Protein 1N6J (pdb70)

Nearest PDB structures (foldseek):
  1n6j-assembly1_A  TM=1.011E+00  e=1.623E-15  Homo sapiens
  6byy-assembly1_B  TM=9.825E-01  e=6.453E-14  Homo sapiens
  6wc2-assembly2_C  TM=9.713E-01  e=1.261E-13  Homo sapiens
  3p57-assembly1_D  TM=9.733E-01  e=2.633E-13  Homo sapiens
  8c84-assembly1_B  TM=9.527E-01  e=3.010E-13  Homo sapiens

Radius of gyration: 16.82 Å; Cα contacts (8 Å, |Δi|>4): 312; chains: 3; bounding box: 42×44×48 Å

Sequence (209 aa):
GRKKIQISRILDQRNRQVTFTKRKFGLMKKAYELSVLCDCEIALIIFNSANRLFQYASTDMDRVLLKYTEYSEPHESRTNTDILETLKRRGIGGRKKIQISRILDQRNRQVTFTKRKFGLMKKAYELSVLCDCEIALIIFNSANRLFQYASTDMDRVLLKYTEYSEPHESRTNTDILETLKRRSPKGSISEETKQKLKSAILSAQSAANGRKKIQISRILDQRNRQVTFTKRKFGLMKKAYELSVLCDCEIALIIFNSANRLFQYASTDMDRVLLKYTEYSEPHESRTNTDILETLKRRGIGGRKKIQISRILDQRNRQVTFTKRKFGLMKKAYELSVLCDCEIALIIFNSANRLFQYASTDMDRVLLKYTEYSEPHESRTNTDILETLKRRSPKGSISEETKQKLKSAILSAQSAAN

Solvent-accessible surface area: 12269 Å² total; per-residue (Å²): 118,248,168,168,86,125,54,64,115,31,153,62,129,189,87,35,99,84,25,8,73,135,63,10,50,28,2,2,73,81,0,14,20,1,9,44,1,5,71,13,22,0,1,0,2,2,2,25,75,76,71,121,3,19,4,0,4,10,69,44,4,23,144,0,0,60,44,0,25,136,42,91,126,23,113,43,66,56,34,26,84,54,0,64,106,36,43,136,190,152,64,157,116,118,248,168,169,86,125,55,64,117,30,154,62,130,189,86,35,99,86,25,7,73,134,64,11,26,27,2,2,73,79,0,13,20,0,8,44,1,5,70,13,24,0,1,1,2,2,1,26,74,77,73,118,2,19,6,0,3,9,72,69,8,28,148,0,0,50,45,8,13,137,51,93,76,7,114,43,44,55,38,30,83,54,0,70,80,53,56,132,156,254,65,141,132,3,34,10,54,114,117,1,18,90,101,0,79,60,10,4,105,59,73,127,4,5,3,88

Foldseek 3Di:
DVDDDDPDQDDDPVVNVVCCVVVVVVVLVVVLCCCVVVVDWDKDWDQDPVRDIDIDTNPDPVVVVVVVVVDPDDPDDDDPVRVVVVVVVVVPD/DVDDDDPDQDPDPVVNVVCCVVVVVVVLVVVLCCCVVVVDWDKDWDQDPVRDIDIDTNPDPVVVVVVVVVDPDDPDDDDPVRVVVVVVPD/DVVPDDDPVVVVVVVCCVVVVNDPVD

Secondary structure (DSSP, 8-state):
--S---SS---SHHHHHHHHHHHHHHHHHHHHHHHHHHT-EEEEEEE-TT--EEEEESS-HHHHHHHHHT-SS-SEEEEHHHHHHHHHHHHH-/--S---SS---SHHHHHHHHHHHHHHHHHHHHHHHHHHT-EEEEEEE-TT--EEEEESS-HHHHHHHHHT-SS-SEEEEHHHHHHHHH--/--SSPPPHHHHHHHHHHHHTT-STT-

B-factor: mean 49.19, std 17.9, range [18.27, 109.65]

Structure (mmCIF, N/CA/C/O backbone):
data_1N6J
#
_entry.id   1N6J
#
_cell.length_a   70.140
_cell.length_b   70.140
_cell.length_c   151.880
_cell.angle_alpha   90.00
_cell.angle_beta   90.00
_cell.angle_gamma   90.00
#
_symmetry.space_group_name_H-M   'P 41 2 2'
#
loop_
_entity.id
_entity.type
_entity.pdbx_description
1 polymer "5'-D(*AP*GP*CP*TP*AP*TP*TP*TP*AP*TP*AP*AP*GP*C)-3'"
2 polymer "5'-D(*GP*CP*TP*TP*AP*TP*AP*AP*AP*TP*AP*GP*CP*T)-3'"
3 polymer 'Myocyte-specific enhancer factor 2B'
4 polymer 'Calcineurin-binding protein Cabin 1'
5 water water
#
loop_
_atom_site.group_PDB
_atom_site.id
_atom_site.type_symbol
_atom_site.label_atom_id
_atom_site.label_alt_id
_atom_site.label_comp_id
_atom_site.label_asym_id
_atom_site.label_entity_id
_atom_site.label_seq_id
_atom_site.pdbx_PDB_ins_code
_atom_site.Cartn_x
_atom_site.Cartn_y
_atom_site.Cartn_z
_atom_site.occupancy
_atom_site.B_iso_or_equiv
_atom_site.auth_seq_id
_atom_site.auth_comp_id
_atom_site.auth_asym_id
_atom_site.auth_atom_id
_atom_site.pdbx_PDB_model_num
ATOM 569 N N . GLY C 3 1 ? 20.123 7.948 11.833 1.00 50.75 2 GLY A N 1
ATOM 570 C CA . GLY C 3 1 ? 21.134 6.954 11.411 1.00 52.42 2 GLY A CA 1
ATOM 571 C C . GLY C 3 1 ? 20.669 6.140 10.223 1.00 53.04 2 GLY A C 1
ATOM 572 O O . GLY C 3 1 ? 19.528 6.273 9.780 1.00 51.23 2 GLY A O 1
ATOM 573 N N . ARG C 3 2 ? 21.548 5.289 9.704 1.00 54.91 3 ARG A N 1
ATOM 574 C CA . ARG C 3 2 ? 21.191 4.466 8.555 1.00 56.42 3 ARG A CA 1
ATOM 575 C C . ARG C 3 2 ? 19.896 3.719 8.816 1.00 56.08 3 ARG A C 1
ATOM 576 O O . ARG C 3 2 ? 19.097 3.510 7.906 1.00 56.31 3 ARG A O 1
ATOM 584 N N . LYS C 3 3 ? 19.690 3.327 10.069 1.00 55.71 4 LYS A N 1
ATOM 585 C CA . LYS C 3 3 ? 18.495 2.585 10.436 1.00 55.94 4 LYS A CA 1
ATOM 586 C C . LYS C 3 3 ? 17.883 3.111 11.732 1.00 54.13 4 LYS A C 1
ATOM 587 O O . LYS C 3 3 ? 18.589 3.608 12.607 1.00 53.11 4 LYS A O 1
ATOM 593 N N . LYS C 3 4 ? 16.564 3.015 11.842 1.00 53.06 5 LYS A N 1
ATOM 594 C CA . LYS C 3 4 ? 15.873 3.455 13.041 1.00 52.77 5 LYS A CA 1
ATOM 595 C C . LYS C 3 4 ? 16.044 2.396 14.126 1.00 53.12 5 LYS A C 1
ATOM 596 O O . LYS C 3 4 ? 15.818 1.205 13.884 1.00 53.26 5 LYS A O 1
ATOM 602 N N . ILE C 3 5 ? 16.452 2.826 15.315 1.00 52.88 6 ILE A N 1
ATOM 603 C CA . ILE C 3 5 ? 16.627 1.898 16.419 1.00 51.89 6 ILE A CA 1
ATOM 604 C C . ILE C 3 5 ? 15.509 2.051 17.437 1.00 52.15 6 ILE A C 1
ATOM 605 O O . ILE C 3 5 ? 15.039 3.163 17.702 1.00 52.26 6 ILE A O 1
ATOM 610 N N . GLN C 3 6 ? 15.076 0.925 17.992 1.00 51.15 7 GLN A N 1
ATOM 611 C CA . GLN C 3 6 ? 14.026 0.937 18.999 1.00 50.37 7 GLN A CA 1
ATOM 612 C C . GLN C 3 6 ? 14.659 1.432 20.289 1.00 46.81 7 GLN A C 1
ATOM 613 O O . GLN C 3 6 ? 15.868 1.304 20.485 1.00 45.93 7 GLN A O 1
ATOM 619 N N . ILE C 3 7 ? 13.846 1.996 21.169 1.00 43.90 8 ILE A N 1
ATOM 620 C CA . ILE C 3 7 ? 14.379 2.484 22.424 1.00 41.74 8 ILE A CA 1
ATOM 621 C C . ILE C 3 7 ? 14.315 1.394 23.485 1.00 39.51 8 ILE A C 1
ATOM 622 O O . ILE C 3 7 ? 13.321 1.258 24.191 1.00 40.70 8 ILE A O 1
ATOM 627 N N . SER C 3 8 ? 15.381 0.608 23.562 1.00 37.53 9 SER A N 1
ATOM 628 C CA . SER C 3 8 ? 15.521 -0.468 24.542 1.00 37.86 9 SER A CA 1
ATOM 629 C C . SER C 3 8 ? 17.009 -0.707 24.697 1.00 36.99 9 SER A C 1
ATOM 630 O O . SER C 3 8 ? 17.788 -0.359 23.812 1.00 36.42 9 SER A O 1
ATOM 633 N N . ARG C 3 9 ? 17.401 -1.279 25.826 1.00 37.70 10 ARG A N 1
ATOM 634 C CA . ARG C 3 9 ? 18.803 -1.515 26.120 1.00 39.53 10 ARG A CA 1
ATOM 635 C C . ARG C 3 9 ? 19.557 -2.088 24.930 1.00 42.36 10 ARG A C 1
ATOM 636 O O . ARG C 3 9 ? 19.110 -3.040 24.295 1.00 42.52 10 ARG A O 1
ATOM 644 N N . ILE C 3 10 ? 20.690 -1.470 24.612 1.00 43.35 11 ILE A N 1
ATOM 645 C CA . ILE C 3 10 ? 21.522 -1.922 23.506 1.00 43.45 11 ILE A CA 1
ATOM 646 C C . ILE C 3 10 ? 22.243 -3.164 24.017 1.00 44.09 11 ILE A C 1
ATOM 647 O O . ILE C 3 10 ? 22.938 -3.112 25.030 1.00 42.23 11 ILE A O 1
ATOM 652 N N . LEU C 3 11 ? 22.063 -4.279 23.311 1.00 45.47 12 LEU A N 1
ATOM 653 C CA . LEU C 3 11 ? 22.658 -5.551 23.715 1.00 48.66 12 LEU A CA 1
ATOM 654 C C . LEU C 3 11 ? 24.175 -5.633 23.600 1.00 49.09 12 LEU A C 1
ATOM 655 O O . LEU C 3 11 ? 24.845 -6.088 24.523 1.00 50.98 12 LEU A O 1
ATOM 660 N N . ASP C 3 12 ? 24.722 -5.184 22.477 1.00 48.82 13 ASP A N 1
ATOM 661 C CA . ASP C 3 12 ? 26.164 -5.228 22.284 1.00 49.66 13 ASP A CA 1
ATOM 662 C C . ASP C 3 12 ? 26.920 -4.212 23.149 1.00 49.76 13 ASP A C 1
ATOM 663 O O . ASP C 3 12 ? 26.726 -3.000 23.020 1.00 49.40 13 ASP A O 1
ATOM 668 N N . GLN C 3 13 ? 27.791 -4.713 24.021 1.00 48.82 14 GLN A N 1
ATOM 669 C CA . GLN C 3 13 ? 28.573 -3.855 24.907 1.00 50.15 14 GLN A CA 1
ATOM 670 C C . GLN C 3 13 ? 29.367 -2.756 24.197 1.00 49.61 14 GLN A C 1
ATOM 671 O O . GLN C 3 13 ? 29.427 -1.625 24.681 1.00 48.65 14 GLN A O 1
ATOM 677 N N . ARG C 3 14 ? 29.984 -3.086 23.065 1.00 49.60 15 ARG A N 1
ATOM 678 C CA . ARG C 3 14 ? 30.777 -2.111 22.310 1.00 49.00 15 ARG A CA 1
ATOM 679 C C . ARG C 3 14 ? 29.913 -0.994 21.745 1.00 46.30 15 ARG A C 1
ATOM 680 O O . ARG C 3 14 ? 30.261 0.182 21.848 1.00 47.46 15 ARG A O 1
ATOM 688 N N . ASN C 3 15 ? 28.794 -1.367 21.138 1.00 43.34 16 ASN A N 1
ATOM 689 C CA . ASN C 3 15 ? 27.893 -0.394 20.550 1.00 43.62 16 ASN A CA 1
ATOM 690 C C . ASN C 3 15 ? 27.193 0.447 21.620 1.00 42.77 16 ASN A C 1
ATOM 691 O O . ASN C 3 15 ? 26.923 1.629 21.405 1.00 41.89 16 ASN A O 1
ATOM 696 N N . ARG C 3 16 ? 26.917 -0.161 22.772 1.00 41.08 17 ARG A N 1
ATOM 697 C CA . ARG C 3 16 ? 26.263 0.546 23.864 1.00 39.85 17 ARG A CA 1
ATOM 698 C C . ARG C 3 16 ? 27.183 1.653 24.381 1.00 38.95 17 ARG A C 1
ATOM 699 O O . ARG C 3 16 ? 26.739 2.771 24.626 1.00 36.45 17 ARG A O 1
ATOM 707 N N . GLN C 3 17 ? 28.464 1.337 24.527 1.00 39.04 18 GLN A N 1
ATOM 708 C CA . GLN C 3 17 ? 29.447 2.301 25.008 1.00 40.16 18 GLN A CA 1
ATOM 709 C C . GLN C 3 17 ? 29.727 3.420 23.998 1.00 39.33 18 GLN A C 1
ATOM 710 O O . GLN C 3 17 ? 30.011 4.560 24.383 1.00 38.67 18 GLN A O 1
ATOM 716 N N . VAL C 3 18 ? 29.645 3.099 22.713 1.00 37.11 19 VAL A N 1
ATOM 717 C CA . VAL C 3 18 ? 29.880 4.094 21.671 1.00 37.79 19 VAL A CA 1
ATOM 718 C C . VAL C 3 18 ? 28.686 5.028 21.599 1.00 37.32 19 VAL A C 1
ATOM 719 O O . VAL C 3 18 ? 28.851 6.242 21.529 1.00 39.61 19 VAL A O 1
ATOM 723 N N . THR C 3 19 ? 27.482 4.464 21.609 1.00 37.03 20 THR A N 1
ATOM 724 C CA . THR C 3 19 ? 26.265 5.276 21.579 1.00 36.38 20 THR A CA 1
ATOM 725 C C . THR C 3 19 ? 26.219 6.168 22.832 1.00 34.87 20 THR A C 1
ATOM 726 O O . THR C 3 19 ? 25.783 7.312 22.770 1.00 35.11 20 THR A O 1
ATOM 730 N N . PHE C 3 20 ? 26.682 5.636 23.962 1.00 33.97 21 PHE A N 1
ATOM 731 C CA . PHE C 3 20 ? 26.692 6.394 25.214 1.00 34.71 21 PHE A CA 1
ATOM 732 C C . PHE C 3 20 ? 27.522 7.664 25.088 1.00 36.85 21 PHE A C 1
ATOM 733 O O . PHE C 3 20 ? 27.059 8.758 25.419 1.00 35.45 21 PHE A O 1
ATOM 741 N N . THR C 3 21 ? 28.762 7.495 24.635 1.00 38.79 22 THR A N 1
ATOM 742 C CA . THR C 3 21 ? 29.683 8.606 24.491 1.00 37.98 22 THR A CA 1
ATOM 743 C C . THR C 3 21 ? 29.171 9.673 23.538 1.00 38.16 22 THR A C 1
ATOM 744 O O . THR C 3 21 ? 29.244 10.856 23.849 1.00 37.83 22 THR A O 1
ATOM 748 N N . LYS C 3 22 ? 28.640 9.277 22.391 1.00 37.51 23 LYS A N 1
ATOM 749 C CA . LYS C 3 22 ? 28.171 10.288 21.463 1.00 40.44 23 LYS A CA 1
ATOM 750 C C . LYS C 3 22 ? 26.832 10.914 21.845 1.00 37.75 23 LYS A C 1
ATOM 751 O O . LYS C 3 22 ? 26.663 12.114 21.684 1.00 38.36 23 LYS A O 1
ATOM 757 N N . ARG C 3 23 ? 25.889 10.126 22.361 1.00 35.53 24 ARG A N 1
ATOM 758 C CA . ARG C 3 23 ? 24.601 10.696 22.756 1.00 32.84 24 ARG A CA 1
ATOM 759 C C . ARG C 3 23 ? 24.744 11.557 23.998 1.00 30.70 24 ARG A C 1
ATOM 760 O O . ARG C 3 23 ? 23.983 12.513 24.182 1.00 30.58 24 ARG A O 1
ATOM 768 N N . LYS C 3 24 ? 25.729 11.230 24.834 1.00 27.05 25 LYS A N 1
ATOM 769 C CA . LYS C 3 24 ? 25.999 12.018 26.030 1.00 28.72 25 LYS A CA 1
ATOM 770 C C . LYS C 3 24 ? 26.445 13.424 25.613 1.00 29.27 25 LYS A C 1
ATOM 771 O O . LYS C 3 24 ? 26.010 14.417 26.197 1.00 29.60 25 LYS A O 1
ATOM 777 N N . PHE C 3 25 ? 27.319 13.506 24.612 1.00 30.32 26 PHE A N 1
ATOM 778 C CA . PHE C 3 25 ? 27.775 14.806 24.149 1.00 32.56 26 PHE A CA 1
ATOM 779 C C . PHE C 3 25 ? 26.610 15.537 23.495 1.00 32.11 26 PHE A C 1
ATOM 780 O O . PHE C 3 25 ? 26.419 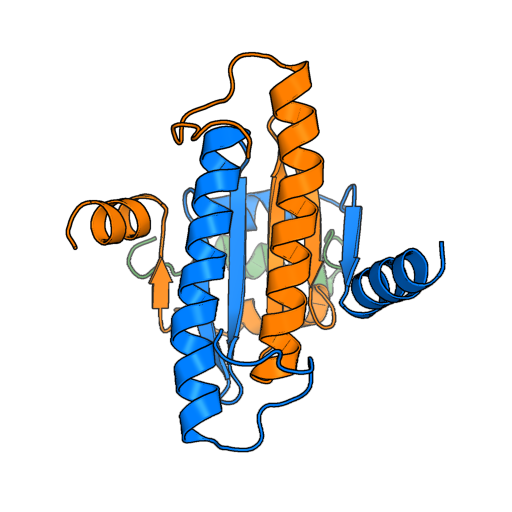16.731 23.707 1.00 33.88 26 PHE A O 1
ATOM 788 N N . GLY C 3 26 ? 25.824 14.808 22.708 1.00 32.40 27 GLY A N 1
ATOM 789 C CA . GLY C 3 26 ? 24.670 15.396 22.050 1.00 29.56 27 GLY A CA 1
ATOM 790 C C . GLY C 3 26 ? 23.704 16.011 23.044 1.00 30.41 27 GLY A C 1
ATOM 791 O O . GLY C 3 26 ? 23.130 17.076 22.789 1.00 30.86 27 GLY A O 1
ATOM 792 N N . LEU C 3 27 ? 23.546 15.359 24.194 1.00 27.02 28 LEU A N 1
ATOM 793 C CA . LEU C 3 27 ? 22.641 15.849 25.226 1.00 27.69 28 LEU A CA 1
ATOM 794 C C . LEU C 3 27 ? 23.209 17.093 25.893 1.00 26.73 28 LEU A C 1
ATOM 795 O O . LEU C 3 27 ? 22.484 18.048 26.157 1.00 26.74 28 LEU A O 1
ATOM 800 N N . MET C 3 28 ? 24.501 17.075 26.192 1.00 26.05 29 MET A N 1
ATOM 801 C CA . MET C 3 28 ? 25.114 18.245 26.802 1.00 26.84 29 MET A CA 1
ATOM 802 C C . MET C 3 28 ? 25.065 19.404 25.799 1.00 26.49 29 MET A C 1
ATOM 803 O O . MET C 3 28 ? 24.721 20.531 26.162 1.00 25.43 29 MET A O 1
ATOM 808 N N . LYS C 3 29 ? 25.365 19.116 24.535 1.00 27.50 30 LYS A N 1
ATOM 809 C CA . LYS C 3 29 ? 25.343 20.172 23.518 1.00 30.01 30 LYS A CA 1
ATOM 810 C C . LYS C 3 29 ? 23.986 20.842 23.496 1.00 29.40 30 LYS A C 1
ATOM 811 O O . LYS C 3 29 ? 23.886 22.074 23.488 1.00 31.42 30 LYS A O 1
ATOM 817 N N . LYS C 3 30 ? 22.929 20.039 23.506 1.00 27.83 31 LYS A N 1
ATOM 818 C CA . LYS C 3 30 ? 21.591 20.602 23.501 1.00 27.14 31 LYS A CA 1
ATOM 819 C C . LYS C 3 30 ? 21.255 21.338 24.801 1.00 28.14 31 LYS A C 1
ATOM 820 O O . LYS C 3 30 ? 20.456 22.276 24.791 1.00 25.20 31 LYS A O 1
ATOM 826 N N . ALA C 3 31 ? 21.842 20.906 25.920 1.00 24.98 32 ALA A N 1
ATOM 827 C CA . ALA C 3 31 ? 21.610 21.578 27.193 1.00 28.00 32 ALA A CA 1
ATOM 828 C C . ALA C 3 31 ? 22.270 22.969 27.119 1.00 29.26 32 ALA A C 1
ATOM 829 O O . ALA C 3 31 ? 21.698 23.967 27.562 1.00 31.07 32 ALA A O 1
ATOM 831 N N . TYR C 3 32 ? 23.473 23.015 26.551 1.00 30.50 33 TYR A N 1
ATOM 832 C CA . TYR C 3 32 ? 24.202 24.266 26.382 1.00 33.12 33 TYR A CA 1
ATOM 833 C C . TYR C 3 32 ? 23.366 25.231 25.536 1.00 33.06 33 TYR A C 1
ATOM 834 O O . TYR C 3 32 ? 23.101 26.351 25.966 1.00 35.45 33 TYR A O 1
ATOM 843 N N . GLU C 3 33 ? 22.923 24.781 24.359 1.00 32.54 34 GLU A N 1
ATOM 844 C CA . GLU C 3 33 ? 22.119 25.628 23.479 1.00 32.05 34 GLU A CA 1
ATOM 845 C C . GLU C 3 33 ? 20.861 26.122 24.194 1.00 32.80 34 GLU A C 1
ATOM 846 O O . GLU C 3 33 ? 20.497 27.298 24.099 1.00 32.72 34 GLU A O 1
ATOM 852 N N . LEU C 3 34 ? 20.200 25.237 24.928 1.00 30.06 35 LEU A N 1
ATOM 853 C CA . LEU C 3 34 ? 19.006 25.652 25.633 1.00 29.62 35 LEU A CA 1
ATOM 854 C C . LEU C 3 34 ? 19.304 26.740 26.674 1.00 30.96 35 LEU A C 1
ATOM 855 O O . LEU C 3 34 ? 18.542 27.704 26.790 1.00 28.41 35 LEU A O 1
ATOM 860 N N . SER C 3 35 ? 20.411 26.608 27.411 1.00 30.15 36 SER A N 1
ATOM 861 C CA . SER C 3 35 ? 20.746 27.599 28.439 1.00 31.81 36 SER A CA 1
ATOM 862 C C . SER C 3 35 ? 21.060 28.973 27.843 1.00 32.79 36 SER A C 1
ATOM 863 O O . SER C 3 35 ? 20.705 29.987 28.422 1.00 32.13 36 SER A O 1
ATOM 866 N N . VAL C 3 36 ? 21.735 28.999 26.699 1.00 33.59 37 VAL A N 1
ATOM 867 C CA . VAL C 3 36 ? 22.066 30.264 26.046 1.00 34.94 37 VAL A CA 1
ATOM 868 C C . VAL C 3 36 ? 20.863 30.875 25.322 1.00 35.13 37 VAL A C 1
ATOM 869 O O . VAL C 3 36 ? 20.547 32.046 25.517 1.00 37.86 37 VAL A O 1
ATOM 873 N N . LEU C 3 37 ? 20.191 30.085 24.491 1.00 34.60 38 LEU A N 1
ATOM 874 C CA . LEU C 3 37 ? 19.037 30.576 23.740 1.00 35.27 38 LEU A CA 1
ATOM 875 C C . LEU C 3 37 ? 17.902 31.118 24.603 1.00 36.83 38 LEU A C 1
ATOM 876 O O . LEU C 3 37 ? 17.304 32.153 24.279 1.00 37.31 38 LEU A O 1
ATOM 881 N N . CYS C 3 38 ? 17.605 30.435 25.701 1.00 35.04 39 CYS A N 1
ATOM 882 C CA . CYS C 3 38 ? 16.490 30.860 26.533 1.00 37.12 39 CYS A CA 1
ATOM 883 C C . CYS C 3 38 ? 16.849 31.442 27.898 1.00 37.61 39 CYS A C 1
ATOM 884 O O . CYS C 3 38 ? 15.962 31.702 28.722 1.00 37.57 39 CYS A O 1
ATOM 887 N N . ASP C 3 39 ? 18.141 31.657 28.120 1.00 36.42 40 ASP A N 1
ATOM 888 C CA . ASP C 3 39 ? 18.627 32.241 29.361 1.00 40.14 40 ASP A CA 1
ATOM 889 C C . ASP C 3 39 ? 18.160 31.502 30.614 1.00 39.99 40 ASP A C 1
ATOM 890 O O . ASP C 3 39 ? 17.457 32.053 31.462 1.00 38.96 40 ASP A O 1
ATOM 895 N N . CYS C 3 40 ? 18.540 30.234 30.716 1.00 38.91 41 CYS A N 1
ATOM 896 C CA . CYS C 3 40 ? 18.186 29.436 31.878 1.00 38.62 41 CYS A CA 1
ATOM 897 C C . CYS C 3 40 ? 19.444 28.781 32.414 1.00 36.99 41 CYS A C 1
ATOM 898 O O . CYS C 3 40 ? 20.482 28.764 31.746 1.00 35.23 41 CYS A O 1
ATOM 901 N N . GLU C 3 41 ? 19.355 28.281 33.639 1.00 36.21 42 GLU A N 1
ATOM 902 C CA . GLU C 3 41 ? 20.483 27.624 34.290 1.00 35.91 42 GLU A CA 1
ATOM 903 C C . GLU C 3 41 ? 20.207 26.117 34.317 1.00 32.49 42 GLU A C 1
ATOM 904 O O . GLU C 3 41 ? 19.166 25.680 34.793 1.00 29.51 42 GLU A O 1
ATOM 910 N N . ILE C 3 42 ? 21.155 25.331 33.818 1.00 31.95 43 ILE A N 1
ATOM 911 C CA . ILE C 3 42 ? 20.971 23.890 33.719 1.00 30.08 43 ILE A CA 1
ATOM 912 C C . ILE C 3 42 ? 22.071 23.023 34.328 1.00 30.08 43 ILE A C 1
ATOM 913 O O . ILE C 3 42 ? 23.254 23.339 34.223 1.00 29.53 43 ILE A O 1
ATOM 918 N N . ALA C 3 43 ? 21.657 21.937 34.973 1.00 27.66 44 ALA A N 1
ATOM 919 C CA . ALA C 3 43 ? 22.574 20.950 35.536 1.00 28.17 44 ALA A CA 1
ATOM 920 C C . ALA C 3 43 ? 22.143 19.579 35.015 1.00 27.90 44 ALA A C 1
ATOM 921 O O . ALA C 3 43 ? 20.950 19.269 34.956 1.00 29.27 44 ALA A O 1
ATOM 923 N N . LEU C 3 44 ? 23.122 18.762 34.650 1.00 29.74 45 LEU A N 1
ATOM 924 C CA . LEU C 3 44 ? 22.874 17.417 34.149 1.00 28.20 45 LEU A CA 1
ATOM 925 C C . LEU C 3 44 ? 23.787 16.440 34.888 1.00 28.04 45 LEU A C 1
ATOM 926 O O . LEU C 3 44 ? 25.015 16.631 34.928 1.00 27.03 45 LEU A O 1
ATOM 931 N N . ILE C 3 45 ? 23.183 15.406 35.472 1.00 22.59 46 ILE A N 1
ATOM 932 C CA . ILE C 3 45 ? 23.914 14.375 36.206 1.00 24.44 46 ILE A CA 1
ATOM 933 C C . ILE C 3 45 ? 23.605 12.999 35.578 1.00 24.26 46 ILE A C 1
ATOM 934 O O . ILE C 3 45 ? 22.441 12.598 35.475 1.00 22.86 46 ILE A O 1
ATOM 939 N N . ILE C 3 46 ? 24.653 12.298 35.156 1.00 25.84 47 ILE A N 1
ATOM 940 C CA . ILE C 3 46 ? 24.529 10.992 34.523 1.00 27.10 47 ILE A CA 1
ATOM 941 C C . ILE C 3 46 ? 25.416 9.933 35.191 1.00 27.26 47 ILE A C 1
ATOM 942 O O . ILE C 3 46 ? 26.610 10.141 35.386 1.00 27.39 47 ILE A O 1
ATOM 947 N N . PHE C 3 47 ? 24.822 8.804 35.542 1.00 27.77 48 PHE A N 1
ATOM 948 C CA . PHE C 3 47 ? 25.580 7.702 36.121 1.00 27.32 48 PHE A CA 1
ATOM 949 C C . PHE C 3 47 ? 25.497 6.581 35.099 1.00 26.96 48 PHE A C 1
ATOM 950 O O . PHE C 3 47 ? 24.396 6.165 34.754 1.00 26.58 48 PHE A O 1
ATOM 958 N N . ASN C 3 48 ? 26.627 6.087 34.599 1.00 31.33 49 ASN A N 1
ATOM 959 C CA . ASN C 3 48 ? 26.531 4.989 33.640 1.00 34.27 49 ASN A CA 1
ATOM 960 C C . ASN C 3 48 ? 26.317 3.658 34.383 1.00 35.90 49 ASN A C 1
ATOM 961 O O . ASN C 3 48 ? 26.221 3.629 35.618 1.00 34.26 49 ASN A O 1
ATOM 966 N N . SER C 3 49 ? 26.230 2.567 33.627 1.00 38.37 50 SER A N 1
ATOM 967 C CA . SER C 3 49 ? 25.996 1.239 34.192 1.00 40.14 50 SER A CA 1
ATOM 968 C C . SER C 3 49 ? 27.053 0.804 35.203 1.00 39.74 50 SER A C 1
ATOM 969 O O . SER C 3 49 ? 26.777 -0.024 36.070 1.00 42.54 50 SER A O 1
ATOM 972 N N . ALA C 3 50 ? 28.258 1.354 35.092 1.00 39.63 51 ALA A N 1
ATOM 973 C CA . ALA C 3 50 ? 29.338 1.022 36.015 1.00 40.21 51 ALA A CA 1
ATOM 974 C C . ALA C 3 50 ? 29.409 2.033 37.162 1.00 42.46 51 ALA A C 1
ATOM 975 O O . ALA C 3 50 ? 30.416 2.116 37.864 1.00 42.61 51 ALA A O 1
ATOM 977 N N . ASN C 3 51 ? 28.342 2.811 37.333 1.00 43.85 52 ASN A N 1
ATOM 978 C CA . ASN C 3 51 ? 28.264 3.812 38.391 1.00 41.98 52 ASN A CA 1
ATOM 979 C C . ASN C 3 51 ? 29.302 4.921 38.314 1.00 40.74 52 ASN A C 1
ATOM 980 O O . ASN C 3 51 ? 29.647 5.529 39.329 1.00 40.51 52 ASN A O 1
ATOM 985 N N . ARG C 3 52 ? 29.816 5.174 37.119 1.00 38.80 53 ARG A N 1
ATOM 986 C CA . ARG C 3 52 ? 30.779 6.247 36.934 1.00 38.82 53 ARG A CA 1
ATOM 987 C C . ARG C 3 52 ? 29.953 7.526 36.730 1.00 35.81 53 ARG A C 1
ATOM 988 O O . ARG C 3 52 ? 28.923 7.506 36.050 1.00 32.02 53 ARG A O 1
ATOM 996 N N . LEU C 3 53 ? 30.397 8.628 37.332 1.00 36.46 54 LEU A N 1
ATOM 997 C CA . LEU C 3 53 ? 29.666 9.905 37.258 1.00 36.09 54 LEU A CA 1
ATOM 998 C C . LEU C 3 53 ? 30.105 10.897 36.179 1.00 36.21 54 LEU A C 1
ATOM 999 O O . LEU C 3 53 ? 31.261 11.282 36.115 1.00 37.50 54 LEU A O 1
ATOM 1004 N N . PHE C 3 54 ? 29.164 11.315 35.337 1.00 36.03 55 PHE A N 1
ATOM 1005 C CA . PHE C 3 54 ? 29.442 12.305 34.294 1.00 32.91 55 PHE A CA 1
ATOM 1006 C C . PHE C 3 54 ? 28.483 13.471 34.552 1.00 33.47 55 PHE A C 1
ATOM 1007 O O . PHE C 3 54 ? 27.286 13.258 34.782 1.00 32.98 55 PHE A O 1
ATOM 1015 N N . GLN C 3 55 ? 28.992 14.700 34.532 1.00 31.31 56 GLN A N 1
ATOM 1016 C CA . GLN C 3 55 ? 28.135 15.852 34.781 1.00 29.70 56 GLN A CA 1
ATOM 1017 C C . GLN C 3 55 ? 28.379 17.049 33.887 1.00 30.79 56 GLN A C 1
ATOM 1018 O O . GLN C 3 55 ? 29.438 17.211 33.292 1.00 30.85 56 GLN A O 1
ATOM 1024 N N . TYR C 3 56 ? 27.364 17.896 33.808 1.00 32.58 57 TYR A N 1
ATOM 1025 C CA . TYR C 3 56 ? 27.400 19.127 33.029 1.00 31.04 57 TYR A CA 1
ATOM 1026 C C . TYR C 3 56 ? 26.585 20.164 33.782 1.00 32.47 57 TYR A C 1
ATOM 1027 O O . TYR C 3 56 ? 25.530 19.842 34.344 1.00 32.25 57 TYR A O 1
ATOM 1036 N N . ALA C 3 57 ? 27.064 21.403 33.776 1.00 30.01 58 ALA A N 1
ATOM 1037 C CA . ALA C 3 57 ? 26.339 22.502 34.408 1.00 30.51 58 ALA A CA 1
ATOM 1038 C C . ALA C 3 57 ? 26.603 23.710 33.501 1.00 31.52 58 ALA A C 1
ATOM 1039 O O . ALA C 3 57 ? 27.749 23.974 33.128 1.00 29.00 58 ALA A O 1
ATOM 1041 N N . SER C 3 58 ? 25.549 24.420 33.126 1.00 31.60 59 SER A N 1
ATOM 1042 C CA . SER C 3 58 ? 25.701 25.566 32.251 1.00 34.62 59 SER A CA 1
ATOM 1043 C C . SER C 3 58 ? 26.641 26.572 32.902 1.00 37.31 59 SER A C 1
ATOM 1044 O O . SER C 3 58 ? 27.541 27.087 32.247 1.00 38.28 59 SER A O 1
ATOM 1047 N N . THR C 3 59 ? 26.456 26.830 34.196 1.00 41.62 60 THR A N 1
ATOM 1048 C CA . THR C 3 59 ? 27.320 27.770 34.909 1.00 43.79 60 THR A CA 1
ATOM 1049 C C . THR C 3 59 ? 28.385 27.053 35.756 1.00 44.32 60 THR A C 1
ATOM 1050 O O . THR C 3 59 ? 29.532 26.902 35.335 1.00 43.31 60 THR A O 1
ATOM 1054 N N . ASP C 3 60 ? 27.985 26.577 36.928 1.00 44.02 61 ASP A N 1
ATOM 1055 C CA . ASP C 3 60 ? 28.870 25.896 37.871 1.00 44.22 61 ASP A CA 1
ATOM 1056 C C . ASP C 3 60 ? 27.989 24.932 38.683 1.00 40.94 61 ASP A C 1
ATOM 1057 O O . ASP C 3 60 ? 26.968 25.347 39.242 1.00 41.22 61 ASP A O 1
ATOM 1062 N N . MET C 3 61 ? 28.375 23.658 38.766 1.00 38.62 62 MET A N 1
ATOM 1063 C CA . MET C 3 61 ? 27.546 22.667 39.477 1.00 36.58 62 MET A CA 1
ATOM 1064 C C . MET C 3 61 ? 27.207 23.065 40.908 1.00 37.06 62 MET A C 1
ATOM 1065 O O . MET C 3 61 ? 26.046 22.990 41.332 1.00 35.31 62 MET A O 1
ATOM 1070 N N . ASP C 3 62 ? 28.215 23.523 41.641 1.00 40.02 63 ASP A N 1
ATOM 1071 C CA . ASP C 3 62 ? 28.009 23.955 43.017 1.00 43.54 63 ASP A CA 1
ATOM 1072 C C . ASP C 3 62 ? 26.876 24.979 43.089 1.00 43.23 63 ASP A C 1
ATOM 1073 O O . ASP C 3 62 ? 25.965 24.870 43.917 1.00 44.60 63 ASP A O 1
ATOM 1078 N N . ARG C 3 63 ? 26.944 25.959 42.191 1.00 44.81 64 ARG A N 1
ATOM 1079 C CA . ARG C 3 63 ? 25.961 27.033 42.082 1.00 44.04 64 ARG A CA 1
ATOM 1080 C C . ARG C 3 63 ? 24.552 26.503 41.835 1.00 40.41 64 ARG A C 1
ATOM 1081 O O . ARG C 3 63 ? 23.615 26.849 42.539 1.00 40.51 64 ARG A O 1
ATOM 1089 N N . VAL C 3 64 ? 24.406 25.658 40.821 1.00 39.41 65 VAL A N 1
ATOM 1090 C CA . VAL C 3 64 ? 23.098 25.111 40.484 1.00 34.10 65 VAL A CA 1
ATOM 1091 C C . VAL C 3 64 ? 22.510 24.241 41.596 1.00 32.28 65 VAL A C 1
ATOM 1092 O O . VAL C 3 64 ? 21.336 24.373 41.933 1.00 31.37 65 VAL A O 1
ATOM 1096 N N . LEU C 3 65 ? 23.302 23.349 42.180 1.00 32.65 66 LEU A N 1
ATOM 1097 C CA . LEU C 3 65 ? 22.731 22.502 43.236 1.00 34.26 66 LEU A CA 1
ATOM 1098 C C . LEU C 3 65 ? 22.397 23.283 44.510 1.00 35.98 66 LEU A C 1
ATOM 1099 O O . LEU C 3 65 ? 21.403 23.004 45.177 1.00 34.99 66 LEU A O 1
ATOM 1104 N N . LEU C 3 66 ? 23.214 24.280 44.835 1.00 39.78 67 LEU A N 1
ATOM 1105 C CA . LEU C 3 66 ? 22.956 25.100 46.016 1.00 41.16 67 LEU A CA 1
ATOM 1106 C C . LEU C 3 66 ? 21.613 25.760 45.846 1.00 41.30 67 LEU A C 1
ATOM 1107 O O . LEU C 3 66 ? 20.788 25.767 46.754 1.00 42.18 67 LEU A O 1
ATOM 1112 N N . LYS C 3 67 ? 21.395 26.320 44.664 1.00 41.97 68 LYS A N 1
ATOM 1113 C CA . LYS C 3 67 ? 20.126 26.967 44.377 1.00 41.71 68 LYS A CA 1
ATOM 1114 C C . LYS C 3 67 ? 18.965 25.977 44.473 1.00 40.96 68 LYS A C 1
ATOM 1115 O O . LYS C 3 67 ? 17.873 26.330 44.932 1.00 41.38 68 LYS A O 1
ATOM 1121 N N . TYR C 3 68 ? 19.191 24.738 44.026 1.00 40.58 69 TYR A N 1
ATOM 1122 C CA . TYR C 3 68 ? 18.149 23.714 44.087 1.00 38.65 69 TYR A CA 1
ATOM 1123 C C . TYR C 3 68 ? 17.686 23.474 45.526 1.00 37.95 69 TYR A C 1
ATOM 1124 O O . TYR C 3 68 ? 16.499 23.308 45.783 1.00 35.26 69 TYR A O 1
ATOM 1133 N N . THR C 3 69 ? 18.625 23.450 46.464 1.00 41.27 70 THR A N 1
ATOM 1134 C CA . THR C 3 69 ? 18.269 23.225 47.871 1.00 46.07 70 THR A CA 1
ATOM 1135 C C . THR C 3 69 ? 17.339 24.315 48.421 1.00 48.67 70 THR A C 1
ATOM 1136 O O . THR C 3 69 ? 16.684 24.120 49.451 1.00 49.29 70 THR A O 1
ATOM 1140 N N . GLU C 3 70 ? 17.262 25.445 47.719 1.00 50.59 71 GLU A N 1
ATOM 1141 C CA . GLU C 3 70 ? 16.410 26.556 48.146 1.00 54.32 71 GLU A CA 1
ATOM 1142 C C . GLU C 3 70 ? 14.929 26.333 47.845 1.00 56.27 71 GLU A C 1
ATOM 1143 O O . GLU C 3 70 ? 14.069 26.939 48.479 1.00 56.19 71 GLU A O 1
ATOM 1149 N N . TYR C 3 71 ? 14.632 25.463 46.884 1.00 57.61 72 TYR A N 1
ATOM 1150 C CA . TYR C 3 71 ? 13.251 25.181 46.511 1.00 60.38 72 TYR A CA 1
ATOM 1151 C C . TYR C 3 71 ? 12.606 24.049 47.296 1.00 62.66 72 TYR A C 1
ATOM 1152 O O . TYR C 3 71 ? 13.227 23.016 47.552 1.00 63.49 72 TYR A O 1
ATOM 1161 N N . SER C 3 72 ? 11.348 24.239 47.671 1.00 65.04 73 SER A N 1
ATOM 1162 C CA . SER C 3 72 ? 10.624 23.213 48.415 1.00 66.04 73 SER A CA 1
ATOM 1163 C C . SER C 3 72 ? 10.093 22.168 47.442 1.00 65.54 73 SER A C 1
ATOM 1164 O O . SER C 3 72 ? 9.972 20.994 47.794 1.00 64.98 73 SER A O 1
ATOM 1167 N N . GLU C 3 73 ? 9.780 22.607 46.224 1.00 65.77 74 GLU A N 1
ATOM 1168 C CA . GLU C 3 73 ? 9.274 21.710 45.189 1.00 65.92 74 GLU A CA 1
ATOM 1169 C C . GLU C 3 73 ? 9.408 22.354 43.812 1.00 63.63 74 GLU A C 1
ATOM 1170 O O . GLU C 3 73 ? 9.461 23.578 43.692 1.00 62.42 74 GLU A O 1
ATOM 1176 N N . PRO C 3 74 ? 9.470 21.534 42.749 1.00 61.49 75 PRO A N 1
ATOM 1177 C CA . PRO C 3 74 ? 9.601 22.071 41.395 1.00 59.49 75 PRO A CA 1
ATOM 1178 C C . PRO C 3 74 ? 8.264 22.501 40.803 1.00 58.90 75 PRO A C 1
ATOM 1179 O O . PRO C 3 74 ? 7.201 22.079 41.257 1.00 58.05 75 PRO A O 1
ATOM 1183 N N . HIS C 3 75 ? 8.322 23.351 39.787 1.00 59.00 76 HIS A N 1
ATOM 1184 C CA . HIS C 3 75 ? 7.111 23.794 39.119 1.00 58.61 76 HIS A CA 1
ATOM 1185 C C . HIS C 3 75 ? 6.685 22.665 38.190 1.00 56.94 76 HIS A C 1
ATOM 1186 O O . HIS C 3 75 ? 5.504 22.490 37.896 1.00 57.23 76 HIS A O 1
ATOM 1193 N N . GLU C 3 76 ? 7.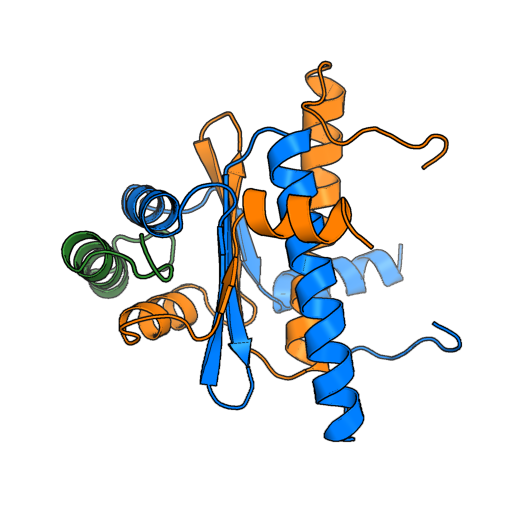670 21.900 37.734 1.00 54.32 77 GLU A N 1
ATOM 1194 C CA . GLU C 3 76 ? 7.432 20.769 36.853 1.00 51.71 77 GLU A CA 1
ATOM 1195 C C . GLU C 3 76 ? 8.424 19.646 37.159 1.00 50.20 77 GLU A C 1
ATOM 1196 O O . GLU C 3 76 ? 9.632 19.876 37.282 1.00 48.17 77 GLU A O 1
ATOM 1202 N N . SER C 3 77 ? 7.900 18.436 37.294 1.00 47.94 78 SER A N 1
ATOM 1203 C CA . SER C 3 77 ? 8.716 17.267 37.575 1.00 47.51 78 SER A CA 1
ATOM 1204 C C . SER C 3 77 ? 8.301 16.161 36.626 1.00 46.11 78 SER A C 1
ATOM 1205 O O . SER C 3 77 ? 7.140 15.762 36.600 1.00 46.76 78 SER A O 1
ATOM 1208 N N . ARG C 3 78 ? 9.261 15.657 35.862 1.00 44.30 79 ARG A N 1
ATOM 1209 C CA . ARG C 3 78 ? 8.994 14.617 34.879 1.00 44.20 79 ARG A CA 1
ATOM 1210 C C . ARG C 3 78 ? 9.907 13.414 35.116 1.00 42.33 79 ARG A C 1
ATOM 1211 O O . ARG C 3 78 ? 10.988 13.528 35.705 1.00 40.37 79 ARG A O 1
ATOM 1219 N N . THR C 3 79 ? 9.448 12.254 34.664 1.00 40.63 80 THR A N 1
ATOM 1220 C CA . THR C 3 79 ? 10.181 11.002 34.797 1.00 41.55 80 THR A CA 1
ATOM 1221 C C . THR C 3 79 ? 9.975 10.219 33.489 1.00 41.83 80 THR A C 1
ATOM 1222 O O . THR C 3 79 ? 9.118 10.571 32.682 1.00 39.62 80 THR A O 1
ATOM 1226 N N . ASN C 3 80 ? 10.754 9.159 33.285 1.00 43.38 81 ASN A N 1
ATOM 1227 C CA . ASN C 3 80 ? 10.645 8.334 32.072 1.00 47.56 81 ASN A CA 1
ATOM 1228 C C . ASN C 3 80 ? 9.176 7.945 31.811 1.00 49.42 81 ASN A C 1
ATOM 1229 O O . ASN C 3 80 ? 8.680 8.065 30.684 1.00 49.76 81 ASN A O 1
ATOM 1234 N N . THR C 3 81 ? 8.480 7.499 32.856 1.00 52.06 82 THR A N 1
ATOM 1235 C CA . THR C 3 81 ? 7.075 7.127 32.736 1.00 53.67 82 THR A CA 1
ATOM 1236 C C . THR C 3 81 ? 6.294 8.256 32.048 1.00 54.09 82 THR A C 1
ATOM 1237 O O . THR C 3 81 ? 5.603 8.025 31.059 1.00 54.20 82 THR A O 1
ATOM 1241 N N . ASP C 3 82 ? 6.426 9.476 32.564 1.00 53.97 83 ASP A N 1
ATOM 1242 C CA . ASP C 3 82 ? 5.726 10.632 32.001 1.00 54.69 83 ASP A CA 1
ATOM 1243 C C . ASP C 3 82 ? 6.062 10.904 30.538 1.00 53.89 83 ASP A C 1
ATOM 1244 O O . ASP C 3 82 ? 5.180 11.210 29.733 1.00 52.62 83 ASP A O 1
ATOM 1249 N N . ILE C 3 83 ? 7.340 10.801 30.196 1.00 54.06 84 ILE A N 1
ATOM 1250 C CA . ILE C 3 83 ? 7.774 11.043 28.826 1.00 53.86 84 ILE A CA 1
ATOM 1251 C C . ILE C 3 83 ? 7.267 9.944 27.901 1.00 54.51 84 ILE A C 1
ATOM 1252 O O . ILE C 3 83 ? 6.818 10.211 26.787 1.00 53.11 84 ILE A O 1
ATOM 1257 N N . LEU C 3 84 ? 7.331 8.707 28.374 1.00 55.45 85 LEU A N 1
ATOM 1258 C CA . LEU C 3 84 ? 6.875 7.576 27.586 1.00 58.18 85 LEU A CA 1
ATOM 1259 C C . LEU C 3 84 ? 5.405 7.738 27.216 1.00 59.78 85 LEU A C 1
ATOM 1260 O O . LEU C 3 84 ? 5.015 7.563 26.059 1.00 57.26 85 LEU A O 1
ATOM 1265 N N . GLU C 3 85 ? 4.598 8.100 28.210 1.00 62.19 86 GLU A N 1
ATOM 1266 C CA . GLU C 3 85 ? 3.158 8.275 28.021 1.00 64.93 86 GLU A CA 1
ATOM 1267 C C . GLU C 3 85 ? 2.869 9.422 27.040 1.00 64.88 86 GLU A C 1
ATOM 1268 O O . GLU C 3 85 ? 1.975 9.317 26.197 1.00 64.27 86 GLU A O 1
ATOM 1274 N N . THR C 3 86 ? 3.605 10.525 27.164 1.00 63.89 87 THR A N 1
ATOM 1275 C CA . THR C 3 86 ? 3.409 11.658 26.268 1.00 63.57 87 THR A CA 1
ATOM 1276 C C . THR C 3 86 ? 3.710 11.196 24.842 1.00 63.82 87 THR A C 1
ATOM 1277 O O . THR C 3 86 ? 3.069 11.635 23.889 1.00 63.66 87 THR A O 1
ATOM 1281 N N . LEU C 3 87 ? 4.684 10.300 24.706 1.00 64.08 88 LEU A N 1
ATOM 1282 C CA . LEU C 3 87 ? 5.066 9.780 23.401 1.00 65.63 88 LEU A CA 1
ATOM 1283 C C . LEU C 3 87 ? 4.033 8.774 22.907 1.00 67.91 88 LEU A C 1
ATOM 1284 O O . LEU C 3 87 ? 3.607 8.828 21.749 1.00 67.67 88 LEU A O 1
ATOM 1289 N N . LYS C 3 88 ? 3.637 7.857 23.789 1.00 69.69 89 LYS A N 1
ATOM 1290 C CA . LYS C 3 88 ? 2.634 6.849 23.450 1.00 72.72 89 LYS A CA 1
ATOM 1291 C C . LYS C 3 88 ? 1.366 7.574 22.995 1.00 74.70 89 LYS A C 1
ATOM 1292 O O . LYS C 3 88 ? 0.729 7.192 22.017 1.00 74.84 89 LYS A O 1
ATOM 1298 N N . ARG C 3 89 ? 1.023 8.636 23.716 1.00 76.79 90 ARG A N 1
ATOM 1299 C CA . ARG C 3 89 ? -0.158 9.435 23.428 1.00 79.23 90 ARG A CA 1
ATOM 1300 C C . ARG C 3 89 ? -0.134 10.009 22.011 1.00 81.24 90 ARG A C 1
ATOM 1301 O O . ARG C 3 89 ? -1.069 9.801 21.235 1.00 81.99 90 ARG A O 1
ATOM 1309 N N . ARG C 3 90 ? 0.934 10.726 21.673 1.00 82.43 91 ARG A N 1
ATOM 1310 C CA . ARG C 3 90 ? 1.061 11.326 20.348 1.00 83.81 91 ARG A CA 1
ATOM 1311 C C . ARG C 3 90 ? 1.034 10.274 19.233 1.00 85.24 91 ARG A C 1
ATOM 1312 O O . ARG C 3 90 ? 0.756 10.588 18.072 1.00 84.87 91 ARG A O 1
ATOM 1320 N N . GLY C 3 91 ? 1.314 9.025 19.594 1.00 86.69 92 GLY A N 1
ATOM 1321 C CA . GLY C 3 91 ? 1.315 7.951 18.616 1.00 89.17 92 GLY A CA 1
ATOM 1322 C C . GLY C 3 91 ? -0.036 7.730 17.960 1.00 90.77 92 GLY A C 1
ATOM 1323 O O . GLY C 3 91 ? -0.110 7.318 16.803 1.00 90.90 92 GLY A O 1
ATOM 1324 N N . ILE C 3 92 ? -1.107 7.996 18.702 1.00 92.38 93 ILE A N 1
ATOM 1325 C CA . ILE C 3 92 ? -2.463 7.829 18.184 1.00 93.99 93 ILE A CA 1
ATOM 1326 C C . ILE C 3 92 ? -2.871 9.074 17.393 1.00 95.09 93 ILE A C 1
ATOM 1327 O O . ILE C 3 92 ? -2.812 9.092 16.160 1.00 95.31 93 ILE A O 1
ATOM 1332 N N . GLY C 3 93 ? -3.279 10.111 18.119 1.00 95.76 94 GLY A N 1
ATOM 1333 C CA . GLY C 3 93 ? -3.697 11.352 17.495 1.00 96.24 94 GLY A CA 1
ATOM 1334 C C . GLY C 3 93 ? -4.486 12.206 18.469 1.00 96.70 94 GLY A C 1
ATOM 1335 O O . GLY C 3 93 ? -5.620 12.612 18.132 1.00 96.75 94 GLY A O 1
ATOM 1337 N N . GLY D 3 1 ? 15.127 23.721 11.412 1.00 46.48 2 GLY B N 1
ATOM 1338 C CA . GLY D 3 1 ? 14.050 24.653 11.141 1.00 48.55 2 GLY B CA 1
ATOM 1339 C C . GLY D 3 1 ? 14.197 25.282 9.776 1.00 49.27 2 GLY B C 1
ATOM 1340 O O . GLY D 3 1 ? 15.178 25.045 9.061 1.00 49.54 2 GLY B O 1
ATOM 1341 N N . ARG D 3 2 ? 13.213 26.089 9.403 1.00 51.18 3 ARG B N 1
ATOM 1342 C CA . ARG D 3 2 ? 13.251 26.747 8.107 1.00 53.57 3 ARG B CA 1
ATOM 1343 C C . ARG D 3 2 ? 14.564 27.494 7.943 1.00 52.37 3 ARG B C 1
ATOM 1344 O O . ARG D 3 2 ? 15.111 27.567 6.847 1.00 51.80 3 ARG B O 1
ATOM 1352 N N . LYS D 3 3 ? 15.076 28.031 9.044 1.00 51.36 4 LYS B N 1
ATOM 1353 C CA . LYS D 3 3 ? 16.313 28.789 9.001 1.00 50.87 4 LYS B CA 1
ATOM 1354 C C . LYS D 3 3 ? 17.224 28.419 10.164 1.00 51.26 4 LYS B C 1
ATOM 1355 O O . LYS D 3 3 ? 16.755 28.050 11.239 1.00 52.56 4 LYS B O 1
ATOM 1361 N N . LYS D 3 4 ? 18.529 28.514 9.942 1.00 49.67 5 LYS B N 1
ATOM 1362 C CA . LYS D 3 4 ? 19.495 28.219 10.984 1.00 47.93 5 LYS B CA 1
ATOM 1363 C C . LYS D 3 4 ? 19.578 29.401 11.939 1.00 48.36 5 LYS B C 1
ATOM 1364 O O . LYS D 3 4 ? 19.706 30.553 11.510 1.00 49.96 5 LYS B O 1
ATOM 1370 N N . ILE D 3 5 ? 19.500 29.120 13.235 1.00 47.30 6 ILE B N 1
ATOM 1371 C CA . ILE D 3 5 ? 19.585 30.178 14.229 1.00 47.18 6 ILE B CA 1
ATOM 1372 C C . ILE D 3 5 ? 20.918 30.136 14.954 1.00 47.18 6 ILE B C 1
ATOM 1373 O O . ILE D 3 5 ? 21.455 29.062 15.233 1.00 47.22 6 ILE B O 1
ATOM 1378 N N . GLN D 3 6 ? 21.458 31.314 15.238 1.00 46.34 7 GLN B N 1
ATOM 1379 C CA . GLN D 3 6 ? 22.725 31.417 15.948 1.00 44.89 7 GLN B CA 1
ATOM 1380 C C . GLN D 3 6 ? 22.435 31.101 17.405 1.00 42.74 7 GLN B C 1
ATOM 1381 O O . GLN D 3 6 ? 21.300 31.270 17.873 1.00 42.31 7 GLN B O 1
ATOM 1387 N N . ILE D 3 7 ? 23.447 30.630 18.120 1.00 39.63 8 ILE B N 1
ATOM 1388 C CA . ILE D 3 7 ? 23.250 30.302 19.518 1.00 38.84 8 ILE B CA 1
ATOM 1389 C C . ILE D 3 7 ? 23.552 31.504 20.400 1.00 37.49 8 ILE B C 1
ATOM 1390 O O . ILE D 3 7 ? 24.682 31.694 20.845 1.00 35.77 8 ILE B O 1
ATOM 1395 N N . SER D 3 8 ? 22.529 32.318 20.625 1.00 37.45 9 SER B N 1
ATOM 1396 C CA . SER D 3 8 ? 22.621 33.513 21.462 1.00 40.21 9 SER B CA 1
ATOM 1397 C C . SER D 3 8 ? 21.215 33.804 21.957 1.00 39.99 9 SER B C 1
ATOM 1398 O O . SER D 3 8 ? 20.234 33.388 21.331 1.00 42.07 9 SER B O 1
ATOM 1401 N N . ARG D 3 9 ? 21.115 34.500 23.080 1.00 38.43 10 ARG B N 1
ATOM 1402 C CA . ARG D 3 9 ? 19.824 34.803 23.668 1.00 40.64 10 ARG B CA 1
ATOM 1403 C C . ARG D 3 9 ? 18.789 35.227 22.639 1.00 40.83 10 ARG B C 1
ATOM 1404 O O . ARG D 3 9 ? 19.046 36.080 21.795 1.00 41.62 10 ARG B O 1
ATOM 1412 N N . ILE D 3 10 ? 17.619 34.601 22.703 1.00 40.77 11 ILE B N 1
ATOM 1413 C CA . ILE D 3 10 ? 16.536 34.936 21.791 1.00 40.72 11 ILE B CA 1
ATOM 1414 C C . ILE D 3 10 ? 15.941 36.250 22.313 1.00 42.94 11 ILE B C 1
ATOM 1415 O O . ILE D 3 10 ? 15.515 36.337 23.465 1.00 42.33 11 ILE B O 1
ATOM 1420 N N . LEU D 3 11 ? 15.931 37.269 21.460 1.00 44.75 12 LEU B N 1
ATOM 1421 C CA . LEU D 3 11 ? 15.433 38.589 21.833 1.00 47.54 12 LEU B CA 1
ATOM 1422 C C . LEU D 3 11 ? 13.933 38.672 22.079 1.00 47.63 12 LEU B C 1
ATOM 1423 O O . LEU D 3 11 ? 13.501 39.246 23.083 1.00 47.10 12 LEU B O 1
ATOM 1428 N N . ASP D 3 12 ? 13.137 38.098 21.182 1.00 48.65 13 ASP B N 1
ATOM 1429 C CA . ASP D 3 12 ? 11.686 38.148 21.337 1.00 50.44 13 ASP B CA 1
ATOM 1430 C C . ASP D 3 12 ? 11.179 37.265 22.477 1.00 51.88 13 ASP B C 1
ATOM 1431 O O . ASP D 3 12 ? 11.352 36.047 22.453 1.00 51.27 13 ASP B O 1
ATOM 1436 N N . GLN D 3 13 ? 10.540 37.882 23.467 1.00 52.42 14 GLN B N 1
ATOM 1437 C CA . GLN D 3 13 ? 10.013 37.152 24.618 1.00 52.76 14 GLN B CA 1
ATOM 1438 C C . GLN D 3 13 ? 9.090 35.988 24.265 1.00 51.87 14 GLN B C 1
ATOM 1439 O O . GLN D 3 13 ? 9.176 34.923 24.871 1.00 50.33 14 GLN B O 1
ATOM 1445 N N . ARG D 3 14 ? 8.204 36.187 23.296 1.00 52.33 15 ARG B N 1
ATOM 1446 C CA . ARG D 3 14 ? 7.267 35.135 22.893 1.00 52.99 15 ARG B CA 1
ATOM 1447 C C . ARG D 3 14 ? 7.988 33.942 22.274 1.00 50.90 15 ARG B C 1
ATOM 1448 O O . ARG D 3 14 ? 7.702 32.794 22.603 1.00 49.71 15 ARG B O 1
ATOM 1456 N N . ASN D 3 15 ? 8.919 34.223 21.370 1.00 49.54 16 ASN B N 1
ATOM 1457 C CA . ASN D 3 15 ? 9.657 33.170 20.696 1.00 48.76 16 ASN B CA 1
ATOM 1458 C C . ASN D 3 15 ? 10.606 32.460 21.651 1.00 47.83 16 ASN B C 1
ATOM 1459 O O . ASN D 3 15 ? 10.830 31.260 21.524 1.00 47.19 16 ASN B O 1
ATOM 1464 N N . ARG D 3 16 ? 11.146 33.201 22.615 1.00 46.06 17 ARG B N 1
ATOM 1465 C CA . ARG D 3 16 ? 12.061 32.623 23.590 1.00 46.03 17 ARG B CA 1
ATOM 1466 C C . ARG D 3 16 ? 11.308 31.601 24.443 1.00 44.39 17 ARG B C 1
ATOM 1467 O O . ARG D 3 16 ? 11.800 30.505 24.686 1.00 44.50 17 ARG B O 1
ATOM 1475 N N . GLN D 3 17 ? 10.103 31.960 24.870 1.00 42.70 18 GLN B N 1
ATOM 1476 C CA . GLN D 3 17 ? 9.280 31.078 25.687 1.00 44.47 18 GLN B CA 1
ATOM 1477 C C . GLN D 3 17 ? 8.781 29.853 24.925 1.00 43.80 18 GLN B C 1
ATOM 1478 O O . GLN D 3 17 ? 8.633 28.780 25.509 1.00 42.97 18 GLN B O 1
ATOM 1484 N N . VAL D 3 18 ? 8.520 30.011 23.629 1.00 41.43 19 VAL B N 1
ATOM 1485 C CA . VAL D 3 18 ? 8.062 28.889 22.811 1.00 42.58 19 VAL B CA 1
ATOM 1486 C C . VAL D 3 18 ? 9.223 27.922 22.561 1.00 40.84 19 VAL B C 1
ATOM 1487 O O . VAL D 3 18 ? 9.067 26.715 22.676 1.00 40.34 19 VAL B O 1
ATOM 1491 N N . THR D 3 19 ? 10.387 28.459 22.219 1.00 40.42 20 THR B N 1
ATOM 1492 C CA . THR D 3 19 ? 11.556 27.629 21.981 1.00 39.00 20 THR B CA 1
ATOM 1493 C C . THR D 3 19 ? 11.914 26.905 23.281 1.00 38.56 20 THR B C 1
ATOM 1494 O O . THR D 3 19 ? 12.324 25.756 23.257 1.00 39.79 20 THR B O 1
ATOM 1498 N N . PHE D 3 20 ? 11.747 27.579 24.415 1.00 37.38 21 PHE B N 1
ATOM 1499 C CA . PHE D 3 20 ? 12.061 26.974 25.710 1.00 36.21 21 PHE B CA 1
ATOM 1500 C C . PHE D 3 20 ? 11.235 25.722 25.958 1.00 36.60 21 PHE B C 1
ATOM 1501 O O . PHE D 3 20 ? 11.769 24.667 26.315 1.00 33.64 21 PHE B O 1
ATOM 1509 N N . THR D 3 21 ? 9.923 25.860 25.794 1.00 36.25 22 THR B N 1
ATOM 1510 C CA . THR D 3 21 ? 9.013 24.757 26.016 1.00 38.02 22 THR B CA 1
ATOM 1511 C C . THR D 3 21 ? 9.279 23.571 25.114 1.00 37.06 22 THR B C 1
ATOM 1512 O O . THR D 3 21 ? 9.266 22.438 25.577 1.00 36.99 22 THR B O 1
ATOM 1516 N N . LYS D 3 22 ? 9.540 23.812 23.835 1.00 38.03 23 LYS B N 1
ATOM 1517 C CA . LYS D 3 22 ? 9.770 22.682 22.953 1.00 38.56 23 LYS B CA 1
ATOM 1518 C C . LYS D 3 22 ? 11.167 22.082 23.071 1.00 36.72 23 LYS B C 1
ATOM 1519 O O . LYS D 3 22 ? 11.311 20.864 23.049 1.00 36.43 23 LYS B O 1
ATOM 1525 N N . ARG D 3 23 ? 12.194 22.910 23.217 1.00 33.42 24 ARG B N 1
ATOM 1526 C CA . ARG D 3 23 ? 13.537 22.363 23.359 1.00 31.26 24 ARG B CA 1
ATOM 1527 C C . ARG D 3 23 ? 13.705 21.657 24.703 1.00 31.58 24 ARG B C 1
ATOM 1528 O O . ARG D 3 23 ? 14.484 20.713 24.810 1.00 31.09 24 ARG B O 1
ATOM 1536 N N . LYS D 3 24 ? 12.970 22.110 25.715 1.00 28.66 25 LYS B N 1
ATOM 1537 C CA . LYS D 3 24 ? 13.019 21.487 27.028 1.00 31.47 25 LYS B CA 1
ATOM 1538 C C . LYS D 3 24 ? 12.503 20.050 26.911 1.00 31.85 25 LYS B C 1
ATOM 1539 O O . LYS D 3 24 ? 13.091 19.131 27.475 1.00 32.19 25 LYS B O 1
ATOM 1545 N N . PHE D 3 25 ? 11.397 19.858 26.196 1.00 31.42 26 PHE B N 1
ATOM 1546 C CA . PHE D 3 25 ? 10.862 18.515 26.020 1.00 29.45 26 PHE B CA 1
ATOM 1547 C C . PHE D 3 25 ? 11.849 17.695 25.189 1.00 28.02 26 PHE B C 1
ATOM 1548 O O . PHE D 3 25 ? 12.088 16.523 25.478 1.00 26.27 26 PHE B O 1
ATOM 1556 N N . GLY D 3 26 ? 12.411 18.322 24.157 1.00 25.49 27 GLY B N 1
ATOM 1557 C CA . GLY D 3 26 ? 13.377 17.657 23.299 1.00 23.34 27 GLY B CA 1
ATOM 1558 C C . GLY D 3 26 ? 14.556 17.120 24.092 1.00 27.58 27 GLY B C 1
ATOM 1559 O O . GLY D 3 26 ? 15.070 16.017 23.832 1.00 25.43 27 GLY B O 1
ATOM 1560 N N . LEU D 3 27 ? 14.989 17.905 25.075 1.00 26.70 28 LEU B N 1
ATOM 1561 C CA . LEU D 3 27 ? 16.120 17.531 25.911 1.00 26.96 28 LEU B CA 1
ATOM 1562 C C . LEU D 3 27 ? 15.730 16.370 26.831 1.00 27.47 28 LEU B C 1
ATOM 1563 O O . LEU D 3 27 ? 16.480 15.411 26.989 1.00 27.12 28 LEU B O 1
ATOM 1568 N N . MET D 3 28 ? 14.555 16.455 27.441 1.00 27.11 29 MET B N 1
ATOM 1569 C CA . MET D 3 28 ? 14.134 15.383 28.317 1.00 26.99 29 MET B CA 1
ATOM 1570 C C . MET D 3 28 ? 13.954 14.101 27.485 1.00 29.30 29 MET B C 1
ATOM 1571 O O . MET D 3 28 ? 14.374 13.020 27.907 1.00 26.45 29 MET B O 1
ATOM 1576 N N . LYS D 3 29 ? 13.345 14.227 26.305 1.00 28.21 30 LYS B N 1
ATOM 1577 C CA . LYS D 3 29 ? 13.129 13.069 25.454 1.00 28.56 30 LYS B CA 1
ATOM 1578 C C . LYS D 3 29 ? 14.460 12.388 25.171 1.00 27.15 30 LYS B C 1
ATOM 1579 O O . LYS D 3 29 ? 14.577 11.163 25.274 1.00 26.29 30 LYS B O 1
ATOM 1585 N N . LYS D 3 30 ? 15.474 13.177 24.831 1.00 24.28 31 LYS B N 1
ATOM 1586 C CA . LYS D 3 30 ? 16.782 12.595 24.568 1.00 25.87 31 LYS B CA 1
ATOM 1587 C C . LYS D 3 30 ? 17.440 12.009 25.813 1.00 26.78 31 LYS B C 1
ATOM 1588 O O . LYS D 3 30 ? 18.225 11.070 25.712 1.00 27.38 31 LYS B O 1
ATOM 1594 N N . ALA D 3 31 ? 17.107 12.550 26.985 1.00 24.62 32 ALA B N 1
ATOM 1595 C CA . ALA D 3 31 ? 17.678 12.047 28.228 1.00 26.53 32 ALA B CA 1
ATOM 1596 C C . ALA D 3 31 ? 17.057 10.668 28.501 1.00 27.30 32 ALA B C 1
ATOM 1597 O O . ALA D 3 31 ? 17.734 9.727 28.912 1.00 24.81 32 ALA B O 1
ATOM 1599 N N . TYR D 3 32 ? 15.757 10.570 28.252 1.00 28.76 33 TYR B N 1
ATOM 1600 C CA . TYR D 3 32 ? 15.019 9.334 28.432 1.00 31.44 33 TYR B CA 1
ATOM 1601 C C . TYR D 3 32 ? 15.629 8.248 27.531 1.00 31.48 33 TYR B C 1
ATOM 1602 O O . TYR D 3 32 ? 16.020 7.183 28.023 1.00 29.48 33 TYR B O 1
ATOM 1611 N N . GLU D 3 33 ? 15.743 8.535 26.236 1.00 29.53 34 GLU B N 1
ATOM 1612 C CA . GLU D 3 33 ? 16.318 7.579 25.295 1.00 29.14 34 GLU B CA 1
ATOM 1613 C C . GLU D 3 33 ? 17.722 7.157 25.719 1.00 30.84 34 GLU B C 1
ATOM 1614 O O . GLU D 3 33 ? 18.064 5.970 25.669 1.00 30.32 34 GLU B O 1
ATOM 1620 N N . LEU D 3 34 ? 18.545 8.118 26.132 1.00 31.15 35 LEU B N 1
ATOM 1621 C CA . LEU D 3 34 ? 19.893 7.772 26.572 1.00 29.57 35 LEU B CA 1
ATOM 1622 C C . LEU D 3 34 ? 19.860 6.827 27.794 1.00 30.06 35 LEU B C 1
ATOM 1623 O O . LEU D 3 34 ? 20.626 5.855 27.846 1.00 26.25 35 LEU B O 1
ATOM 1628 N N . SER D 3 35 ? 18.971 7.086 28.756 1.00 27.59 36 SER B N 1
ATOM 1629 C CA . SER D 3 35 ? 18.913 6.238 29.953 1.00 28.46 36 SER B CA 1
ATOM 1630 C C . SER D 3 35 ? 18.495 4.800 29.643 1.00 28.19 36 SER B C 1
ATOM 1631 O O . SER D 3 35 ? 19.000 3.851 30.243 1.00 29.84 36 SER B O 1
ATOM 1634 N N . VAL D 3 36 ? 17.569 4.646 28.709 1.00 29.43 37 VAL B N 1
ATOM 1635 C CA . VAL D 3 36 ? 17.092 3.325 28.316 1.00 30.84 37 VAL B CA 1
ATOM 1636 C C . VAL D 3 36 ? 18.079 2.596 27.409 1.00 33.11 37 VAL B C 1
ATOM 1637 O O . VAL D 3 36 ? 18.430 1.437 27.662 1.00 36.19 37 VAL B O 1
ATOM 1641 N N . LEU D 3 37 ? 18.533 3.276 26.361 1.00 31.95 38 LEU B N 1
ATOM 1642 C CA . LEU D 3 37 ? 19.458 2.684 25.408 1.00 29.82 38 LEU B CA 1
ATOM 1643 C C . LEU D 3 37 ? 20.760 2.230 26.023 1.00 31.26 38 LEU B C 1
ATOM 1644 O O . LEU D 3 37 ? 21.256 1.144 25.699 1.00 33.90 38 LEU B O 1
ATOM 1649 N N . CYS D 3 38 ? 21.314 3.037 26.921 1.00 27.38 39 CYS B N 1
ATOM 1650 C CA . CYS D 3 38 ? 22.602 2.701 27.493 1.00 26.60 39 CYS B CA 1
ATOM 1651 C C . CYS D 3 38 ? 22.616 2.310 28.963 1.00 27.83 39 CYS B C 1
ATOM 1652 O O . CYS D 3 38 ? 23.688 2.171 29.570 1.00 26.36 39 CYS B O 1
ATOM 1655 N N . ASP D 3 39 ? 21.426 2.134 29.524 1.00 27.42 40 ASP B N 1
ATOM 1656 C CA . ASP D 3 39 ? 21.274 1.714 30.911 1.00 31.90 40 ASP B CA 1
ATOM 1657 C C . ASP D 3 39 ? 22.011 2.600 31.912 1.00 32.14 40 ASP B C 1
ATOM 1658 O O . ASP D 3 39 ? 22.895 2.150 32.634 1.00 33.31 40 ASP B O 1
ATOM 1663 N N . CYS D 3 40 ? 21.663 3.880 31.930 1.00 32.93 41 CYS B N 1
ATOM 1664 C CA . CYS D 3 40 ? 22.289 4.798 32.860 1.00 31.34 41 CYS B CA 1
ATOM 1665 C C . CYS D 3 40 ? 21.202 5.545 33.592 1.00 29.16 41 CYS B C 1
ATOM 1666 O O . CYS D 3 40 ? 20.033 5.504 33.190 1.00 28.64 41 CYS B O 1
ATOM 1669 N N . GLU D 3 41 ? 21.584 6.193 34.688 1.00 28.20 42 GLU B N 1
ATOM 1670 C CA . GLU D 3 41 ? 20.646 6.944 35.508 1.00 28.83 42 GLU B CA 1
ATOM 1671 C C . GLU D 3 41 ? 20.898 8.440 35.278 1.00 28.17 42 GLU B C 1
ATOM 1672 O O . GLU D 3 41 ? 22.019 8.929 35.439 1.00 26.91 42 GLU B O 1
ATOM 1678 N N . ILE D 3 42 ? 19.841 9.167 34.935 1.00 26.75 43 ILE B N 1
ATOM 1679 C CA . ILE D 3 42 ? 19.954 10.591 34.616 1.00 25.52 43 ILE B CA 1
ATOM 1680 C C . ILE D 3 42 ? 19.040 11.560 35.363 1.00 27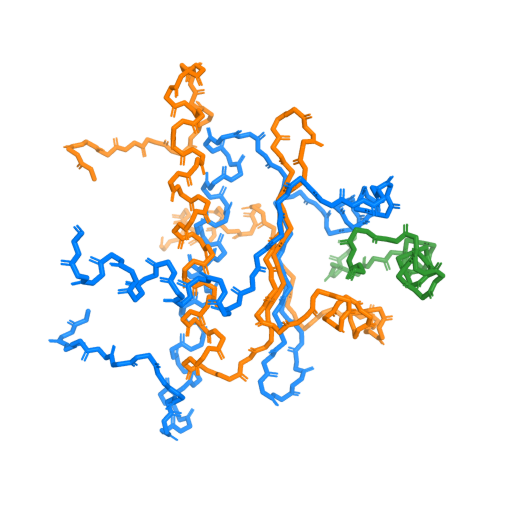.65 43 ILE B C 1
ATOM 1681 O O . ILE D 3 42 ? 17.865 11.258 35.609 1.00 29.33 43 ILE B O 1
ATOM 1686 N N . ALA D 3 43 ? 19.593 12.720 35.732 1.00 23.92 44 ALA B N 1
ATOM 1687 C CA . ALA D 3 43 ? 18.819 13.779 36.397 1.00 23.42 44 ALA B CA 1
ATOM 1688 C C . ALA D 3 43 ? 19.089 15.088 35.654 1.00 23.74 44 ALA B C 1
ATOM 1689 O O . ALA D 3 43 ? 20.231 15.394 35.287 1.00 23.02 44 ALA B O 1
ATOM 1691 N N . LEU D 3 44 ? 18.027 15.856 35.447 1.00 24.01 45 LEU B N 1
ATOM 1692 C CA . LEU D 3 44 ? 18.115 17.119 34.751 1.00 25.46 45 LEU B CA 1
ATOM 1693 C C . LEU D 3 44 ? 17.420 18.198 35.574 1.00 27.03 45 LEU B C 1
ATOM 1694 O O . LEU D 3 44 ? 16.273 18.029 36.005 1.00 28.14 45 LEU B O 1
ATOM 1699 N N . ILE D 3 45 ? 18.125 19.301 35.799 1.00 27.41 46 ILE B N 1
ATOM 1700 C CA . ILE D 3 45 ? 17.587 20.409 36.566 1.00 28.77 46 ILE B CA 1
ATOM 1701 C C . ILE D 3 45 ? 17.697 21.677 35.716 1.00 28.10 46 ILE B C 1
ATOM 1702 O O . ILE D 3 45 ? 18.784 22.043 35.254 1.00 28.90 46 ILE B O 1
ATOM 1707 N N . ILE D 3 46 ? 16.567 22.348 35.531 1.00 28.24 47 ILE B N 1
ATOM 1708 C CA . ILE D 3 46 ? 16.515 23.553 34.715 1.00 29.70 47 ILE B CA 1
ATOM 1709 C C . ILE D 3 46 ? 15.813 24.709 35.426 1.00 31.93 47 ILE B C 1
ATOM 1710 O O . ILE D 3 46 ? 14.693 24.568 35.924 1.00 33.26 47 ILE B O 1
ATOM 1715 N N . PHE D 3 47 ? 16.476 25.851 35.489 1.00 31.13 48 PHE B N 1
ATOM 1716 C CA . PHE D 3 47 ? 15.867 27.038 36.093 1.00 33.70 48 PHE B CA 1
ATOM 1717 C C . PHE D 3 47 ? 15.678 28.022 34.950 1.00 32.17 48 PHE B C 1
ATOM 1718 O O . PHE D 3 47 ? 16.650 28.355 34.278 1.00 31.38 48 PHE B O 1
ATOM 1726 N N . ASN D 3 48 ? 14.453 28.479 34.699 1.00 34.27 49 ASN B N 1
ATOM 1727 C CA . ASN D 3 48 ? 14.289 29.438 33.601 1.00 37.94 49 ASN B CA 1
ATOM 1728 C C . ASN D 3 48 ? 14.648 30.843 34.098 1.00 40.45 49 ASN B C 1
ATOM 1729 O O . ASN D 3 48 ? 15.002 31.027 35.266 1.00 41.03 49 ASN B O 1
ATOM 1734 N N . SER D 3 49 ? 14.561 31.824 33.203 1.00 44.80 50 SER B N 1
ATOM 1735 C CA . SER D 3 49 ? 14.892 33.212 33.525 1.00 46.72 50 SER B CA 1
ATOM 1736 C C . SER D 3 49 ? 14.105 33.789 34.702 1.00 47.22 50 SER B C 1
ATOM 1737 O O . SER D 3 49 ? 14.571 34.721 35.362 1.00 45.81 50 SER B O 1
ATOM 1740 N N . ALA D 3 50 ? 12.917 33.241 34.957 1.00 47.15 51 ALA B N 1
ATOM 1741 C CA . ALA D 3 50 ? 12.094 33.702 36.070 1.00 48.31 51 ALA B CA 1
ATOM 1742 C C . ALA D 3 50 ? 12.322 32.849 37.322 1.00 48.05 51 ALA B C 1
ATOM 1743 O O . ALA D 3 50 ? 11.518 32.872 38.257 1.00 47.46 51 ALA B O 1
ATOM 1745 N N . ASN D 3 51 ? 13.412 32.089 37.324 1.00 47.98 52 ASN B N 1
ATOM 1746 C CA . ASN D 3 51 ? 13.755 31.226 38.453 1.00 47.45 52 ASN B CA 1
ATOM 1747 C C . ASN D 3 51 ? 12.743 30.129 38.781 1.00 45.11 52 ASN B C 1
ATOM 1748 O O . ASN D 3 51 ? 12.663 29.661 39.920 1.00 44.16 52 ASN B O 1
ATOM 1753 N N . ARG D 3 52 ? 11.967 29.722 37.785 1.00 44.24 53 ARG B N 1
ATOM 1754 C CA . ARG D 3 52 ? 11.003 28.649 37.977 1.00 44.95 53 ARG B CA 1
ATOM 1755 C C . ARG D 3 52 ? 11.789 27.339 37.737 1.00 42.97 53 ARG B C 1
ATOM 1756 O O . ARG D 3 52 ? 12.626 27.261 36.837 1.00 39.86 53 ARG B O 1
ATOM 1764 N N . LEU D 3 53 ? 11.527 26.324 38.554 1.00 42.05 54 LEU B N 1
ATOM 1765 C CA . LEU D 3 53 ? 12.231 25.041 38.462 1.00 38.20 54 LEU B CA 1
ATOM 1766 C C . LEU D 3 53 ? 11.545 23.935 37.661 1.00 39.68 54 LEU B C 1
ATOM 1767 O O . LEU D 3 53 ? 10.400 23.571 37.939 1.00 39.14 54 LEU B O 1
ATOM 1772 N N . PHE D 3 54 ? 12.255 23.400 36.668 1.00 37.25 55 PHE B N 1
ATOM 1773 C CA . PHE D 3 54 ? 11.736 22.300 35.853 1.00 36.95 55 PHE B CA 1
ATOM 1774 C C . PHE D 3 54 ? 12.741 21.156 36.005 1.00 35.34 55 PHE B C 1
ATOM 1775 O O . PHE D 3 54 ? 13.944 21.369 35.874 1.00 36.67 55 PHE B O 1
ATOM 1783 N N . GLN D 3 55 ? 12.264 19.951 36.293 1.00 34.09 56 GLN B N 1
ATOM 1784 C CA . GLN D 3 55 ? 13.179 18.825 36.459 1.00 33.81 56 GLN B CA 1
ATOM 1785 C C . GLN D 3 55 ? 12.733 17.536 35.807 1.00 31.87 56 GLN B C 1
ATOM 1786 O O . GLN D 3 55 ? 11.552 17.341 35.542 1.00 31.72 56 GLN B O 1
ATOM 1792 N N . TYR D 3 56 ? 13.708 16.659 35.583 1.00 30.16 57 TYR B N 1
ATOM 1793 C CA . TYR D 3 56 ? 13.495 15.341 34.993 1.00 28.56 57 TYR B CA 1
ATOM 1794 C C . TYR D 3 56 ? 14.487 14.386 35.629 1.00 27.32 57 TYR B C 1
ATOM 1795 O O . TYR D 3 56 ? 15.635 14.747 35.883 1.00 28.03 57 TYR B O 1
ATOM 1804 N N . ALA D 3 57 ? 14.051 13.163 35.877 1.00 26.14 58 ALA B N 1
ATOM 1805 C CA . ALA D 3 57 ? 14.928 12.146 36.428 1.00 25.63 58 ALA B CA 1
ATOM 1806 C C . ALA D 3 57 ? 14.452 10.850 35.767 1.00 27.15 58 ALA B C 1
ATOM 1807 O O . ALA D 3 57 ? 13.242 10.574 35.700 1.00 25.38 58 ALA B O 1
ATOM 1809 N N . SER D 3 58 ? 15.392 10.071 35.245 1.00 29.01 59 SER B N 1
ATOM 1810 C CA . SER D 3 58 ? 15.037 8.819 34.580 1.00 31.88 59 SER B CA 1
ATOM 1811 C C . SER D 3 58 ? 14.295 7.913 35.562 1.00 32.54 59 SER B C 1
ATOM 1812 O O . SER D 3 58 ? 13.248 7.374 35.235 1.00 36.10 59 SER B O 1
ATOM 1815 N N . THR D 3 59 ? 14.815 7.785 36.777 1.00 36.11 60 THR B N 1
ATOM 1816 C CA . THR D 3 59 ? 14.174 6.958 37.793 1.00 39.66 60 THR B CA 1
ATOM 1817 C C . THR D 3 59 ? 13.377 7.790 38.788 1.00 39.84 60 THR B C 1
ATOM 1818 O O . THR D 3 59 ? 12.162 7.941 38.670 1.00 40.90 60 THR B O 1
ATOM 1822 N N . ASP D 3 60 ? 14.092 8.309 39.776 1.00 41.40 61 ASP B N 1
ATOM 1823 C CA . ASP D 3 60 ? 13.516 9.118 40.837 1.00 41.76 61 ASP B CA 1
ATOM 1824 C C . ASP D 3 60 ? 14.550 10.187 41.209 1.00 37.88 61 ASP B C 1
ATOM 1825 O O . ASP D 3 60 ? 15.693 9.868 41.529 1.00 35.01 61 ASP B O 1
ATOM 1830 N N . MET D 3 61 ? 14.148 11.453 41.167 1.00 36.14 62 MET B N 1
ATOM 1831 C CA . MET D 3 61 ? 15.071 12.534 41.472 1.00 34.53 62 MET B CA 1
ATOM 1832 C C . MET D 3 61 ? 15.775 12.388 42.815 1.00 35.04 62 MET B C 1
ATOM 1833 O O . MET D 3 61 ? 16.988 12.581 42.917 1.00 32.85 62 MET B O 1
ATOM 1838 N N . ASP D 3 62 ? 15.003 12.047 43.839 1.00 37.08 63 ASP B N 1
ATOM 1839 C CA . ASP D 3 62 ? 15.532 11.878 45.183 1.00 40.11 63 ASP B CA 1
ATOM 1840 C C . ASP D 3 62 ? 16.687 10.872 45.158 1.00 36.41 63 ASP B C 1
ATOM 1841 O O . ASP D 3 62 ? 17.764 11.104 45.699 1.00 35.10 63 ASP B O 1
ATOM 1846 N N . ARG D 3 63 ? 16.435 9.754 44.495 1.00 35.53 64 ARG B N 1
ATOM 1847 C CA . ARG D 3 63 ? 17.401 8.673 44.346 1.00 33.62 64 ARG B CA 1
ATOM 1848 C C . ARG D 3 63 ? 18.709 9.131 43.680 1.00 30.53 64 ARG B C 1
ATOM 1849 O O . ARG D 3 63 ? 19.804 8.917 44.204 1.00 27.78 64 ARG B O 1
ATOM 1857 N N . VAL D 3 64 ? 18.588 9.772 42.525 1.00 25.97 65 VAL B N 1
ATOM 1858 C CA . VAL D 3 64 ? 19.761 10.226 41.807 1.00 26.63 65 VAL B CA 1
ATOM 1859 C C . VAL D 3 64 ? 20.571 11.270 42.585 1.00 26.61 65 VAL B C 1
ATOM 1860 O O . VAL D 3 64 ? 21.796 11.173 42.650 1.00 26.14 65 VAL B O 1
ATOM 1864 N N . LEU D 3 65 ? 19.911 12.273 43.164 1.00 26.74 66 LEU B N 1
ATOM 1865 C CA . LEU D 3 65 ? 20.679 13.301 43.886 1.00 28.54 66 LEU B CA 1
ATOM 1866 C C . LEU D 3 65 ? 21.328 12.769 45.169 1.00 28.64 66 LEU B C 1
ATOM 1867 O O . LEU D 3 65 ? 22.438 13.169 45.520 1.00 27.59 66 LEU B O 1
ATOM 1872 N N . LEU D 3 66 ? 20.642 11.861 45.858 1.00 27.74 67 LEU B N 1
ATOM 1873 C CA . LEU D 3 66 ? 21.203 11.259 47.071 1.00 28.34 67 LEU B CA 1
ATOM 1874 C C . LEU D 3 66 ? 22.494 10.561 46.702 1.00 29.34 67 LEU B C 1
ATOM 1875 O O . LEU D 3 66 ? 23.520 10.729 47.359 1.00 29.97 67 LEU B O 1
ATOM 1880 N N . LYS D 3 67 ? 22.443 9.787 45.628 1.00 28.47 68 LYS B N 1
ATOM 1881 C CA . LYS D 3 67 ? 23.612 9.081 45.156 1.00 28.12 68 LYS B CA 1
ATOM 1882 C C . LYS D 3 67 ? 24.739 10.058 44.788 1.00 27.13 68 LYS B C 1
ATOM 1883 O O . LYS D 3 67 ? 25.927 9.798 45.030 1.00 25.17 68 LYS B O 1
ATOM 1889 N N . TYR D 3 68 ? 24.370 11.189 44.204 1.00 27.28 69 TYR B N 1
ATOM 1890 C CA . TYR D 3 68 ? 25.363 12.188 43.821 1.00 29.09 69 TYR B CA 1
ATOM 1891 C C . TYR D 3 68 ? 26.149 12.670 45.048 1.00 30.64 69 TYR B C 1
ATOM 1892 O O . TYR D 3 68 ? 27.369 12.849 44.980 1.00 29.60 69 TYR B O 1
ATOM 1901 N N . THR D 3 69 ? 25.452 12.868 46.167 1.00 30.51 70 THR B N 1
ATOM 1902 C CA . THR D 3 69 ? 26.112 13.346 47.377 1.00 35.17 70 THR B CA 1
ATOM 1903 C C . THR D 3 69 ? 27.178 12.377 47.893 1.00 36.66 70 THR B C 1
ATOM 1904 O O . THR D 3 69 ? 28.022 12.757 48.706 1.00 37.08 70 THR B O 1
ATOM 1908 N N . GLU D 3 70 ? 27.149 11.136 47.409 1.00 36.96 71 GLU B N 1
ATOM 1909 C CA . GLU D 3 70 ? 28.124 10.129 47.833 1.00 37.33 71 GLU B CA 1
ATOM 1910 C C . GLU D 3 70 ? 29.480 10.278 47.144 1.00 38.63 71 GLU B C 1
ATOM 1911 O O . GLU D 3 70 ? 30.482 9.779 47.642 1.00 39.91 71 GLU B O 1
ATOM 1917 N N . TYR D 3 71 ? 29.519 10.955 45.999 1.00 38.76 72 TYR B N 1
ATOM 1918 C CA . TYR D 3 71 ? 30.773 11.117 45.261 1.00 38.97 72 TYR B CA 1
ATOM 1919 C C . TYR D 3 71 ? 31.588 12.344 45.678 1.00 40.28 72 TYR B C 1
ATOM 1920 O O . TYR D 3 71 ? 31.044 13.431 45.900 1.00 39.29 72 TYR B O 1
ATOM 1929 N N . SER D 3 72 ? 32.896 12.149 45.791 1.00 41.30 73 SER B N 1
ATOM 1930 C CA . SER D 3 72 ? 33.785 13.225 46.166 1.00 44.83 73 SER B CA 1
ATOM 1931 C C . SER D 3 72 ? 34.048 14.113 44.959 1.00 44.98 73 SER B C 1
ATOM 1932 O O . SER D 3 72 ? 34.253 15.316 45.088 1.00 44.87 73 SER B O 1
ATOM 1935 N N . GLU D 3 73 ? 34.029 13.510 43.777 1.00 45.30 74 GLU B N 1
ATOM 1936 C CA . GLU D 3 73 ? 34.230 14.245 42.538 1.00 44.27 74 GLU B CA 1
ATOM 1937 C C . GLU D 3 73 ? 33.742 13.414 41.360 1.00 43.72 74 GLU B C 1
ATOM 1938 O O . GLU D 3 73 ? 33.699 12.185 41.431 1.00 43.51 74 GLU B O 1
ATOM 1944 N N . PRO D 3 74 ? 33.361 14.079 40.259 1.00 43.67 75 PRO B N 1
ATOM 1945 C CA . PRO D 3 74 ? 32.874 13.382 39.066 1.00 43.63 75 PRO B CA 1
ATOM 1946 C C . PRO D 3 74 ? 34.006 12.854 38.194 1.00 44.59 75 PRO B C 1
ATOM 1947 O O . PRO D 3 74 ? 35.128 13.350 38.248 1.00 44.70 75 PRO B O 1
ATOM 1951 N N . HIS D 3 75 ? 33.708 11.840 37.395 1.00 45.48 76 HIS B N 1
ATOM 1952 C CA . HIS D 3 75 ? 34.711 11.282 36.502 1.00 47.37 76 HIS B CA 1
ATOM 1953 C C . HIS D 3 75 ? 34.876 12.259 35.344 1.00 46.98 76 HIS B C 1
ATOM 1954 O O . HIS D 3 75 ? 35.939 12.353 34.740 1.00 48.35 76 HIS B O 1
ATOM 1961 N N . GLU D 3 76 ? 33.810 12.991 35.049 1.00 46.23 77 GLU B N 1
ATOM 1962 C CA . GLU D 3 76 ? 33.811 13.970 33.971 1.00 45.11 77 GLU B CA 1
ATOM 1963 C C . GLU D 3 76 ? 32.936 15.150 34.343 1.00 43.31 77 GLU B C 1
ATOM 1964 O O . GLU D 3 76 ? 31.790 14.973 34.760 1.00 41.23 77 GLU B O 1
ATOM 1970 N N . SER D 3 77 ? 33.487 16.350 34.194 1.00 41.20 78 SER B N 1
ATOM 1971 C CA . SER D 3 77 ? 32.764 17.574 34.503 1.00 41.11 78 SER B CA 1
ATOM 1972 C C . SER D 3 77 ? 32.892 18.511 33.314 1.00 41.54 78 SER B C 1
ATOM 1973 O O . SER D 3 77 ? 33.999 18.816 32.857 1.00 38.04 78 SER B O 1
ATOM 1976 N N . ARG D 3 78 ? 31.751 18.956 32.811 1.00 41.08 79 ARG B N 1
ATOM 1977 C CA . ARG D 3 78 ? 31.727 19.837 31.658 1.00 42.44 79 ARG B CA 1
ATOM 1978 C C . ARG D 3 78 ? 30.900 21.077 31.969 1.00 41.33 79 ARG B C 1
ATOM 1979 O O . ARG D 3 78 ? 30.000 21.062 32.804 1.00 38.58 79 ARG B O 1
ATOM 1987 N N . THR D 3 79 ? 31.231 22.158 31.278 1.00 43.71 80 THR B N 1
ATOM 1988 C CA . THR D 3 79 ? 30.556 23.436 31.436 1.00 45.53 80 THR B CA 1
ATOM 1989 C C . THR D 3 79 ? 30.427 24.028 30.016 1.00 45.27 80 THR B C 1
ATOM 1990 O O . THR D 3 79 ? 31.031 23.517 29.070 1.00 41.74 80 THR B O 1
ATOM 1994 N N . ASN D 3 80 ? 29.623 25.076 29.868 1.00 46.57 81 ASN B N 1
ATOM 1995 C CA . ASN D 3 80 ? 29.412 25.739 28.578 1.00 49.95 81 ASN B CA 1
ATOM 1996 C C . ASN D 3 80 ? 30.764 26.062 27.908 1.00 50.97 81 ASN B C 1
ATOM 1997 O O . ASN D 3 80 ? 30.946 25.808 26.713 1.00 51.14 81 ASN B O 1
ATOM 2002 N N . THR D 3 81 ? 31.713 26.600 28.672 1.00 52.07 82 THR B N 1
ATOM 2003 C CA . THR D 3 81 ? 33.027 26.918 28.126 1.00 52.92 82 THR B CA 1
ATOM 2004 C C . THR D 3 81 ? 33.598 25.687 27.413 1.00 53.44 82 THR B C 1
ATOM 2005 O O . THR D 3 81 ? 33.985 25.762 26.249 1.00 53.89 82 THR B O 1
ATOM 2009 N N . ASP D 3 82 ? 33.624 24.552 28.109 1.00 53.44 83 ASP B N 1
ATOM 2010 C CA . ASP D 3 82 ? 34.160 23.308 27.547 1.00 53.96 83 ASP B CA 1
ATOM 2011 C C . ASP D 3 82 ? 33.457 22.857 26.272 1.00 53.88 83 ASP B C 1
ATOM 2012 O O . ASP D 3 82 ? 34.100 22.410 25.319 1.00 53.44 83 ASP B O 1
ATOM 2017 N N . ILE D 3 83 ? 32.133 22.956 26.267 1.00 52.72 84 ILE B N 1
ATOM 2018 C CA . ILE D 3 83 ? 31.353 22.554 25.110 1.00 51.62 84 ILE B CA 1
ATOM 2019 C C . ILE D 3 83 ? 31.594 23.500 23.946 1.00 52.15 84 ILE B C 1
ATOM 2020 O O . ILE D 3 83 ? 31.717 23.073 22.800 1.00 51.19 84 ILE B O 1
ATOM 2025 N N . LEU D 3 84 ? 31.676 24.787 24.252 1.00 54.68 85 LEU B N 1
ATOM 2026 C CA . LEU D 3 84 ? 31.898 25.798 23.230 1.00 58.41 85 LEU B CA 1
ATOM 2027 C C . LEU D 3 84 ? 33.219 25.541 22.520 1.00 59.91 85 LEU B C 1
ATOM 2028 O O . LEU D 3 84 ? 33.285 25.545 21.288 1.00 59.63 85 LEU B O 1
ATOM 2033 N N . GLU D 3 85 ? 34.264 25.299 23.309 1.00 63.04 86 GLU B N 1
ATOM 2034 C CA . GLU D 3 85 ? 35.604 25.039 22.769 1.00 67.18 86 GLU B CA 1
ATOM 2035 C C . GLU D 3 85 ? 35.608 23.778 21.892 1.00 68.73 86 GLU B C 1
ATOM 2036 O O . GLU D 3 85 ? 36.230 23.749 20.827 1.00 69.49 86 GLU B O 1
ATOM 2042 N N . THR D 3 86 ? 34.938 22.725 22.354 1.00 69.99 87 THR B N 1
ATOM 2043 C CA . THR D 3 86 ? 34.885 21.475 21.597 1.00 70.98 87 THR B CA 1
ATOM 2044 C C . THR D 3 86 ? 34.209 21.732 20.258 1.00 73.00 87 THR B C 1
ATOM 2045 O O . THR D 3 86 ? 34.553 21.113 19.249 1.00 72.73 87 THR B O 1
ATOM 2049 N N . LEU D 3 87 ? 33.252 22.654 20.255 1.00 74.70 88 LEU B N 1
ATOM 2050 C CA . LEU D 3 87 ? 32.532 22.989 19.035 1.00 78.11 88 LEU B CA 1
ATOM 2051 C C . LEU D 3 87 ? 33.363 23.872 18.103 1.00 80.85 88 LEU B C 1
ATOM 2052 O O . LEU D 3 87 ? 33.461 23.597 16.909 1.00 80.87 88 LEU B O 1
ATOM 2057 N N . LYS D 3 88 ? 33.960 24.928 18.650 1.00 84.70 89 LYS B N 1
ATOM 2058 C CA . LYS D 3 88 ? 34.777 25.845 17.855 1.00 88.65 89 LYS B CA 1
ATOM 2059 C C . LYS D 3 88 ? 35.811 25.067 17.055 1.00 90.87 89 LYS B C 1
ATOM 2060 O O . LYS D 3 88 ? 35.832 25.106 15.824 1.00 91.68 89 LYS B O 1
ATOM 2066 N N . ARG D 3 89 ? 36.681 24.370 17.773 1.00 93.25 90 ARG B N 1
ATOM 2067 C CA . ARG D 3 89 ? 37.722 23.577 17.146 1.00 96.39 90 ARG B CA 1
ATOM 2068 C C . ARG D 3 89 ? 37.143 22.217 16.789 1.00 97.71 90 ARG B C 1
ATOM 2069 O O . ARG D 3 89 ? 36.555 21.544 17.635 1.00 98.05 90 ARG B O 1
ATOM 2077 N N . ARG D 3 90 ? 37.313 21.813 15.533 1.00 99.71 91 ARG B N 1
ATOM 2078 C CA . ARG D 3 90 ? 36.794 20.534 15.059 1.00 100.94 91 ARG B CA 1
ATOM 2079 C C . ARG D 3 90 ? 35.278 20.565 15.100 1.00 100.81 91 ARG B C 1
ATOM 2080 O O . ARG D 3 90 ? 34.729 21.684 15.183 1.00 100.84 91 ARG B O 1
ATOM 2088 N N . SER E 4 4 ? 34.213 25.567 41.269 1.00 83.53 101 SER G N 1
ATOM 2089 C CA . SER E 4 4 ? 34.619 24.148 41.505 1.00 83.45 101 SER G CA 1
ATOM 2090 C C . SER E 4 4 ? 35.682 23.685 40.508 1.00 82.96 101 SER G C 1
ATOM 2091 O O . SER E 4 4 ? 35.456 23.677 39.296 1.00 82.76 101 SER G O 1
ATOM 2094 N N . PRO E 4 5 ? 36.860 23.284 41.017 1.00 81.76 102 PRO G N 1
ATOM 2095 C CA . PRO E 4 5 ? 37.999 22.811 40.219 1.00 79.30 102 PRO G CA 1
ATOM 2096 C C . PRO E 4 5 ? 37.645 21.680 39.252 1.00 76.70 102 PRO G C 1
ATOM 2097 O O . PRO E 4 5 ? 37.481 21.903 38.050 1.00 76.49 102 PRO G O 1
ATOM 2101 N N . LYS E 4 6 ? 37.545 20.464 39.783 1.00 71.65 103 LYS G N 1
ATOM 2102 C CA . LYS E 4 6 ? 37.210 19.304 38.973 1.00 67.42 103 LYS G CA 1
ATOM 2103 C C . LYS E 4 6 ? 35.698 19.142 38.823 1.00 63.78 103 LYS G C 1
ATOM 2104 O O . LYS E 4 6 ? 35.226 18.166 38.249 1.00 62.85 103 LYS G O 1
ATOM 2110 N N . GLY E 4 7 ? 34.943 20.104 39.338 1.00 60.25 104 GLY G N 1
ATOM 2111 C CA . GLY E 4 7 ? 33.499 20.040 39.241 1.00 55.55 104 GLY G CA 1
ATOM 2112 C C . GLY E 4 7 ? 32.855 19.579 40.529 1.00 53.02 104 GLY G C 1
ATOM 2113 O O . GLY E 4 7 ? 31.639 19.394 40.592 1.00 53.18 104 GLY G O 1
ATOM 2114 N N . SER E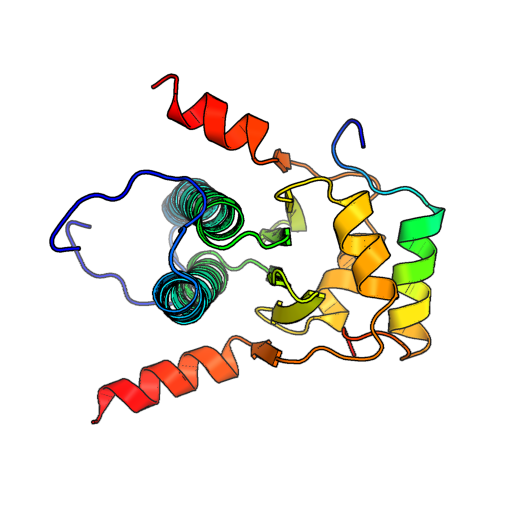 4 8 ? 33.671 19.393 41.561 1.00 50.12 105 SER G N 1
ATOM 2115 C CA . SER E 4 8 ? 33.184 18.946 42.866 1.00 47.94 105 SER G CA 1
ATOM 2116 C C . SER E 4 8 ? 32.434 20.059 43.565 1.00 46.71 105 SER G C 1
ATOM 2117 O O . SER E 4 8 ? 32.813 21.216 43.459 1.00 47.33 105 SER G O 1
ATOM 2120 N N . ILE E 4 9 ? 31.370 19.715 44.285 1.00 44.22 106 ILE G N 1
ATOM 2121 C CA . ILE E 4 9 ? 30.628 20.723 45.025 1.00 42.02 106 ILE G CA 1
ATOM 2122 C C . ILE E 4 9 ? 31.162 20.708 46.461 1.00 44.12 106 ILE G C 1
ATOM 2123 O O . ILE E 4 9 ? 31.641 19.685 46.955 1.00 43.20 106 ILE G O 1
ATOM 2128 N N . SER E 4 10 ? 31.079 21.851 47.125 1.00 44.88 107 SER G N 1
ATOM 2129 C CA . SER E 4 10 ? 31.566 21.973 48.486 1.00 46.40 107 SER G CA 1
ATOM 2130 C C . SER E 4 10 ? 30.792 21.054 49.425 1.00 48.63 107 SER G C 1
ATOM 2131 O O . SER E 4 10 ? 29.683 20.619 49.110 1.00 48.36 107 SER G O 1
ATOM 2134 N N . GLU E 4 11 ? 31.381 20.772 50.583 1.00 50.20 108 GLU G N 1
ATOM 2135 C CA . GLU E 4 11 ? 30.744 19.922 51.576 1.00 50.76 108 GLU G CA 1
ATOM 2136 C C . GLU E 4 11 ? 29.502 20.589 52.138 1.00 49.92 108 GLU G C 1
ATOM 2137 O O . GLU E 4 11 ? 28.526 19.910 52.445 1.00 50.44 108 GLU G O 1
ATOM 2143 N N . GLU E 4 12 ? 29.528 21.916 52.264 1.00 49.67 109 GLU G N 1
ATOM 2144 C CA . GLU E 4 12 ? 28.372 22.639 52.791 1.00 49.15 109 GLU G CA 1
ATOM 2145 C C . GLU E 4 12 ? 27.181 22.475 51.854 1.00 46.03 109 GLU G C 1
ATOM 2146 O O . GLU E 4 12 ? 26.067 22.209 52.305 1.00 45.90 109 GLU G O 1
ATOM 2152 N N . THR E 4 13 ? 27.418 22.643 50.554 1.00 45.28 110 THR G N 1
ATOM 2153 C CA . THR E 4 13 ? 26.362 22.492 49.547 1.00 44.01 110 THR G CA 1
ATOM 2154 C C . THR E 4 13 ? 25.859 21.047 49.596 1.00 41.35 110 THR G C 1
ATOM 2155 O O . THR E 4 13 ? 24.655 20.780 49.699 1.00 40.62 110 THR G O 1
ATOM 2159 N N . LYS E 4 14 ? 26.813 20.127 49.519 1.00 39.29 111 LYS G N 1
ATOM 2160 C CA . LYS E 4 14 ? 26.540 18.698 49.536 1.00 40.31 111 LYS G CA 1
ATOM 2161 C C . LYS E 4 14 ? 25.673 18.281 50.719 1.00 39.80 111 LYS G C 1
ATOM 2162 O O . LYS E 4 14 ? 24.688 17.571 50.550 1.00 40.03 111 LYS G O 1
ATOM 2168 N N . GLN E 4 15 ? 26.036 18.733 51.915 1.00 41.01 112 GLN G N 1
ATOM 2169 C CA . GLN E 4 15 ? 25.291 18.389 53.120 1.00 41.79 112 GLN G CA 1
ATOM 2170 C C . GLN E 4 15 ? 23.916 19.031 53.163 1.00 42.29 112 GLN G C 1
ATOM 2171 O O . GLN E 4 15 ? 22.972 18.461 53.727 1.00 42.93 112 GLN G O 1
ATOM 2177 N N . LYS E 4 16 ? 23.792 20.219 52.577 1.00 42.75 113 LYS G N 1
ATOM 2178 C CA . LYS E 4 16 ? 22.487 20.870 52.529 1.00 42.16 113 LYS G CA 1
ATOM 2179 C C . LYS E 4 16 ? 21.575 20.092 51.579 1.00 38.72 113 LYS G C 1
ATOM 2180 O O . LYS E 4 16 ? 20.393 19.917 51.854 1.00 36.48 113 LYS G O 1
ATOM 2186 N N . LEU E 4 17 ? 22.127 19.618 50.464 1.00 38.92 114 LEU G N 1
ATOM 2187 C CA . LEU E 4 17 ? 21.324 18.866 49.498 1.00 37.69 114 LEU G CA 1
ATOM 2188 C C . LEU E 4 17 ? 20.802 17.605 50.181 1.00 37.76 114 LEU G C 1
ATOM 2189 O O . LEU E 4 17 ? 19.606 17.311 50.161 1.00 37.55 114 LEU G O 1
ATOM 2194 N N . LYS E 4 18 ? 21.717 16.873 50.809 1.00 38.67 115 LYS G N 1
ATOM 2195 C CA . LYS E 4 18 ? 21.367 15.631 51.489 1.00 39.76 115 LYS G CA 1
ATOM 2196 C C . LYS E 4 18 ? 20.315 15.884 52.566 1.00 38.78 115 LYS G C 1
ATOM 2197 O O . LYS E 4 18 ? 19.332 15.156 52.663 1.00 37.38 115 LYS G O 1
ATOM 2203 N N . SER E 4 19 ? 20.503 16.932 53.364 1.00 41.68 116 SER G N 1
ATOM 2204 C CA . SER E 4 19 ? 19.532 17.251 54.407 1.00 42.53 116 SER G CA 1
ATOM 2205 C C . SER E 4 19 ? 18.169 17.565 53.806 1.00 41.97 116 SER G C 1
ATOM 2206 O O . SER E 4 19 ? 17.147 16.993 54.201 1.00 41.23 116 SER G O 1
ATOM 2209 N N . ALA E 4 20 ? 18.150 18.490 52.853 1.00 39.66 117 ALA G N 1
ATOM 2210 C CA . ALA E 4 20 ? 16.894 18.859 52.218 1.00 38.24 117 ALA G CA 1
ATOM 2211 C C . ALA E 4 20 ? 16.179 17.600 51.751 1.00 37.43 117 ALA G C 1
ATOM 2212 O O . ALA E 4 20 ? 15.008 17.398 52.046 1.00 36.24 117 ALA G O 1
ATOM 2214 N N . ILE E 4 21 ? 16.891 16.743 51.026 1.00 37.10 118 ILE G N 1
ATOM 2215 C CA . ILE E 4 21 ? 16.283 15.518 50.516 1.00 37.31 118 ILE G CA 1
ATOM 2216 C C . ILE E 4 21 ? 15.832 14.551 51.618 1.00 38.30 118 ILE G C 1
ATOM 2217 O O . ILE E 4 21 ? 14.688 14.096 51.629 1.00 37.65 118 ILE G O 1
ATOM 2222 N N . LEU E 4 22 ? 16.745 14.231 52.528 1.00 40.31 119 LEU G N 1
ATOM 2223 C CA . LEU E 4 22 ? 16.453 13.319 53.634 1.00 42.91 119 LEU G CA 1
ATOM 2224 C C . LEU E 4 22 ? 15.347 13.844 54.546 1.00 45.41 119 LEU G C 1
ATOM 2225 O O . LEU E 4 22 ? 14.401 13.119 54.877 1.00 44.07 119 LEU G O 1
ATOM 2230 N N . SER E 4 23 ? 15.467 15.110 54.945 1.00 48.05 120 SER G N 1
ATOM 2231 C CA . SER E 4 23 ? 14.478 15.730 55.831 1.00 49.15 120 SER G CA 1
ATOM 2232 C C . SER E 4 23 ? 13.218 16.005 55.056 1.00 49.42 120 SER G C 1
ATOM 2233 O O . SER E 4 23 ? 12.313 16.666 55.556 1.00 51.93 120 SER G O 1
ATOM 2236 N N . ALA E 4 24 ? 13.167 15.491 53.831 1.00 50.40 121 ALA G N 1
ATOM 2237 C CA . ALA E 4 24 ? 12.012 15.664 52.954 1.00 50.91 121 ALA G CA 1
ATOM 2238 C C . ALA E 4 24 ? 11.636 17.130 52.721 1.00 51.78 121 ALA G C 1
ATOM 2239 O O . ALA E 4 24 ? 10.460 17.446 52.561 1.00 52.85 121 ALA G O 1
ATOM 2241 N N . GLN E 4 25 ? 12.632 18.015 52.690 1.00 52.01 122 GLN G N 1
ATOM 2242 C CA . GLN E 4 25 ? 12.401 19.445 52.467 1.00 52.96 122 GLN G CA 1
ATOM 2243 C C . GLN E 4 25 ? 13.002 19.892 51.137 1.00 53.59 122 GLN G C 1
ATOM 2244 O O . GLN E 4 25 ? 13.345 21.064 50.964 1.00 53.65 122 GLN G O 1
ATOM 2250 N N . SER E 4 26 ? 13.143 18.952 50.204 1.00 54.62 123 SER G N 1
ATOM 2251 C CA . SER E 4 26 ? 13.709 19.250 48.892 1.00 54.44 123 SER G CA 1
ATOM 2252 C C . SER E 4 26 ? 12.711 19.038 47.755 1.00 54.84 123 SER G C 1
ATOM 2253 O O . SER E 4 26 ? 11.767 18.255 47.874 1.00 52.38 123 SER G O 1
ATOM 2256 N N . ALA E 4 27 ? 12.933 19.743 46.649 1.00 55.42 124 ALA G N 1
ATOM 2257 C CA . ALA E 4 27 ? 12.069 19.617 45.482 1.00 57.50 124 ALA G CA 1
ATOM 2258 C C . ALA E 4 27 ? 12.288 18.228 44.876 1.00 58.81 124 ALA G C 1
ATOM 2259 O O . ALA E 4 27 ? 11.528 17.787 44.017 1.00 58.92 124 ALA G O 1
ATOM 2261 N N . ALA E 4 28 ? 13.330 17.543 45.344 1.00 60.78 125 ALA G N 1
ATOM 2262 C CA . ALA E 4 28 ? 13.668 16.209 44.856 1.00 63.12 125 ALA G CA 1
ATOM 2263 C C . ALA E 4 28 ? 12.815 15.105 45.481 1.00 65.53 125 ALA G C 1
ATOM 2264 O O . ALA E 4 28 ? 12.909 13.942 45.088 1.00 66.85 125 ALA G O 1
ATOM 2266 N N . ASN E 4 29 ? 11.989 15.468 46.456 1.00 67.06 126 ASN G N 1
ATOM 2267 C CA . ASN E 4 29 ? 11.126 14.495 47.118 1.00 67.85 126 ASN G CA 1
ATOM 2268 C C . ASN E 4 29 ? 9.812 14.326 46.361 1.00 68.42 126 ASN G C 1
ATOM 2269 O O . ASN E 4 29 ? 9.416 13.166 46.118 1.00 70.19 126 ASN G O 1
ATOM 3070 N N . GLY C 3 1 ? 20.123 7.948 11.833 1.00 50.75 2 GLY A N 2
ATOM 3071 C CA . GLY C 3 1 ? 21.134 6.954 11.411 1.00 52.42 2 GLY A CA 2
ATOM 3072 C C . GLY C 3 1 ? 20.669 6.140 10.223 1.00 53.04 2 GLY A C 2
ATOM 3073 O O . GLY C 3 1 ? 19.528 6.273 9.780 1.00 51.23 2 GLY A O 2
ATOM 3074 N N . ARG C 3 2 ? 21.548 5.289 9.704 1.00 54.91 3 ARG A N 2
ATOM 3075 C CA . ARG C 3 2 ? 21.191 4.466 8.555 1.00 56.42 3 ARG A CA 2
ATOM 3076 C C . ARG C 3 2 ? 19.896 3.719 8.816 1.00 56.08 3 ARG A C 2
ATOM 3077 O O . ARG C 3 2 ? 19.097 3.510 7.906 1.00 56.31 3 ARG A O 2
ATOM 3085 N N . LYS C 3 3 ? 19.690 3.327 10.069 1.00 55.71 4 LYS A N 2
ATOM 3086 C CA . LYS C 3 3 ? 18.495 2.585 10.436 1.00 55.94 4 LYS A CA 2
ATOM 3087 C C . LYS C 3 3 ? 17.883 3.111 11.732 1.00 54.13 4 LYS A C 2
ATOM 3088 O O . LYS C 3 3 ? 18.589 3.608 12.607 1.00 53.11 4 LYS A O 2
ATOM 3094 N N . LYS C 3 4 ? 16.564 3.015 11.842 1.00 53.06 5 LYS A N 2
ATOM 3095 C CA . LYS C 3 4 ? 15.873 3.455 13.041 1.00 52.77 5 LYS A CA 2
ATOM 3096 C C . LYS C 3 4 ? 16.044 2.396 14.126 1.00 53.12 5 LYS A C 2
ATOM 3097 O O . LYS C 3 4 ? 15.818 1.205 13.884 1.00 53.26 5 LYS A O 2
ATOM 3103 N N . ILE C 3 5 ? 16.452 2.826 15.315 1.00 52.88 6 ILE A N 2
ATOM 3104 C CA . ILE C 3 5 ? 16.627 1.898 16.419 1.00 51.89 6 ILE A CA 2
ATOM 3105 C C . ILE C 3 5 ? 15.509 2.051 17.437 1.00 52.15 6 ILE A C 2
ATOM 3106 O O . ILE C 3 5 ? 15.039 3.163 17.702 1.00 52.26 6 ILE A O 2
ATOM 3111 N N . GLN C 3 6 ? 15.076 0.925 17.992 1.00 51.15 7 GLN A N 2
ATOM 3112 C CA . GLN C 3 6 ? 14.026 0.937 18.999 1.00 50.37 7 GLN A CA 2
ATOM 3113 C C . GLN C 3 6 ? 14.659 1.432 20.289 1.00 46.81 7 GLN A C 2
ATOM 3114 O O . GLN C 3 6 ? 15.868 1.304 20.485 1.00 45.93 7 GLN A O 2
ATOM 3120 N N . ILE C 3 7 ? 13.846 1.996 21.169 1.00 43.90 8 ILE A N 2
ATOM 3121 C CA . ILE C 3 7 ? 14.379 2.484 22.424 1.00 41.74 8 ILE A CA 2
ATOM 3122 C C . ILE C 3 7 ? 14.315 1.394 23.485 1.00 39.51 8 ILE A C 2
ATOM 3123 O O . ILE C 3 7 ? 13.321 1.258 24.191 1.00 40.70 8 ILE A O 2
ATOM 3128 N N . SER C 3 8 ? 15.381 0.608 23.562 1.00 37.53 9 SER A N 2
ATOM 3129 C CA . SER C 3 8 ? 15.521 -0.468 24.542 1.00 37.86 9 SER A CA 2
ATOM 3130 C C . SER C 3 8 ? 17.009 -0.707 24.697 1.00 36.99 9 SER A C 2
ATOM 3131 O O . SER C 3 8 ? 17.788 -0.359 23.812 1.00 36.42 9 SER A O 2
ATOM 3134 N N . ARG C 3 9 ? 17.401 -1.279 25.826 1.00 37.70 10 ARG A N 2
ATOM 3135 C CA . ARG C 3 9 ? 18.803 -1.515 26.120 1.00 39.53 10 ARG A CA 2
ATOM 3136 C C . ARG C 3 9 ? 19.557 -2.088 24.930 1.00 42.36 10 ARG A C 2
ATOM 3137 O O . ARG C 3 9 ? 19.110 -3.040 24.295 1.00 42.52 10 ARG A O 2
ATOM 3145 N N . ILE C 3 10 ? 20.690 -1.470 24.612 1.00 43.35 11 ILE A N 2
ATOM 3146 C CA . ILE C 3 10 ? 21.522 -1.922 23.506 1.00 43.45 11 ILE A CA 2
ATOM 3147 C C . ILE C 3 10 ? 22.243 -3.164 24.017 1.00 44.09 11 ILE A C 2
ATOM 3148 O O . ILE C 3 10 ? 22.938 -3.112 25.030 1.00 42.23 11 ILE A O 2
ATOM 3153 N N . LEU C 3 11 ? 22.063 -4.279 23.311 1.00 45.47 12 LEU A N 2
ATOM 3154 C CA . LEU C 3 11 ? 22.658 -5.551 23.715 1.00 48.66 12 LEU A CA 2
ATOM 3155 C C . LEU C 3 11 ? 24.175 -5.633 23.600 1.00 49.09 12 LEU A C 2
ATOM 3156 O O . LEU C 3 11 ? 24.845 -6.088 24.523 1.00 50.98 12 LEU A O 2
ATOM 3161 N N . ASP C 3 12 ? 24.722 -5.184 22.477 1.00 48.82 13 ASP A N 2
ATOM 3162 C CA . ASP C 3 12 ? 26.164 -5.228 22.284 1.00 49.66 13 ASP A CA 2
ATOM 3163 C C . ASP C 3 12 ? 26.920 -4.212 23.149 1.00 49.76 13 ASP A C 2
ATOM 3164 O O . ASP C 3 12 ? 26.726 -3.000 23.020 1.00 49.40 13 ASP A O 2
ATOM 3169 N N . GLN C 3 13 ? 27.791 -4.713 24.021 1.00 48.82 14 GLN A N 2
ATOM 3170 C CA . GLN C 3 13 ? 28.573 -3.855 24.907 1.00 50.15 14 GLN A CA 2
ATOM 3171 C C . GLN C 3 13 ? 29.367 -2.756 24.197 1.00 49.61 14 GLN A C 2
ATOM 3172 O O . GLN C 3 13 ? 29.427 -1.625 24.681 1.00 48.65 14 GLN A O 2
ATOM 3178 N N . ARG C 3 14 ? 29.984 -3.086 23.065 1.00 49.60 15 ARG A N 2
ATOM 3179 C CA . ARG C 3 14 ? 30.777 -2.111 22.310 1.00 49.00 15 ARG A CA 2
ATOM 3180 C C . ARG C 3 14 ? 29.913 -0.994 21.745 1.00 46.30 15 ARG A C 2
ATOM 3181 O O . ARG C 3 14 ? 30.261 0.182 21.848 1.00 47.46 15 ARG A O 2
ATOM 3189 N N . ASN C 3 15 ? 28.794 -1.367 21.138 1.00 43.34 16 ASN A N 2
ATOM 3190 C CA . ASN C 3 15 ? 27.893 -0.394 20.550 1.00 43.62 16 ASN A CA 2
ATOM 3191 C C . ASN C 3 15 ? 27.193 0.447 21.620 1.00 42.77 16 ASN A C 2
ATOM 3192 O O . ASN C 3 15 ? 26.923 1.629 21.405 1.00 41.89 16 ASN A O 2
ATOM 3197 N N . ARG C 3 16 ? 26.917 -0.161 22.772 1.00 41.08 17 ARG A N 2
ATOM 3198 C CA . ARG C 3 16 ? 26.263 0.546 23.864 1.00 39.85 17 ARG A CA 2
ATOM 3199 C C . ARG C 3 16 ? 27.183 1.653 24.381 1.00 38.95 17 ARG A C 2
ATOM 3200 O O . ARG C 3 16 ? 26.739 2.771 24.626 1.00 36.45 17 ARG A O 2
ATOM 3208 N N . GLN C 3 17 ? 28.464 1.337 24.527 1.00 39.04 18 GLN A N 2
ATOM 3209 C CA . GLN C 3 17 ? 29.447 2.301 25.008 1.00 40.16 18 GLN A CA 2
ATOM 3210 C C . GLN C 3 17 ? 29.727 3.420 23.998 1.00 39.33 18 GLN A C 2
ATOM 3211 O O . GLN C 3 17 ? 30.011 4.560 24.383 1.00 38.67 18 GLN A O 2
ATOM 3217 N N . VAL C 3 18 ? 29.645 3.099 22.713 1.00 37.11 19 VAL A N 2
ATOM 3218 C CA . VAL C 3 18 ? 29.880 4.094 21.671 1.00 37.79 19 VAL A CA 2
ATOM 3219 C C . VAL C 3 18 ? 28.686 5.028 21.599 1.00 37.32 19 VAL A C 2
ATOM 3220 O O . VAL C 3 18 ? 28.851 6.242 21.529 1.00 39.61 19 VAL A O 2
ATOM 3224 N N . THR C 3 19 ? 27.482 4.464 21.609 1.00 37.03 20 THR A N 2
ATOM 3225 C CA . THR C 3 19 ? 26.265 5.276 21.579 1.00 36.38 20 THR A CA 2
ATOM 3226 C C . THR C 3 19 ? 26.219 6.168 22.832 1.00 34.87 20 THR A C 2
ATOM 3227 O O . THR C 3 19 ? 25.783 7.312 22.770 1.00 35.11 20 THR A O 2
ATOM 3231 N N . PHE C 3 20 ? 26.682 5.636 23.962 1.00 33.97 21 PHE A N 2
ATOM 3232 C CA . PHE C 3 20 ? 26.692 6.394 25.214 1.00 34.71 21 PHE A CA 2
ATOM 3233 C C . PHE C 3 20 ? 27.522 7.664 25.088 1.00 36.85 21 PHE A C 2
ATOM 3234 O O . PHE C 3 20 ? 27.059 8.758 25.419 1.00 35.45 21 PHE A O 2
ATOM 3242 N N . THR C 3 21 ? 28.762 7.495 24.635 1.00 38.79 22 THR A N 2
ATOM 3243 C CA . THR C 3 21 ? 29.683 8.606 24.491 1.00 37.98 22 THR A CA 2
ATOM 3244 C C . THR C 3 21 ? 29.171 9.673 23.538 1.00 38.16 22 THR A C 2
ATOM 3245 O O . THR C 3 21 ? 29.244 10.856 23.849 1.00 37.83 22 THR A O 2
ATOM 3249 N N . LYS C 3 22 ? 28.640 9.277 22.391 1.00 37.51 23 LYS A N 2
ATOM 3250 C CA . LYS C 3 22 ? 28.171 10.288 21.463 1.00 40.44 23 LYS A CA 2
ATOM 3251 C C . LYS C 3 22 ? 26.832 10.914 21.845 1.00 37.75 23 LYS A C 2
ATOM 3252 O O . LYS C 3 22 ? 26.663 12.114 21.684 1.00 38.36 23 LYS A O 2
ATOM 3258 N N . ARG C 3 23 ? 25.889 10.126 22.361 1.00 35.53 24 ARG A N 2
ATOM 3259 C CA . ARG C 3 23 ? 24.601 10.696 22.756 1.00 32.84 24 ARG A CA 2
ATOM 3260 C C . ARG C 3 23 ? 24.744 11.557 23.998 1.00 30.70 24 ARG A C 2
ATOM 3261 O O . ARG C 3 23 ? 23.983 12.513 24.182 1.00 30.58 24 ARG A O 2
ATOM 3269 N N . LYS C 3 24 ? 25.729 11.230 24.834 1.00 27.05 25 LYS A N 2
ATOM 3270 C CA . LYS C 3 24 ? 25.999 12.018 26.030 1.00 28.72 25 LYS A CA 2
ATOM 3271 C C . LYS C 3 24 ? 26.445 13.424 25.613 1.00 29.27 25 LYS A C 2
ATOM 3272 O O . LYS C 3 24 ? 26.010 14.417 26.197 1.00 29.60 25 LYS A O 2
ATOM 3278 N N . PHE C 3 25 ? 27.319 13.506 24.612 1.00 30.32 26 PHE A N 2
ATOM 3279 C CA . PHE C 3 25 ? 27.775 14.806 24.149 1.00 32.56 26 PHE A CA 2
ATOM 3280 C C . PHE C 3 25 ? 26.610 15.537 23.495 1.00 32.11 26 PHE A C 2
ATOM 3281 O O . PHE C 3 25 ? 26.419 16.731 23.707 1.00 33.88 26 PHE A O 2
ATOM 3289 N N . GLY C 3 26 ? 25.824 14.808 22.708 1.00 32.40 27 GLY A N 2
ATOM 3290 C CA . GLY C 3 26 ? 24.670 15.396 22.050 1.00 29.56 27 GLY A CA 2
ATOM 3291 C C . GLY C 3 26 ? 23.704 16.011 23.044 1.00 30.41 27 GLY A C 2
ATOM 3292 O O . GLY C 3 26 ? 23.130 17.076 22.789 1.00 30.86 27 GLY A O 2
ATOM 3293 N N . LEU C 3 27 ? 23.546 15.359 24.194 1.00 27.02 28 LEU A N 2
ATOM 3294 C CA . LEU C 3 27 ? 22.641 15.849 25.226 1.00 27.69 28 LEU A CA 2
ATOM 3295 C C . LEU C 3 27 ? 23.209 17.093 25.893 1.00 26.73 28 LEU A C 2
ATOM 3296 O O . LEU C 3 27 ? 22.484 18.048 26.157 1.00 26.74 28 LEU A O 2
ATOM 3301 N N . MET C 3 28 ? 24.501 17.075 26.192 1.00 26.05 29 MET A N 2
ATOM 3302 C CA . MET C 3 28 ? 25.114 18.245 26.802 1.00 26.84 29 MET A CA 2
ATOM 3303 C C . MET C 3 28 ? 25.065 19.404 25.799 1.00 26.49 29 MET A C 2
ATOM 3304 O O . MET C 3 28 ? 24.721 20.531 26.162 1.00 25.43 29 MET A O 2
ATOM 3309 N N . LYS C 3 29 ? 25.365 19.116 24.535 1.00 27.50 30 LYS A N 2
ATOM 3310 C CA . LYS C 3 29 ? 25.343 20.172 23.518 1.00 30.01 30 LYS A CA 2
ATOM 3311 C C . LYS C 3 29 ? 23.986 20.842 23.496 1.00 29.40 30 LYS A C 2
ATOM 3312 O O . LYS C 3 29 ? 23.886 22.074 23.488 1.00 31.42 30 LYS A O 2
ATOM 3318 N N . LYS C 3 30 ? 22.929 20.039 23.506 1.00 27.83 31 LYS A N 2
ATOM 3319 C CA . LYS C 3 30 ? 21.591 20.602 23.501 1.00 27.14 31 LYS A CA 2
ATOM 3320 C C . LYS C 3 30 ? 21.255 21.338 24.801 1.00 28.14 31 LYS A C 2
ATOM 3321 O O . LYS C 3 30 ? 20.456 22.276 24.791 1.00 25.20 31 LYS A O 2
ATOM 3327 N N . ALA C 3 31 ? 21.842 20.906 25.920 1.00 24.98 32 ALA A N 2
ATOM 3328 C CA . ALA C 3 31 ? 21.610 21.578 27.193 1.00 28.00 32 ALA A CA 2
ATOM 3329 C C . ALA C 3 31 ? 22.270 22.969 27.119 1.00 29.26 32 ALA A C 2
ATOM 3330 O O . ALA C 3 31 ? 21.698 23.967 27.562 1.00 31.07 32 ALA A O 2
ATOM 3332 N N . TYR C 3 32 ? 23.473 23.015 26.551 1.00 30.50 33 TYR A N 2
ATOM 3333 C CA . TYR C 3 32 ? 24.202 24.266 26.382 1.00 33.12 33 TYR A CA 2
ATOM 3334 C C . TYR C 3 32 ? 23.366 25.231 25.536 1.00 33.06 33 TYR A C 2
ATOM 3335 O O . TYR C 3 32 ? 23.101 26.351 25.966 1.00 35.45 33 TYR A O 2
ATOM 3344 N N . GLU C 3 33 ? 22.923 24.781 24.359 1.00 32.54 34 GLU A N 2
ATOM 3345 C CA . GLU C 3 33 ? 22.119 25.628 23.479 1.00 32.05 34 GLU A CA 2
ATOM 3346 C C . GLU C 3 33 ? 20.861 26.122 24.194 1.00 32.80 34 GLU A C 2
ATOM 3347 O O . GLU C 3 33 ? 20.497 27.298 24.099 1.00 32.72 34 GLU A O 2
ATOM 3353 N N . LEU C 3 34 ? 20.200 25.237 24.928 1.00 30.06 35 LEU A N 2
ATOM 3354 C CA . LEU C 3 34 ? 19.006 25.652 25.633 1.00 29.62 35 LEU A CA 2
ATOM 3355 C C . LEU C 3 34 ? 19.304 26.740 26.674 1.00 30.96 35 LEU A C 2
ATOM 3356 O O . LEU C 3 34 ? 18.542 27.704 26.790 1.00 28.41 35 LEU A O 2
ATOM 3361 N N . SER C 3 35 ? 20.411 26.608 27.411 1.00 30.15 36 SER A N 2
ATOM 3362 C CA . SER C 3 35 ? 20.746 27.599 28.439 1.00 31.81 36 SER A CA 2
ATOM 3363 C C . SER C 3 35 ? 21.060 28.973 27.843 1.00 32.79 36 SER A C 2
ATOM 3364 O O . SER C 3 35 ? 20.705 29.987 28.422 1.00 32.13 36 SER A O 2
ATOM 3367 N N . VAL C 3 36 ? 21.735 28.999 26.699 1.00 33.59 37 VAL A N 2
ATOM 3368 C CA . VAL C 3 36 ? 22.066 30.264 26.046 1.00 34.94 37 VAL A CA 2
ATOM 3369 C C . VAL C 3 36 ? 20.863 30.875 25.322 1.00 35.13 37 VAL A C 2
ATOM 3370 O O . VAL C 3 36 ? 20.547 32.046 25.517 1.00 37.86 37 VAL A O 2
ATOM 3374 N N . LEU C 3 37 ? 20.191 30.085 24.491 1.00 34.60 38 LEU A N 2
ATOM 3375 C CA . LEU C 3 37 ? 19.037 30.576 23.740 1.00 35.27 38 LEU A CA 2
ATOM 3376 C C . LEU C 3 37 ? 17.902 31.118 24.603 1.00 36.83 38 LEU A C 2
ATOM 3377 O O . LEU C 3 37 ? 17.304 32.153 24.279 1.00 37.31 38 LEU A O 2
ATOM 3382 N N . CYS C 3 38 ? 17.605 30.435 25.701 1.00 35.04 39 CYS A N 2
ATOM 3383 C CA . CYS C 3 38 ? 16.490 30.860 26.533 1.00 37.12 39 CYS A CA 2
ATOM 3384 C C . CYS C 3 38 ? 16.849 31.442 27.898 1.00 37.61 39 CYS A C 2
ATOM 3385 O O . CYS C 3 38 ? 15.962 31.702 28.722 1.00 37.57 39 CYS A O 2
ATOM 3388 N N . ASP C 3 39 ? 18.141 31.657 28.120 1.00 36.42 40 ASP A N 2
ATOM 3389 C CA . ASP C 3 39 ? 18.627 32.241 29.361 1.00 40.14 40 ASP A CA 2
ATOM 3390 C C . ASP C 3 39 ? 18.160 31.502 30.614 1.00 39.99 40 ASP A C 2
ATOM 3391 O O . ASP C 3 39 ? 17.457 32.053 31.462 1.00 38.96 40 ASP A O 2
ATOM 3396 N N . CYS C 3 40 ? 18.540 30.234 30.716 1.00 38.91 41 CYS A N 2
ATOM 3397 C CA . CYS C 3 40 ? 18.186 29.436 31.878 1.00 38.62 41 CYS A CA 2
ATOM 3398 C C . CYS C 3 40 ? 19.444 28.781 32.414 1.00 36.99 41 CYS A C 2
ATOM 3399 O O . CYS C 3 40 ? 20.482 28.764 31.746 1.00 35.23 41 CYS A O 2
ATOM 3402 N N . GLU C 3 41 ? 19.355 28.281 33.639 1.00 36.21 42 GLU A N 2
ATOM 3403 C CA . GLU C 3 41 ? 20.483 27.624 34.290 1.00 35.91 42 GLU A CA 2
ATOM 3404 C C . GLU C 3 41 ? 20.207 26.117 34.317 1.00 32.49 42 GLU A C 2
ATOM 3405 O O . GLU C 3 41 ? 19.166 25.680 34.793 1.00 29.51 42 GLU A O 2
ATOM 3411 N N . ILE C 3 42 ? 21.155 25.331 33.818 1.00 31.95 43 ILE A N 2
ATOM 3412 C CA . ILE C 3 42 ? 20.971 23.890 33.719 1.00 30.08 43 ILE A CA 2
ATOM 3413 C C . ILE C 3 42 ? 22.071 23.023 34.328 1.00 30.08 43 ILE A C 2
ATOM 3414 O O . ILE C 3 42 ? 23.254 23.339 34.223 1.00 29.53 43 ILE A O 2
ATOM 3419 N N . ALA C 3 43 ? 21.657 21.937 34.973 1.00 27.66 44 ALA A N 2
ATOM 3420 C CA . ALA C 3 43 ? 22.574 20.950 35.536 1.00 28.17 44 ALA A CA 2
ATOM 3421 C C . ALA C 3 43 ? 22.143 19.579 35.015 1.00 27.90 44 ALA A C 2
ATOM 3422 O O . ALA C 3 43 ? 20.950 19.269 34.956 1.00 29.27 44 ALA A O 2
ATOM 3424 N N . LEU C 3 44 ? 23.122 18.762 34.650 1.00 29.74 45 LEU A N 2
ATOM 3425 C CA . LEU C 3 44 ? 22.874 17.417 34.149 1.00 28.20 45 LEU A CA 2
ATOM 3426 C C . LEU C 3 44 ? 23.787 16.440 34.888 1.00 28.04 45 LEU A C 2
ATOM 3427 O O . LEU C 3 44 ? 25.015 16.631 34.928 1.00 27.03 45 LEU A O 2
ATOM 3432 N N . ILE C 3 45 ? 23.183 15.406 35.472 1.00 22.59 46 ILE A N 2
ATOM 3433 C CA . ILE C 3 45 ? 23.914 14.375 36.206 1.00 24.44 46 ILE A CA 2
ATOM 3434 C C . ILE C 3 45 ? 23.605 12.999 35.578 1.00 24.26 46 ILE A C 2
ATOM 3435 O O . ILE C 3 45 ? 22.441 12.5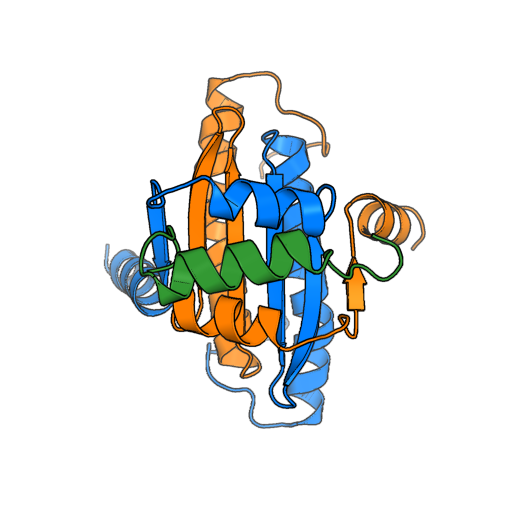98 35.475 1.00 22.86 46 ILE A O 2
ATOM 3440 N N . ILE C 3 46 ? 24.653 12.298 35.156 1.00 25.84 47 ILE A N 2
ATOM 3441 C CA . ILE C 3 46 ? 24.529 10.992 34.523 1.00 27.10 47 ILE A CA 2
ATOM 3442 C C . ILE C 3 46 ? 25.416 9.933 35.191 1.00 27.26 47 ILE A C 2
ATOM 3443 O O . ILE C 3 46 ? 26.610 10.141 35.386 1.00 27.39 47 ILE A O 2
ATOM 3448 N N . PHE C 3 47 ? 24.822 8.804 35.542 1.00 27.77 48 PHE A N 2
ATOM 3449 C CA . PHE C 3 47 ? 25.580 7.702 36.121 1.00 27.32 48 PHE A CA 2
ATOM 3450 C C . PHE C 3 47 ? 25.497 6.581 35.099 1.00 26.96 48 PHE A C 2
ATOM 3451 O O . PHE C 3 47 ? 24.396 6.165 34.754 1.00 26.58 48 PHE A O 2
ATOM 3459 N N . ASN C 3 48 ? 26.627 6.087 34.599 1.00 31.33 49 ASN A N 2
ATOM 3460 C CA . ASN C 3 48 ? 26.531 4.989 33.640 1.00 34.27 49 ASN A CA 2
ATOM 3461 C C . ASN C 3 48 ? 26.317 3.658 34.383 1.00 35.90 49 ASN A C 2
ATOM 3462 O O . ASN C 3 48 ? 26.221 3.629 35.618 1.00 34.26 49 ASN A O 2
ATOM 3467 N N . SER C 3 49 ? 26.230 2.567 33.627 1.00 38.37 50 SER A N 2
ATOM 3468 C CA . SER C 3 49 ? 25.996 1.239 34.192 1.00 40.14 50 SER A CA 2
ATOM 3469 C C . SER C 3 49 ? 27.053 0.804 35.203 1.00 39.74 50 SER A C 2
ATOM 3470 O O . SER C 3 49 ? 26.777 -0.024 36.070 1.00 42.54 50 SER A O 2
ATOM 3473 N N . ALA C 3 50 ? 28.258 1.354 35.092 1.00 39.63 51 ALA A N 2
ATOM 3474 C CA . ALA C 3 50 ? 29.338 1.022 36.015 1.00 40.21 51 ALA A CA 2
ATOM 3475 C C . ALA C 3 50 ? 29.409 2.033 37.162 1.00 42.46 51 ALA A C 2
ATOM 3476 O O . ALA C 3 50 ? 30.416 2.116 37.864 1.00 42.61 51 ALA A O 2
ATOM 3478 N N . ASN C 3 51 ? 28.342 2.811 37.333 1.00 43.85 52 ASN A N 2
ATOM 3479 C CA . ASN C 3 51 ? 28.264 3.812 38.391 1.00 41.98 52 ASN A CA 2
ATOM 3480 C C . ASN C 3 51 ? 29.302 4.921 38.314 1.00 40.74 52 ASN A C 2
ATOM 3481 O O . ASN C 3 51 ? 29.647 5.529 39.329 1.00 40.51 52 ASN A O 2
ATOM 3486 N N . ARG C 3 52 ? 29.816 5.174 37.119 1.00 38.80 53 ARG A N 2
ATOM 3487 C CA . ARG C 3 52 ? 30.779 6.247 36.934 1.00 38.82 53 ARG A CA 2
ATOM 3488 C C . ARG C 3 52 ? 29.953 7.526 36.730 1.00 35.81 53 ARG A C 2
ATOM 3489 O O . ARG C 3 52 ? 28.923 7.506 36.050 1.00 32.02 53 ARG A O 2
ATOM 3497 N N . LEU C 3 53 ? 30.397 8.628 37.332 1.00 36.46 54 LEU A N 2
ATOM 3498 C CA . LEU C 3 53 ? 29.666 9.905 37.258 1.00 36.09 54 LEU A CA 2
ATOM 3499 C C . LEU C 3 53 ? 30.105 10.897 36.179 1.00 36.21 54 LEU A C 2
ATOM 3500 O O . LEU C 3 53 ? 31.261 11.282 36.115 1.00 37.50 54 LEU A O 2
ATOM 3505 N N . PHE C 3 54 ? 29.164 11.315 35.337 1.00 36.03 55 PHE A N 2
ATOM 3506 C CA . PHE C 3 54 ? 29.442 12.305 34.294 1.00 32.91 55 PHE A CA 2
ATOM 3507 C C . PHE C 3 54 ? 28.483 13.471 34.552 1.00 33.47 55 PHE A C 2
ATOM 3508 O O . PHE C 3 54 ? 27.286 13.258 34.782 1.00 32.98 55 PHE A O 2
ATOM 3516 N N . GLN C 3 55 ? 28.992 14.700 34.532 1.00 31.31 56 GLN A N 2
ATOM 3517 C CA . GLN C 3 55 ? 28.135 15.852 34.781 1.00 29.70 56 GLN A CA 2
ATOM 3518 C C . GLN C 3 55 ? 28.379 17.049 33.887 1.00 30.79 56 GLN A C 2
ATOM 3519 O O . GLN C 3 55 ? 29.438 17.211 33.292 1.00 30.85 56 GLN A O 2
ATOM 3525 N N . TYR C 3 56 ? 27.364 17.896 33.808 1.00 32.58 57 TYR A N 2
ATOM 3526 C CA . TYR C 3 56 ? 27.400 19.127 33.029 1.00 31.04 57 TYR A CA 2
ATOM 3527 C C . TYR C 3 56 ? 26.585 20.164 33.782 1.00 32.47 57 TYR A C 2
ATOM 3528 O O . TYR C 3 56 ? 25.530 19.842 34.344 1.00 32.25 57 TYR A O 2
ATOM 3537 N N . ALA C 3 57 ? 27.064 21.403 33.776 1.00 30.01 58 ALA A N 2
ATOM 3538 C CA . ALA C 3 57 ? 26.339 22.502 34.408 1.00 30.51 58 ALA A CA 2
ATOM 3539 C C . ALA C 3 57 ? 26.603 23.710 33.501 1.00 31.52 58 ALA A C 2
ATOM 3540 O O . ALA C 3 57 ? 27.749 23.974 33.128 1.00 29.00 58 ALA A O 2
ATOM 3542 N N . SER C 3 58 ? 25.549 24.420 33.126 1.00 31.60 59 SER A N 2
ATOM 3543 C CA . SER C 3 58 ? 25.701 25.566 32.251 1.00 34.62 59 SER A CA 2
ATOM 3544 C C . SER C 3 58 ? 26.641 26.572 32.902 1.00 37.31 59 SER A C 2
ATOM 3545 O O . SER C 3 58 ? 27.541 27.087 32.247 1.00 38.28 59 SER A O 2
ATOM 3548 N N . THR C 3 59 ? 26.456 26.830 34.196 1.00 41.62 60 THR A N 2
ATOM 3549 C CA . THR C 3 59 ? 27.320 27.770 34.909 1.00 43.79 60 THR A CA 2
ATOM 3550 C C . THR C 3 59 ? 28.385 27.053 35.756 1.00 44.32 60 THR A C 2
ATOM 3551 O O . THR C 3 59 ? 29.532 26.902 35.335 1.00 43.31 60 THR A O 2
ATOM 3555 N N . ASP C 3 60 ? 27.985 26.577 36.928 1.00 44.02 61 ASP A N 2
ATOM 3556 C CA . ASP C 3 60 ? 28.870 25.896 37.871 1.00 44.22 61 ASP A CA 2
ATOM 3557 C C . ASP C 3 60 ? 27.989 24.932 38.683 1.00 40.94 61 ASP A C 2
ATOM 3558 O O . ASP C 3 60 ? 26.968 25.347 39.242 1.00 41.22 61 ASP A O 2
ATOM 3563 N N . MET C 3 61 ? 28.375 23.658 38.766 1.00 38.62 62 MET A N 2
ATOM 3564 C CA . MET C 3 61 ? 27.546 22.667 39.477 1.00 36.58 62 MET A CA 2
ATOM 3565 C C . MET C 3 61 ? 27.207 23.065 40.908 1.00 37.06 62 MET A C 2
ATOM 3566 O O . MET C 3 61 ? 26.046 22.990 41.332 1.00 35.31 62 MET A O 2
ATOM 3571 N N . ASP C 3 62 ? 28.215 23.523 41.641 1.00 40.02 63 ASP A N 2
ATOM 3572 C CA . ASP C 3 62 ? 28.009 23.955 43.017 1.00 43.54 63 ASP A CA 2
ATOM 3573 C C . ASP C 3 62 ? 26.876 24.979 43.089 1.00 43.23 63 ASP A C 2
ATOM 3574 O O . ASP C 3 62 ? 25.965 24.870 43.917 1.00 44.60 63 ASP A O 2
ATOM 3579 N N . ARG C 3 63 ? 26.944 25.959 42.191 1.00 44.81 64 ARG A N 2
ATOM 3580 C CA . ARG C 3 63 ? 25.961 27.033 42.082 1.00 44.04 64 ARG A CA 2
ATOM 3581 C C . ARG C 3 63 ? 24.552 26.503 41.835 1.00 40.41 64 ARG A C 2
ATOM 3582 O O . ARG C 3 63 ? 23.615 26.849 42.539 1.00 40.51 64 ARG A O 2
ATOM 3590 N N . VAL C 3 64 ? 24.406 25.658 40.821 1.00 39.41 65 VAL A N 2
ATOM 3591 C CA . VAL C 3 64 ? 23.098 25.111 40.484 1.00 34.10 65 VAL A CA 2
ATOM 3592 C C . VAL C 3 64 ? 22.510 24.241 41.596 1.00 32.28 65 VAL A C 2
ATOM 3593 O O . VAL C 3 64 ? 21.336 24.373 41.933 1.00 31.37 65 VAL A O 2
ATOM 3597 N N . LEU C 3 65 ? 23.302 23.349 42.180 1.00 32.65 66 LEU A N 2
ATOM 3598 C CA . LEU C 3 65 ? 22.731 22.502 43.236 1.00 34.26 66 LEU A CA 2
ATOM 3599 C C . LEU C 3 65 ? 22.397 23.283 44.510 1.00 35.98 66 LEU A C 2
ATOM 3600 O O . LEU C 3 65 ? 21.403 23.004 45.177 1.00 34.99 66 LEU A O 2
ATOM 3605 N N . LEU C 3 66 ? 23.214 24.280 44.835 1.00 39.78 67 LEU A N 2
ATOM 3606 C CA . LEU C 3 66 ? 22.956 25.100 46.016 1.00 41.16 67 LEU A CA 2
ATOM 3607 C C . LEU C 3 66 ? 21.613 25.760 45.846 1.00 41.30 67 LEU A C 2
ATOM 3608 O O . LEU C 3 66 ? 20.788 25.767 46.754 1.00 42.18 67 LEU A O 2
ATOM 3613 N N . LYS C 3 67 ? 21.395 26.320 44.664 1.00 41.97 68 LYS A N 2
ATOM 3614 C CA . LYS C 3 67 ? 20.126 26.967 44.377 1.00 41.71 68 LYS A CA 2
ATOM 3615 C C . LYS C 3 67 ? 18.965 25.977 44.473 1.00 40.96 68 LYS A C 2
ATOM 3616 O O . LYS C 3 67 ? 17.873 26.330 44.932 1.00 41.38 68 LYS A O 2
ATOM 3622 N N . TYR C 3 68 ? 19.191 24.738 44.026 1.00 40.58 69 TYR A N 2
ATOM 3623 C CA . TYR C 3 68 ? 18.149 23.714 44.087 1.00 38.65 69 TYR A CA 2
ATOM 3624 C C . TYR C 3 68 ? 17.686 23.474 45.526 1.00 37.95 69 TYR A C 2
ATOM 3625 O O . TYR C 3 68 ? 16.499 23.308 45.783 1.00 35.26 69 TYR A O 2
ATOM 3634 N N . THR C 3 69 ? 18.625 23.450 46.464 1.00 41.27 70 THR A N 2
ATOM 3635 C CA . THR C 3 69 ? 18.269 23.225 47.871 1.00 46.07 70 THR A CA 2
ATOM 3636 C C . THR C 3 69 ? 17.339 24.315 48.421 1.00 48.67 70 THR A C 2
ATOM 3637 O O . THR C 3 69 ? 16.684 24.120 49.451 1.00 49.29 70 THR A O 2
ATOM 3641 N N . GLU C 3 70 ? 17.262 25.445 47.719 1.00 50.59 71 GLU A N 2
ATOM 3642 C CA . GLU C 3 70 ? 16.410 26.556 48.146 1.00 54.32 71 GLU A CA 2
ATOM 3643 C C . GLU C 3 70 ? 14.929 26.333 47.845 1.00 56.27 71 GLU A C 2
ATOM 3644 O O . GLU C 3 70 ? 14.069 26.939 48.479 1.00 56.19 71 GLU A O 2
ATOM 3650 N N . TYR C 3 71 ? 14.632 25.463 46.884 1.00 57.61 72 TYR A N 2
ATOM 3651 C CA . TYR C 3 71 ? 13.251 25.181 46.511 1.00 60.38 72 TYR A CA 2
ATOM 3652 C C . TYR C 3 71 ? 12.606 24.049 47.296 1.00 62.66 72 TYR A C 2
ATOM 3653 O O . TYR C 3 71 ? 13.227 23.016 47.552 1.00 63.49 72 TYR A O 2
ATOM 3662 N N . SER C 3 72 ? 11.348 24.239 47.671 1.00 65.04 73 SER A N 2
ATOM 3663 C CA . SER C 3 72 ? 10.624 23.213 48.415 1.00 66.04 73 SER A CA 2
ATOM 3664 C C . SER C 3 72 ? 10.093 22.168 47.442 1.00 65.54 73 SER A C 2
ATOM 3665 O O . SER C 3 72 ? 9.972 20.994 47.794 1.00 64.98 73 SER A O 2
ATOM 3668 N N . GLU C 3 73 ? 9.780 22.607 46.224 1.00 65.77 74 GLU A N 2
ATOM 3669 C CA . GLU C 3 73 ? 9.274 21.710 45.189 1.00 65.92 74 GLU A CA 2
ATOM 3670 C C . GLU C 3 73 ? 9.408 22.354 43.812 1.00 63.63 74 GLU A C 2
ATOM 3671 O O . GLU C 3 73 ? 9.461 23.578 43.692 1.00 62.42 74 GLU A O 2
ATOM 3677 N N . PRO C 3 74 ? 9.470 21.534 42.749 1.00 61.49 75 PRO A N 2
ATOM 3678 C CA . PRO C 3 74 ? 9.601 22.071 41.395 1.00 59.49 75 PRO A CA 2
ATOM 3679 C C . PRO C 3 74 ? 8.264 22.501 40.803 1.00 58.90 75 PRO A C 2
ATOM 3680 O O . PRO C 3 74 ? 7.201 22.079 41.257 1.00 58.05 75 PRO A O 2
ATOM 3684 N N . HIS C 3 75 ? 8.322 23.351 39.787 1.00 59.00 76 HIS A N 2
ATOM 3685 C CA . HIS C 3 75 ? 7.111 23.794 39.119 1.00 58.61 76 HIS A CA 2
ATOM 3686 C C . HIS C 3 75 ? 6.685 22.665 38.190 1.00 56.94 76 HIS A C 2
ATOM 3687 O O . HIS C 3 75 ? 5.504 22.490 37.896 1.00 57.23 76 HIS A O 2
ATOM 3694 N N . GLU C 3 76 ? 7.670 21.900 37.734 1.00 54.32 77 GLU A N 2
ATOM 3695 C CA . GLU C 3 76 ? 7.432 20.769 36.853 1.00 51.71 77 GLU A CA 2
ATOM 3696 C C . GLU C 3 76 ? 8.424 19.646 37.159 1.00 50.20 77 GLU A C 2
ATOM 3697 O O . GLU C 3 76 ? 9.632 19.876 37.282 1.00 48.17 77 GLU A O 2
ATOM 3703 N N . SER C 3 77 ? 7.900 18.436 37.294 1.00 47.94 78 SER A N 2
ATOM 3704 C CA . SER C 3 77 ? 8.716 17.267 37.575 1.00 47.51 78 SER A CA 2
ATOM 3705 C C . SER C 3 77 ? 8.301 16.161 36.626 1.00 46.11 78 SER A C 2
ATOM 3706 O O . SER C 3 77 ? 7.140 15.762 36.600 1.00 46.76 78 SER A O 2
ATOM 3709 N N . ARG C 3 78 ? 9.261 15.657 35.862 1.00 44.30 79 ARG A N 2
ATOM 3710 C CA . ARG C 3 78 ? 8.994 14.617 34.879 1.00 44.20 79 ARG A CA 2
ATOM 3711 C C . ARG C 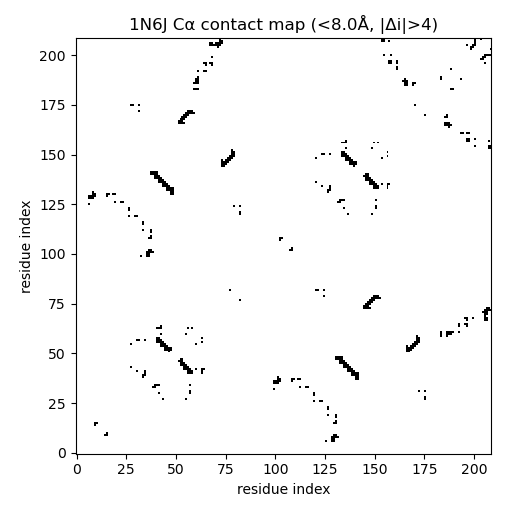3 78 ? 9.907 13.414 35.116 1.00 42.33 79 ARG A C 2
ATOM 3712 O O . ARG C 3 78 ? 10.988 13.528 35.705 1.00 40.37 79 ARG A O 2
ATOM 3720 N N . THR C 3 79 ? 9.448 12.254 34.664 1.00 40.63 80 THR A N 2
ATOM 3721 C CA . THR C 3 79 ? 10.181 11.002 34.797 1.00 41.55 80 THR A CA 2
ATOM 3722 C C . THR C 3 79 ? 9.975 10.219 33.489 1.00 41.83 80 THR A C 2
ATOM 3723 O O . THR C 3 79 ? 9.118 10.571 32.682 1.00 39.62 80 THR A O 2
ATOM 3727 N N . ASN C 3 80 ? 10.754 9.159 33.285 1.00 43.38 81 ASN A N 2
ATOM 3728 C CA . ASN C 3 80 ? 10.645 8.334 32.072 1.00 47.56 81 ASN A CA 2
ATOM 3729 C C . ASN C 3 80 ? 9.176 7.945 31.811 1.00 49.42 81 ASN A C 2
ATOM 3730 O O . ASN C 3 80 ? 8.680 8.065 30.684 1.00 49.76 81 ASN A O 2
ATOM 3735 N N . THR C 3 81 ? 8.480 7.499 32.856 1.00 52.06 82 THR A N 2
ATOM 3736 C CA . THR C 3 81 ? 7.075 7.127 32.736 1.00 53.67 82 THR A CA 2
ATOM 3737 C C . THR C 3 81 ? 6.294 8.256 32.048 1.00 54.09 82 THR A C 2
ATOM 3738 O O . THR C 3 81 ? 5.603 8.025 31.059 1.00 54.20 82 THR A O 2
ATOM 3742 N N . ASP C 3 82 ? 6.426 9.476 32.564 1.00 53.97 83 ASP A N 2
ATOM 3743 C CA . ASP C 3 82 ? 5.726 10.632 32.001 1.00 54.69 83 ASP A CA 2
ATOM 3744 C C . ASP C 3 82 ? 6.062 10.904 30.538 1.00 53.89 83 ASP A C 2
ATOM 3745 O O . ASP C 3 82 ? 5.180 11.210 29.733 1.00 52.62 83 ASP A O 2
ATOM 3750 N N . ILE C 3 83 ? 7.340 10.801 30.196 1.00 54.06 84 ILE A N 2
ATOM 3751 C CA . ILE C 3 83 ? 7.774 11.043 28.826 1.00 53.86 84 ILE A CA 2
ATOM 3752 C C . ILE C 3 83 ? 7.267 9.944 27.901 1.00 54.51 84 ILE A C 2
ATOM 3753 O O . ILE C 3 83 ? 6.818 10.211 26.787 1.00 53.11 84 ILE A O 2
ATOM 3758 N N . LEU C 3 84 ? 7.331 8.707 28.374 1.00 55.45 85 LEU A N 2
ATOM 3759 C CA . LEU C 3 84 ? 6.875 7.576 27.586 1.00 58.18 85 LEU A CA 2
ATOM 3760 C C . LEU C 3 84 ? 5.405 7.738 27.216 1.00 59.78 85 LEU A C 2
ATOM 3761 O O . LEU C 3 84 ? 5.015 7.563 26.059 1.00 57.26 85 LEU A O 2
ATOM 3766 N N . GLU C 3 85 ? 4.598 8.100 28.210 1.00 62.19 86 GLU A N 2
ATOM 3767 C CA . GLU C 3 85 ? 3.158 8.275 28.021 1.00 64.93 86 GLU A CA 2
ATOM 3768 C C . GLU C 3 85 ? 2.869 9.422 27.040 1.00 64.88 86 GLU A C 2
ATOM 3769 O O . GLU C 3 85 ? 1.975 9.317 26.197 1.00 64.27 86 GLU A O 2
ATOM 3775 N N . THR C 3 86 ? 3.605 10.525 27.164 1.00 63.89 87 THR A N 2
ATOM 3776 C CA . THR C 3 86 ? 3.409 11.658 26.268 1.00 63.57 87 THR A CA 2
ATOM 3777 C C . THR C 3 86 ? 3.710 11.196 24.842 1.00 63.82 87 THR A C 2
ATOM 3778 O O . THR C 3 86 ? 3.069 11.635 23.889 1.00 63.66 87 THR A O 2
ATOM 3782 N N . LEU C 3 87 ? 4.684 10.300 24.706 1.00 64.08 88 LEU A N 2
ATOM 3783 C CA . LEU C 3 87 ? 5.066 9.780 23.401 1.00 65.63 88 LEU A CA 2
ATOM 3784 C C . LEU C 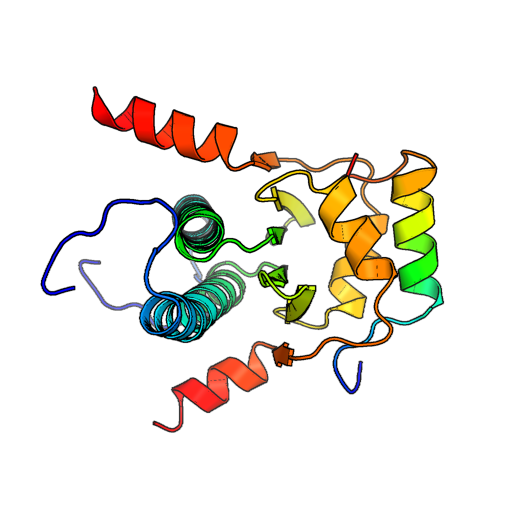3 87 ? 4.033 8.774 22.907 1.00 67.91 88 LEU A C 2
ATOM 3785 O O . LEU C 3 87 ? 3.607 8.828 21.749 1.00 67.67 88 LEU A O 2
ATOM 3790 N N . LYS C 3 88 ? 3.637 7.857 23.789 1.00 69.69 89 LYS A N 2
ATOM 3791 C CA . LYS C 3 88 ? 2.634 6.849 23.450 1.00 72.72 89 LYS A CA 2
ATOM 3792 C C . LYS C 3 88 ? 1.366 7.574 22.995 1.00 74.70 89 LYS A C 2
ATOM 3793 O O . LYS C 3 88 ? 0.729 7.192 22.017 1.00 74.84 89 LYS A O 2
ATOM 3799 N N . ARG C 3 89 ? 1.023 8.636 23.716 1.00 76.79 90 ARG A N 2
ATOM 3800 C CA . ARG C 3 89 ? -0.158 9.435 23.428 1.00 79.23 90 ARG A CA 2
ATOM 3801 C C . ARG C 3 89 ? -0.134 10.009 22.011 1.00 81.24 90 ARG A C 2
ATOM 3802 O O . ARG C 3 89 ? -1.069 9.801 21.235 1.00 81.99 90 ARG A O 2
ATOM 3810 N N . ARG C 3 90 ? 0.934 10.726 21.673 1.00 82.43 91 ARG A N 2
ATOM 3811 C CA . ARG C 3 90 ? 1.061 11.326 20.348 1.00 83.81 91 ARG A CA 2
ATOM 3812 C C . ARG C 3 90 ? 1.034 10.274 19.233 1.00 85.24 91 ARG A C 2
ATOM 3813 O O . ARG C 3 90 ? 0.756 10.588 18.072 1.00 84.87 91 ARG A O 2
ATOM 3821 N N . GLY C 3 91 ? 1.314 9.025 19.594 1.00 86.69 92 GLY A N 2
ATOM 3822 C CA . GLY C 3 91 ? 1.315 7.951 18.616 1.00 89.17 92 GLY A CA 2
ATOM 3823 C C . GLY C 3 91 ? -0.036 7.730 17.960 1.00 90.77 92 GLY A C 2
ATOM 3824 O O . GLY C 3 91 ? -0.110 7.318 16.803 1.00 90.90 92 GLY A O 2
ATOM 3825 N N . ILE C 3 92 ? -1.107 7.996 18.702 1.00 92.38 93 ILE A N 2
ATOM 3826 C CA . ILE C 3 92 ? -2.463 7.829 18.184 1.00 93.99 93 ILE A CA 2
ATOM 3827 C C . ILE C 3 92 ? -2.871 9.074 17.393 1.00 95.09 93 ILE A C 2
ATOM 3828 O O . ILE C 3 92 ? -2.812 9.092 16.160 1.00 95.31 93 ILE A O 2
ATOM 3833 N N . GLY C 3 93 ? -3.279 10.111 18.119 1.00 95.76 94 GLY A N 2
ATOM 3834 C CA . GLY C 3 93 ? -3.697 11.352 17.495 1.00 96.24 94 GLY A CA 2
ATOM 3835 C C . GLY C 3 93 ? -4.486 12.206 18.469 1.00 96.70 94 GLY A C 2
ATOM 3836 O O . GLY C 3 93 ? -5.620 12.612 18.132 1.00 96.75 94 GLY A O 2
ATOM 3838 N N . GLY D 3 1 ? 15.127 23.721 11.412 1.00 46.48 2 GLY B N 2
ATOM 3839 C CA . GLY D 3 1 ? 14.050 24.653 11.141 1.00 48.55 2 GLY B CA 2
ATOM 3840 C C . GLY D 3 1 ? 14.197 25.282 9.776 1.00 49.27 2 GLY B C 2
ATOM 3841 O O . GLY D 3 1 ? 15.178 25.045 9.061 1.00 49.54 2 GLY B O 2
ATOM 3842 N N . ARG D 3 2 ? 13.213 26.089 9.403 1.00 51.18 3 ARG B N 2
ATOM 3843 C CA . ARG D 3 2 ? 13.251 26.747 8.107 1.00 53.57 3 ARG B CA 2
ATOM 3844 C C . ARG D 3 2 ? 14.564 27.494 7.943 1.00 52.37 3 ARG B C 2
ATOM 3845 O O . ARG D 3 2 ? 15.111 27.567 6.847 1.00 51.80 3 ARG B O 2
ATOM 3853 N N . LYS D 3 3 ? 15.076 28.031 9.044 1.00 51.36 4 LYS B N 2
ATOM 3854 C CA . LYS D 3 3 ? 16.313 28.789 9.001 1.00 50.87 4 LYS B CA 2
ATOM 3855 C C . LYS D 3 3 ? 17.224 28.419 10.164 1.00 51.26 4 LYS B C 2
ATOM 3856 O O . LYS D 3 3 ? 16.755 28.050 11.239 1.00 52.56 4 LYS B O 2
ATOM 3862 N N . LYS D 3 4 ? 18.529 28.514 9.942 1.00 49.67 5 LYS B N 2
ATOM 3863 C CA . LYS D 3 4 ? 19.495 28.219 10.984 1.00 47.93 5 LYS B CA 2
ATOM 3864 C C . LYS D 3 4 ? 19.578 29.401 11.939 1.00 48.36 5 LYS B C 2
ATOM 3865 O O . LYS D 3 4 ? 19.706 30.553 11.510 1.00 49.96 5 LYS B O 2
ATOM 3871 N N . ILE D 3 5 ? 19.500 29.120 13.235 1.00 47.30 6 ILE B N 2
ATOM 3872 C CA . ILE D 3 5 ? 19.585 30.178 14.229 1.00 47.18 6 ILE B CA 2
ATOM 3873 C C . ILE D 3 5 ? 20.918 30.136 14.954 1.00 47.18 6 ILE B C 2
ATOM 3874 O O . ILE D 3 5 ? 21.455 29.062 15.233 1.00 47.22 6 ILE B O 2
ATOM 3879 N N . GLN D 3 6 ? 21.458 31.314 15.238 1.00 46.34 7 GLN B N 2
ATOM 3880 C CA . GLN D 3 6 ? 22.725 31.417 15.948 1.00 44.89 7 GLN B CA 2
ATOM 3881 C C . GLN D 3 6 ? 22.435 31.101 17.405 1.00 42.74 7 GLN B C 2
ATOM 3882 O O . GLN D 3 6 ? 21.300 31.270 17.873 1.00 42.31 7 GLN B O 2
ATOM 3888 N N . ILE D 3 7 ? 23.447 30.630 18.120 1.00 39.63 8 ILE B N 2
ATOM 3889 C CA . ILE D 3 7 ? 23.250 30.302 19.518 1.00 38.84 8 ILE B CA 2
ATOM 3890 C C . ILE D 3 7 ? 23.552 31.504 20.400 1.00 37.49 8 ILE B C 2
ATOM 3891 O O . ILE D 3 7 ? 24.682 31.694 20.845 1.00 35.77 8 ILE B O 2
ATOM 3896 N N . SER D 3 8 ? 22.529 32.318 20.625 1.00 37.45 9 SER B N 2
ATOM 3897 C CA . SER D 3 8 ? 22.621 33.513 21.462 1.00 40.21 9 SER B CA 2
ATOM 3898 C C . SER D 3 8 ? 21.215 33.804 21.957 1.00 39.99 9 SER B C 2
ATOM 3899 O O . SER D 3 8 ? 20.234 33.388 21.331 1.00 42.07 9 SER B O 2
ATOM 3902 N N . ARG D 3 9 ? 21.115 34.500 23.080 1.00 38.43 10 ARG B N 2
ATOM 3903 C CA . ARG D 3 9 ? 19.824 34.803 23.668 1.00 40.64 10 ARG B CA 2
ATOM 3904 C C . ARG D 3 9 ? 18.789 35.227 22.639 1.00 40.83 10 ARG B C 2
ATOM 3905 O O . ARG D 3 9 ? 19.046 36.080 21.795 1.00 41.62 10 ARG B O 2
ATOM 3913 N N . ILE D 3 10 ? 17.619 34.601 22.703 1.00 40.77 11 ILE B N 2
ATOM 3914 C CA . ILE D 3 10 ? 16.536 34.936 21.791 1.00 40.72 11 ILE B CA 2
ATOM 3915 C C . ILE D 3 10 ? 15.941 36.250 22.313 1.00 42.94 11 ILE B C 2
ATOM 3916 O O . ILE D 3 10 ? 15.515 36.337 23.465 1.00 42.33 11 ILE B O 2
ATOM 3921 N N . LEU D 3 11 ? 15.931 37.269 21.460 1.00 44.75 12 LEU B N 2
ATOM 3922 C CA . LEU D 3 11 ? 15.433 38.589 21.833 1.00 47.54 12 LEU B CA 2
ATOM 3923 C C . LEU D 3 11 ? 13.933 38.672 22.079 1.00 47.63 12 LEU B C 2
ATOM 3924 O O . LEU D 3 11 ? 13.501 39.246 23.083 1.00 47.10 12 LEU B O 2
ATOM 3929 N N . ASP D 3 12 ? 13.137 38.098 21.182 1.00 48.65 13 ASP B N 2
ATOM 3930 C CA . ASP D 3 12 ? 11.686 38.148 21.337 1.00 50.44 13 ASP B CA 2
ATOM 3931 C C . ASP D 3 12 ? 11.179 37.265 22.477 1.00 51.88 13 ASP B C 2
ATOM 3932 O O . ASP D 3 12 ? 11.352 36.047 22.453 1.00 51.27 13 ASP B O 2
ATOM 3937 N N . GLN D 3 13 ? 10.540 37.882 23.467 1.00 52.42 14 GLN B N 2
ATOM 3938 C CA . GLN D 3 13 ? 10.013 37.152 24.618 1.00 52.76 14 GLN B CA 2
ATOM 3939 C C . GLN D 3 13 ? 9.090 35.988 24.265 1.00 51.87 14 GLN B C 2
ATOM 3940 O O . GLN D 3 13 ? 9.176 34.923 24.871 1.00 50.33 14 GLN B O 2
ATOM 3946 N N . ARG D 3 14 ? 8.204 36.187 23.296 1.00 52.33 15 ARG B N 2
ATOM 3947 C CA . ARG D 3 14 ? 7.267 35.135 22.893 1.00 52.99 15 ARG B CA 2
ATOM 3948 C C . ARG D 3 14 ? 7.988 33.942 22.274 1.00 50.90 15 ARG B C 2
ATOM 3949 O O . ARG D 3 14 ? 7.702 32.794 22.603 1.00 49.71 15 ARG B O 2
ATOM 3957 N N . ASN D 3 15 ? 8.919 34.223 21.370 1.00 49.54 16 ASN B N 2
ATOM 3958 C CA . ASN D 3 15 ? 9.657 33.170 20.696 1.00 48.76 16 ASN B CA 2
ATOM 3959 C C . ASN D 3 15 ? 10.606 32.460 21.651 1.00 47.83 16 ASN B C 2
ATOM 3960 O O . ASN D 3 15 ? 10.830 31.260 21.524 1.00 47.19 16 ASN B O 2
ATOM 3965 N N . ARG D 3 16 ? 11.146 33.201 22.615 1.00 46.06 17 ARG B N 2
ATOM 3966 C CA . ARG D 3 16 ? 12.061 32.623 23.590 1.00 46.03 17 ARG B CA 2
ATOM 3967 C C . ARG D 3 16 ? 11.308 31.601 24.443 1.00 44.39 17 ARG B C 2
ATOM 3968 O O . ARG D 3 16 ? 11.800 30.505 24.686 1.00 44.50 17 ARG B O 2
ATOM 3976 N N . GLN D 3 17 ? 10.103 31.960 24.870 1.00 42.70 18 GLN B N 2
ATOM 3977 C CA . GLN D 3 17 ? 9.280 31.078 25.687 1.00 44.47 18 GLN B CA 2
ATOM 3978 C C . GLN D 3 17 ? 8.781 29.853 24.925 1.00 43.80 18 GLN B C 2
ATOM 3979 O O . GLN D 3 17 ? 8.633 28.780 25.509 1.00 42.97 18 GLN B O 2
ATOM 3985 N N . VAL D 3 18 ? 8.520 30.011 23.629 1.00 41.43 19 VAL B N 2
ATOM 3986 C CA . VAL D 3 18 ? 8.062 28.889 22.811 1.00 42.58 19 VAL B CA 2
ATOM 3987 C C . VAL D 3 18 ? 9.223 27.922 22.561 1.00 40.84 19 VAL B C 2
ATOM 3988 O O . VAL D 3 18 ? 9.067 26.715 22.676 1.00 40.34 19 VAL B O 2
ATOM 3992 N N . THR D 3 19 ? 10.387 28.459 22.219 1.00 40.42 20 THR B N 2
ATOM 3993 C CA . THR D 3 19 ? 11.556 27.629 21.981 1.00 39.00 20 THR B CA 2
ATOM 3994 C C . THR D 3 19 ? 11.914 26.905 23.281 1.00 38.56 20 THR B C 2
ATOM 3995 O O . THR D 3 19 ? 12.324 25.756 23.257 1.00 39.79 20 THR B O 2
ATOM 3999 N N . PHE D 3 20 ? 11.747 27.579 24.415 1.00 37.38 21 PHE B N 2
ATOM 4000 C CA . PHE D 3 20 ? 12.061 26.974 25.710 1.00 36.21 21 PHE B CA 2
ATOM 4001 C C . PHE D 3 20 ? 11.235 25.722 25.958 1.00 36.60 21 PHE B C 2
ATOM 4002 O O . PHE D 3 20 ? 11.769 24.667 26.315 1.00 33.64 21 PHE B O 2
ATOM 4010 N N . THR D 3 21 ? 9.923 25.860 25.794 1.00 36.25 22 THR B N 2
ATOM 4011 C CA . THR D 3 21 ? 9.013 24.757 26.016 1.00 38.02 22 THR B CA 2
ATOM 4012 C C . THR D 3 21 ? 9.279 23.571 25.114 1.00 37.06 22 THR B C 2
ATOM 4013 O O . THR D 3 21 ? 9.266 22.438 25.577 1.00 36.99 22 THR B O 2
ATOM 4017 N N . LYS D 3 22 ? 9.540 23.812 23.835 1.00 38.03 23 LYS B N 2
ATOM 4018 C CA . LYS D 3 22 ? 9.770 22.682 22.953 1.00 38.56 23 LYS B CA 2
ATOM 4019 C C . LYS D 3 22 ? 11.167 22.082 23.071 1.00 36.72 23 LYS B C 2
ATOM 4020 O O . LYS D 3 22 ? 11.311 20.864 23.049 1.00 36.43 23 LYS B O 2
ATOM 4026 N N . ARG D 3 23 ? 12.194 22.910 23.217 1.00 33.42 24 ARG B N 2
ATOM 4027 C CA . ARG D 3 23 ? 13.537 22.363 23.359 1.00 31.26 24 ARG B CA 2
ATOM 4028 C C . ARG D 3 23 ? 13.705 21.657 24.703 1.00 31.58 24 ARG B C 2
ATOM 4029 O O . ARG D 3 23 ? 14.484 20.713 24.810 1.00 31.09 24 ARG B O 2
ATOM 4037 N N . LYS D 3 24 ? 12.970 22.110 25.715 1.00 28.66 25 LYS B N 2
ATOM 4038 C CA . LYS D 3 24 ? 13.019 21.487 27.028 1.00 31.47 25 LYS B CA 2
ATOM 4039 C C . LYS D 3 24 ? 12.503 20.050 26.911 1.00 31.85 25 LYS B C 2
ATOM 4040 O O . LYS D 3 24 ? 13.091 19.131 27.475 1.00 32.19 25 LYS B O 2
ATOM 4046 N N . PHE D 3 25 ? 11.397 19.858 26.196 1.00 31.42 26 PHE B N 2
ATOM 4047 C CA . PHE D 3 25 ? 10.862 18.515 26.020 1.00 29.45 26 PHE B CA 2
ATOM 4048 C C . PHE D 3 25 ? 11.849 17.695 25.189 1.00 28.02 26 PHE B C 2
ATOM 4049 O O . PHE D 3 25 ? 12.088 16.523 25.478 1.00 26.27 26 PHE B O 2
ATOM 4057 N N . GLY D 3 26 ? 12.411 18.322 24.157 1.00 25.49 27 GLY B N 2
ATOM 4058 C CA . GLY D 3 26 ? 13.377 17.657 23.299 1.00 23.34 27 GLY B CA 2
ATOM 4059 C C . GLY D 3 26 ? 14.556 17.120 24.092 1.00 27.58 27 GLY B C 2
ATOM 4060 O O . GLY D 3 26 ? 15.070 16.017 23.832 1.00 25.43 27 GLY B O 2
ATOM 4061 N N . LEU D 3 27 ? 14.989 17.905 25.075 1.00 26.70 28 LEU B N 2
ATOM 4062 C CA . LEU D 3 27 ? 16.120 17.531 25.911 1.00 26.96 28 LEU B CA 2
ATOM 4063 C C . LEU D 3 27 ? 15.730 16.370 26.831 1.00 27.47 28 LEU B C 2
ATOM 4064 O O . LEU D 3 27 ? 16.480 15.411 26.989 1.00 27.12 28 LEU B O 2
ATOM 4069 N N . MET D 3 28 ? 14.555 16.455 27.441 1.00 27.11 29 MET B N 2
ATOM 4070 C CA . MET D 3 28 ? 14.134 15.383 28.317 1.00 26.99 29 MET B CA 2
ATOM 4071 C C . MET D 3 28 ? 13.954 14.101 27.485 1.00 29.30 29 MET B C 2
ATOM 4072 O O . MET D 3 28 ? 14.374 13.020 27.907 1.00 26.45 29 MET B O 2
ATOM 4077 N N . LYS D 3 29 ? 13.345 14.227 26.305 1.00 28.21 30 LYS B N 2
ATOM 4078 C CA . LYS D 3 29 ? 13.129 13.069 25.454 1.00 28.56 30 LYS B CA 2
ATOM 4079 C C . LYS D 3 29 ? 14.460 12.388 25.171 1.00 27.15 30 LYS B C 2
ATOM 4080 O O . LYS D 3 29 ? 14.577 11.163 25.274 1.00 26.29 30 LYS B O 2
ATOM 4086 N N . LYS D 3 30 ? 15.474 13.177 24.831 1.00 24.28 31 LYS B N 2
ATOM 4087 C CA . LYS D 3 30 ? 16.782 12.595 24.568 1.00 25.87 31 LYS B CA 2
ATOM 4088 C C . LYS D 3 30 ? 17.440 12.009 25.813 1.00 26.78 31 LYS B C 2
ATOM 4089 O O . LYS D 3 30 ? 18.225 11.070 25.712 1.00 27.38 31 LYS B O 2
ATOM 4095 N N . ALA D 3 31 ? 17.107 12.550 26.985 1.00 24.62 32 ALA B N 2
ATOM 4096 C CA . ALA D 3 31 ? 17.678 12.047 28.228 1.00 26.53 32 ALA B CA 2
ATOM 4097 C C . ALA D 3 31 ? 17.057 10.668 28.501 1.00 27.30 32 ALA B C 2
ATOM 4098 O O . ALA D 3 31 ? 17.734 9.727 28.912 1.00 24.81 32 ALA B O 2
ATOM 4100 N N . TYR D 3 32 ? 15.757 10.570 28.252 1.00 28.76 33 TYR B N 2
ATOM 4101 C CA . TYR D 3 32 ? 15.019 9.334 28.432 1.00 31.44 33 TYR B CA 2
ATOM 4102 C C . TYR D 3 32 ? 15.629 8.248 27.531 1.00 31.48 33 TYR B C 2
ATOM 4103 O O . TYR D 3 32 ? 16.020 7.183 28.023 1.00 29.48 33 TYR B O 2
ATOM 4112 N N . GLU D 3 33 ? 15.743 8.535 26.236 1.00 29.53 34 GLU B N 2
ATOM 4113 C CA . GLU D 3 33 ? 16.318 7.579 25.295 1.00 29.14 34 GLU B CA 2
ATOM 4114 C C . GLU D 3 33 ? 17.722 7.157 25.719 1.00 30.84 34 GLU B C 2
ATOM 4115 O O . GLU D 3 33 ? 18.064 5.970 25.669 1.00 30.32 34 GLU B O 2
ATOM 4121 N N . LEU D 3 34 ? 18.545 8.118 26.132 1.00 31.15 35 LEU B N 2
ATOM 4122 C CA . LEU D 3 34 ? 19.893 7.772 26.572 1.00 29.57 35 LEU B CA 2
ATOM 4123 C C . LEU D 3 34 ? 19.860 6.827 27.794 1.00 30.06 35 LEU B C 2
ATOM 4124 O O . LEU D 3 34 ? 20.626 5.855 27.846 1.00 26.25 35 LEU B O 2
ATOM 4129 N N . SER D 3 35 ? 18.971 7.086 28.756 1.00 27.59 36 SER B N 2
ATOM 4130 C CA . SER D 3 35 ? 18.913 6.238 29.953 1.00 28.46 36 SER B CA 2
ATOM 4131 C C . SER D 3 35 ? 18.495 4.800 29.643 1.00 28.19 36 SER B C 2
ATOM 4132 O O . SER D 3 35 ? 19.000 3.851 30.243 1.00 29.84 36 SER B O 2
ATOM 4135 N N . VAL D 3 36 ? 17.569 4.646 28.709 1.00 29.43 37 VAL B N 2
ATOM 4136 C CA . VAL D 3 36 ? 17.092 3.325 28.316 1.00 30.84 37 VAL B CA 2
ATOM 4137 C C . VAL D 3 36 ? 18.079 2.596 27.409 1.00 33.11 37 VAL B C 2
ATOM 4138 O O . VAL D 3 36 ? 18.430 1.437 27.662 1.00 36.19 37 VAL B O 2
ATOM 4142 N N . LEU D 3 37 ? 18.533 3.276 26.361 1.00 31.95 38 LEU B N 2
ATOM 4143 C CA . LEU D 3 37 ? 19.458 2.684 25.408 1.00 29.82 38 LEU B CA 2
ATOM 4144 C C . LEU D 3 37 ? 20.760 2.230 26.023 1.00 31.26 38 LEU B C 2
ATOM 4145 O O . LEU D 3 37 ? 21.256 1.144 25.699 1.00 33.90 38 LEU B O 2
ATOM 4150 N N . CYS D 3 38 ? 21.314 3.037 26.921 1.00 27.38 39 CYS B N 2
ATOM 4151 C CA . CYS D 3 38 ? 22.602 2.701 27.493 1.00 26.60 39 CYS B CA 2
ATOM 4152 C C . CYS D 3 38 ? 22.616 2.310 28.963 1.00 27.83 39 CYS B C 2
ATOM 4153 O O . CYS D 3 38 ? 23.688 2.171 29.570 1.00 26.36 39 CYS B O 2
ATOM 4156 N N . ASP D 3 39 ? 21.426 2.134 29.524 1.00 27.42 40 ASP B N 2
ATOM 4157 C CA . ASP D 3 39 ? 21.274 1.714 30.911 1.00 31.90 40 ASP B CA 2
ATOM 4158 C C . ASP D 3 39 ? 22.011 2.600 31.912 1.00 32.14 40 ASP B C 2
ATOM 4159 O O . ASP D 3 39 ? 22.895 2.150 32.634 1.00 33.31 40 ASP B O 2
ATOM 4164 N N . CYS D 3 40 ? 21.663 3.880 31.930 1.00 32.93 41 CYS B N 2
ATOM 4165 C CA . CYS D 3 40 ? 22.289 4.798 32.860 1.00 31.34 41 CYS B CA 2
ATOM 4166 C C . CYS D 3 40 ? 21.202 5.545 33.592 1.00 29.16 41 CYS B C 2
ATOM 4167 O O . CYS D 3 40 ? 20.033 5.504 33.190 1.00 28.64 41 CYS B O 2
ATOM 4170 N N . GLU D 3 41 ? 21.584 6.193 34.688 1.00 28.20 42 GLU B N 2
ATOM 4171 C CA . GLU D 3 41 ? 20.646 6.944 35.508 1.00 28.83 42 GLU B CA 2
ATOM 4172 C C . GLU D 3 41 ? 20.898 8.440 35.278 1.00 28.17 42 GLU B C 2
ATOM 4173 O O . GLU D 3 41 ? 22.019 8.929 35.439 1.00 26.91 42 GLU B O 2
ATOM 4179 N N . ILE D 3 42 ? 19.841 9.167 34.935 1.00 26.75 43 ILE B N 2
ATOM 4180 C CA . ILE D 3 42 ? 19.954 10.591 34.616 1.00 25.52 43 ILE B CA 2
ATOM 4181 C C . ILE D 3 42 ? 19.040 11.560 35.363 1.00 27.65 43 ILE B C 2
ATOM 4182 O O . ILE D 3 42 ? 17.865 11.258 35.609 1.00 29.33 43 ILE B O 2
ATOM 4187 N N . ALA D 3 43 ? 19.593 12.720 35.732 1.00 23.92 44 ALA B N 2
ATOM 4188 C CA . ALA D 3 43 ? 18.819 13.779 36.397 1.00 23.42 44 ALA B CA 2
ATOM 4189 C C . ALA D 3 43 ? 19.089 15.088 35.654 1.00 23.74 44 ALA B C 2
ATOM 4190 O O . ALA D 3 43 ? 20.231 15.394 35.287 1.00 23.02 44 ALA B O 2
ATOM 4192 N N . LEU D 3 44 ? 18.027 15.856 35.447 1.00 24.01 45 LEU B N 2
ATOM 4193 C CA . LEU D 3 44 ? 18.115 17.119 34.751 1.00 25.46 45 LEU B CA 2
ATOM 4194 C C . LEU D 3 44 ? 17.420 18.198 35.574 1.00 27.03 45 LEU B C 2
ATOM 4195 O O . LEU D 3 44 ? 16.273 18.029 36.005 1.00 28.14 45 LEU B O 2
ATOM 4200 N N . ILE D 3 45 ? 18.125 19.301 35.799 1.00 27.41 46 ILE B N 2
ATOM 4201 C CA . ILE D 3 45 ? 17.587 20.409 36.566 1.00 28.77 46 ILE B CA 2
ATOM 4202 C C . ILE D 3 45 ? 17.697 21.677 35.716 1.00 28.10 46 ILE B C 2
ATOM 4203 O O . ILE D 3 45 ? 18.784 22.043 35.254 1.00 28.90 46 ILE B O 2
ATOM 4208 N N . ILE D 3 46 ? 16.567 22.348 35.531 1.00 28.24 47 ILE B N 2
ATOM 4209 C CA . ILE D 3 46 ? 16.515 23.553 34.715 1.00 29.70 47 ILE B CA 2
ATOM 4210 C C . ILE D 3 46 ? 15.813 24.709 35.426 1.00 31.93 47 ILE B C 2
ATOM 4211 O O . ILE D 3 46 ? 14.693 24.568 35.924 1.00 33.26 47 ILE B O 2
ATOM 4216 N N . PHE D 3 47 ? 16.476 25.851 35.489 1.00 31.13 48 PHE B N 2
ATOM 4217 C CA . PHE D 3 47 ? 15.867 27.038 36.093 1.00 33.70 48 PHE B CA 2
ATOM 4218 C C . PHE D 3 47 ? 15.678 28.022 34.950 1.00 32.17 48 PHE B C 2
ATOM 4219 O O . PHE D 3 47 ? 16.650 28.355 34.278 1.00 31.38 48 PHE B O 2
ATOM 4227 N N . ASN D 3 48 ? 14.453 28.479 34.699 1.00 34.27 49 ASN B N 2
ATOM 4228 C CA . ASN D 3 48 ? 14.289 29.438 33.601 1.00 37.94 49 ASN B CA 2
ATOM 4229 C C . ASN D 3 48 ? 14.648 30.843 34.098 1.00 40.45 49 ASN B C 2
ATOM 4230 O O . ASN D 3 48 ? 15.002 31.027 35.266 1.00 41.03 49 ASN B O 2
ATOM 4235 N N . SER D 3 49 ? 14.561 31.824 33.203 1.00 44.80 50 SER B N 2
ATOM 4236 C CA . SER D 3 49 ? 14.892 33.212 33.525 1.00 46.72 50 SER B CA 2
ATOM 4237 C C . SER D 3 49 ? 14.105 33.789 34.702 1.00 47.22 50 SER B C 2
ATOM 4238 O O . SER D 3 49 ? 14.571 34.721 35.362 1.00 45.81 50 SER B O 2
ATOM 4241 N N . ALA D 3 50 ? 12.917 33.241 34.957 1.00 47.15 51 ALA B N 2
ATOM 4242 C CA . ALA D 3 50 ? 12.094 33.702 36.070 1.00 48.31 51 ALA B CA 2
ATOM 4243 C C . ALA D 3 50 ? 12.322 32.849 37.322 1.00 48.05 51 ALA B C 2
ATOM 4244 O O . ALA D 3 50 ? 11.518 32.872 38.257 1.00 47.46 51 ALA B O 2
ATOM 4246 N N . ASN D 3 51 ? 13.412 32.089 37.324 1.00 47.98 52 ASN B N 2
ATOM 4247 C CA . ASN D 3 51 ? 13.755 31.226 38.453 1.00 47.45 52 ASN B CA 2
ATOM 4248 C C . ASN D 3 51 ? 12.743 30.129 38.781 1.00 45.11 52 ASN B C 2
ATOM 4249 O O . ASN D 3 51 ? 12.663 29.661 39.920 1.00 44.16 52 ASN B O 2
ATOM 4254 N N . ARG D 3 52 ? 11.967 29.722 37.785 1.00 44.24 53 ARG B N 2
ATOM 4255 C CA . ARG D 3 52 ? 11.003 28.649 37.977 1.00 44.95 53 ARG B CA 2
ATOM 4256 C C . ARG D 3 52 ? 11.789 27.339 37.737 1.00 42.97 53 ARG B C 2
ATOM 4257 O O . ARG D 3 52 ? 12.626 27.261 36.837 1.00 39.86 53 ARG B O 2
ATOM 4265 N N . LEU D 3 53 ? 11.527 26.324 38.554 1.00 42.05 54 LEU B N 2
ATOM 4266 C CA . LEU D 3 53 ? 12.231 25.041 38.462 1.00 38.20 54 LEU B CA 2
ATOM 4267 C C . LEU D 3 53 ? 11.545 23.935 37.661 1.00 39.68 54 LEU B C 2
ATOM 4268 O O . LEU D 3 53 ? 10.400 23.571 37.939 1.00 39.14 54 LEU B O 2
ATOM 4273 N N . PHE D 3 54 ? 12.255 23.400 36.668 1.00 37.25 55 PHE B N 2
ATOM 4274 C CA . PHE D 3 54 ? 11.736 22.300 35.853 1.00 36.95 55 PHE B CA 2
ATOM 4275 C C . PHE D 3 54 ? 12.741 21.156 36.005 1.00 35.34 55 PHE B C 2
ATOM 4276 O O . PHE D 3 54 ? 13.944 21.369 35.874 1.00 36.67 55 PHE B O 2
ATOM 4284 N N . GLN D 3 55 ? 12.264 19.951 36.293 1.00 34.09 56 GLN B N 2
ATOM 4285 C CA . GLN D 3 55 ? 13.179 18.825 36.459 1.00 33.81 56 GLN B CA 2
ATOM 4286 C C . GLN D 3 55 ? 12.733 17.536 35.807 1.00 31.87 56 GLN B C 2
ATOM 4287 O O . GLN D 3 55 ? 11.552 17.341 35.542 1.00 31.72 56 GLN B O 2
ATOM 4293 N N . TYR D 3 56 ? 13.708 16.659 35.583 1.00 30.16 57 TYR B N 2
ATOM 4294 C CA . TYR D 3 56 ? 13.495 15.341 34.993 1.00 28.56 57 TYR B CA 2
ATOM 4295 C C . TYR D 3 56 ? 14.487 14.386 35.629 1.00 27.32 57 TYR B C 2
ATOM 4296 O O . TYR D 3 56 ? 15.635 14.747 35.883 1.00 28.03 57 TYR B O 2
ATOM 4305 N N . ALA D 3 57 ? 14.051 13.163 35.877 1.00 26.14 58 ALA B N 2
ATOM 4306 C CA . ALA D 3 57 ? 14.928 12.146 36.428 1.00 25.63 58 ALA B CA 2
ATOM 4307 C C . ALA D 3 57 ? 14.452 10.850 35.767 1.00 27.15 58 ALA B C 2
ATOM 4308 O O . ALA D 3 57 ? 13.242 10.574 35.700 1.00 25.38 58 ALA B O 2
ATOM 4310 N N . SER D 3 58 ? 15.392 10.071 35.245 1.00 29.01 59 SER B N 2
ATOM 4311 C CA . SER D 3 58 ? 15.037 8.819 34.580 1.00 31.88 59 SER B CA 2
ATOM 4312 C C . SER D 3 58 ? 14.295 7.913 35.562 1.00 32.54 59 SER B C 2
ATOM 4313 O O . SER D 3 58 ? 13.248 7.374 35.235 1.00 36.10 59 SER B O 2
ATOM 4316 N N . THR D 3 59 ? 14.815 7.785 36.777 1.00 36.11 60 THR B N 2
ATOM 4317 C CA . THR D 3 59 ? 14.174 6.958 37.793 1.00 39.66 60 THR B CA 2
ATOM 4318 C C . THR D 3 59 ? 13.377 7.790 38.788 1.00 39.84 60 THR B C 2
ATOM 4319 O O . THR D 3 59 ? 12.162 7.941 38.670 1.00 40.90 60 THR B O 2
ATOM 4323 N N . ASP D 3 60 ? 14.092 8.309 39.776 1.00 41.40 61 ASP B N 2
ATOM 4324 C CA . ASP D 3 60 ? 13.516 9.118 40.837 1.00 41.76 61 ASP B CA 2
ATOM 4325 C C . ASP D 3 60 ? 14.550 10.187 41.209 1.00 37.88 61 ASP B C 2
ATOM 4326 O O . ASP D 3 60 ? 15.693 9.868 41.529 1.00 35.01 61 ASP B O 2
ATOM 4331 N N . MET D 3 61 ? 14.148 11.453 41.167 1.00 36.14 62 MET B N 2
ATOM 4332 C CA . MET D 3 61 ? 15.071 12.534 41.472 1.00 34.53 62 MET B CA 2
ATOM 4333 C C . MET D 3 61 ? 15.775 12.388 42.815 1.00 35.04 62 MET B C 2
ATOM 4334 O O . MET D 3 61 ? 16.988 12.581 42.917 1.00 32.85 62 MET B O 2
ATOM 4339 N N . ASP D 3 62 ? 15.003 12.047 43.839 1.00 37.08 63 ASP B N 2
ATOM 4340 C CA . ASP D 3 62 ? 15.532 11.878 45.183 1.00 40.11 63 ASP B CA 2
ATOM 4341 C C . ASP D 3 62 ? 16.687 10.872 45.158 1.00 36.41 63 ASP B C 2
ATOM 4342 O O . ASP D 3 62 ? 17.764 11.104 45.699 1.00 35.10 63 ASP B O 2
ATOM 4347 N N . ARG D 3 63 ? 16.435 9.754 44.495 1.00 35.53 64 A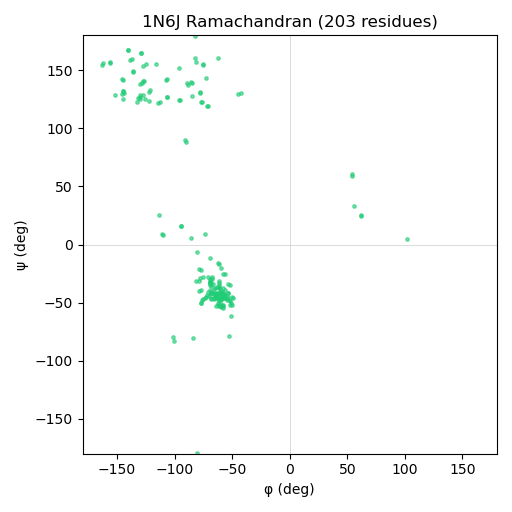RG B N 2
ATOM 4348 C CA . ARG D 3 63 ? 17.401 8.673 44.346 1.00 33.62 64 ARG B CA 2
ATOM 4349 C C . ARG D 3 63 ? 18.709 9.131 43.680 1.00 30.53 64 ARG B C 2
ATOM 4350 O O . ARG D 3 63 ? 19.804 8.917 44.204 1.00 27.78 64 ARG B O 2
ATOM 4358 N N . VAL D 3 64 ? 18.588 9.772 42.525 1.00 25.97 65 VAL B N 2
ATOM 4359 C CA . VAL D 3 64 ? 19.761 10.226 41.807 1.00 26.63 65 VAL B CA 2
ATOM 4360 C C . VAL D 3 64 ? 20.571 11.270 42.585 1.00 26.61 65 VAL B C 2
ATOM 4361 O O . VAL D 3 64 ? 21.796 11.173 42.650 1.00 26.14 65 VAL B O 2
ATOM 4365 N N . LEU D 3 65 ? 19.911 12.273 43.164 1.00 26.74 66 LEU B N 2
ATOM 4366 C CA . LEU D 3 65 ? 20.679 13.301 43.886 1.00 28.54 66 LEU B CA 2
ATOM 4367 C C . LEU D 3 65 ? 21.328 12.769 45.169 1.00 28.64 66 LEU B C 2
ATOM 4368 O O . LEU D 3 65 ? 22.438 13.169 45.520 1.00 27.59 66 LEU B O 2
ATOM 4373 N N . LEU D 3 66 ? 20.642 11.861 45.858 1.00 27.74 67 LEU B N 2
ATOM 4374 C CA . LEU D 3 66 ? 21.203 11.259 47.071 1.00 28.34 67 LEU B CA 2
ATOM 4375 C C . LEU D 3 66 ? 22.494 10.561 46.702 1.00 29.34 67 LEU B C 2
ATOM 4376 O O . LEU D 3 66 ? 23.520 10.729 47.359 1.00 29.97 67 LEU B O 2
ATOM 4381 N N . LYS D 3 67 ? 22.443 9.787 45.628 1.00 28.47 68 LYS B N 2
ATOM 4382 C CA . LYS D 3 67 ? 23.612 9.081 45.156 1.00 28.12 68 LYS B CA 2
ATOM 4383 C C . LYS D 3 67 ? 24.739 10.058 44.788 1.00 27.13 68 LYS B C 2
ATOM 4384 O O . LYS D 3 67 ? 25.927 9.798 45.030 1.00 25.17 68 LYS B O 2
ATOM 4390 N N . TYR D 3 68 ? 24.370 11.189 44.204 1.00 27.28 69 TYR B N 2
ATOM 4391 C CA . TYR D 3 68 ? 25.363 12.188 43.821 1.00 29.09 69 TYR B CA 2
ATOM 4392 C C . TYR D 3 68 ? 26.149 12.670 45.048 1.00 30.64 69 TYR B C 2
ATOM 4393 O O . TYR D 3 68 ? 27.369 12.849 44.980 1.00 29.60 69 TYR B O 2
ATOM 4402 N N . THR D 3 69 ? 25.452 12.868 46.167 1.00 30.51 70 THR B N 2
ATOM 4403 C CA . THR D 3 69 ? 26.112 13.346 47.377 1.00 35.17 70 THR B CA 2
ATOM 4404 C C . THR D 3 69 ? 27.178 12.377 47.893 1.00 36.66 70 THR B C 2
ATOM 4405 O O . THR D 3 69 ? 28.022 12.757 48.706 1.00 37.08 70 THR B O 2
ATOM 4409 N N . GLU D 3 70 ? 27.149 11.136 47.409 1.00 36.96 71 GLU B N 2
ATOM 4410 C CA . GLU D 3 70 ? 28.124 10.129 47.833 1.00 37.33 71 GLU B CA 2
ATOM 4411 C C . GLU D 3 70 ? 29.480 10.278 47.144 1.00 38.63 71 GLU B C 2
ATOM 4412 O O . GLU D 3 70 ? 30.482 9.779 47.642 1.00 39.91 71 GLU B O 2
ATOM 4418 N N . TYR D 3 71 ? 29.519 10.955 45.999 1.00 38.76 72 TYR B N 2
ATOM 4419 C CA . TYR D 3 71 ? 30.773 11.117 45.261 1.00 38.97 72 TYR B CA 2
ATOM 4420 C C . TYR D 3 71 ? 31.588 12.344 45.678 1.00 40.28 72 TYR B C 2
ATOM 4421 O O . TYR D 3 71 ? 31.044 13.431 45.900 1.00 39.29 72 TYR B O 2
ATOM 4430 N N . SER D 3 72 ? 32.896 12.149 45.791 1.00 41.30 73 SER B N 2
ATOM 4431 C CA . SER D 3 72 ? 33.785 13.225 46.166 1.00 44.83 73 SER B CA 2
ATOM 4432 C C . SER D 3 72 ? 34.048 14.113 44.959 1.00 44.98 73 SER B C 2
ATOM 4433 O O . SER D 3 72 ? 34.253 15.316 45.088 1.00 44.87 73 SER B O 2
ATOM 4436 N N . GLU D 3 73 ? 34.029 13.510 43.777 1.00 45.30 74 GLU B N 2
ATOM 4437 C CA . GLU D 3 73 ? 34.230 14.245 42.538 1.00 44.27 74 GLU B CA 2
ATOM 4438 C C . GLU D 3 73 ? 33.742 13.414 41.360 1.00 43.72 74 GLU B C 2
ATOM 4439 O O . GLU D 3 73 ? 33.699 12.185 41.431 1.00 43.51 74 GLU B O 2
ATOM 4445 N N . PRO D 3 74 ? 33.361 14.079 40.259 1.00 43.67 75 PRO B N 2
ATOM 4446 C CA . PRO D 3 74 ? 32.874 13.382 39.066 1.00 43.63 75 PRO B CA 2
ATOM 4447 C C . PRO D 3 74 ? 34.006 12.854 38.194 1.00 44.59 75 PRO B C 2
ATOM 4448 O O . PRO D 3 74 ? 35.128 13.350 38.248 1.00 44.70 75 PRO B O 2
ATOM 4452 N N . HIS D 3 75 ? 33.708 11.840 37.395 1.00 45.48 76 HIS B N 2
ATOM 4453 C CA . HIS D 3 75 ? 34.711 11.282 36.502 1.00 47.37 76 HIS B CA 2
ATOM 4454 C C . HIS D 3 75 ? 34.876 12.259 35.344 1.00 46.98 76 HIS B C 2
ATOM 4455 O O . HIS D 3 75 ? 35.939 12.353 34.740 1.00 48.35 76 HIS B O 2
ATOM 4462 N N . GLU D 3 76 ? 33.810 12.991 35.049 1.00 46.23 77 GLU B N 2
ATOM 4463 C CA . GLU D 3 76 ? 33.811 13.970 33.971 1.00 45.11 77 GLU B CA 2
ATOM 4464 C C . GLU D 3 76 ? 32.936 15.150 34.343 1.00 43.31 77 GLU B C 2
ATOM 4465 O O . GLU D 3 76 ? 31.790 14.973 34.760 1.00 41.23 77 GLU B O 2
ATOM 4471 N N . SER D 3 77 ? 33.487 16.350 34.194 1.00 41.20 78 SER B N 2
ATOM 4472 C CA . SER D 3 77 ? 32.764 17.574 34.503 1.00 41.11 78 SER B CA 2
ATOM 4473 C C . SER D 3 77 ? 32.892 18.511 33.314 1.00 41.54 78 SER B C 2
ATOM 4474 O O . SER D 3 77 ? 33.999 18.816 32.857 1.00 38.04 78 SER B O 2
ATOM 4477 N N . ARG D 3 78 ? 31.751 18.956 32.811 1.00 41.08 79 ARG B N 2
ATOM 4478 C CA . ARG D 3 78 ? 31.727 19.837 31.658 1.00 42.44 79 ARG B CA 2
ATOM 4479 C C . ARG D 3 78 ? 30.900 21.077 31.969 1.00 41.33 79 ARG B C 2
ATOM 4480 O O . ARG D 3 78 ? 30.000 21.062 32.804 1.00 38.58 79 ARG B O 2
ATOM 4488 N N . THR D 3 79 ? 31.231 22.158 31.278 1.00 43.71 80 THR B N 2
ATOM 4489 C CA . THR D 3 79 ? 30.556 23.436 31.436 1.00 45.53 80 THR B CA 2
ATOM 4490 C C . THR D 3 79 ? 30.427 24.028 30.016 1.00 45.27 80 THR B C 2
ATOM 4491 O O . THR D 3 79 ? 31.031 23.517 29.070 1.00 41.74 80 THR B O 2
ATOM 4495 N N . ASN D 3 80 ? 29.623 25.076 29.868 1.00 46.57 81 ASN B N 2
ATOM 4496 C CA . ASN D 3 80 ? 29.412 25.739 28.578 1.00 49.95 81 ASN B CA 2
ATOM 4497 C C . ASN D 3 80 ? 30.764 26.062 27.908 1.00 50.97 81 ASN B C 2
ATOM 4498 O O . ASN D 3 80 ? 30.946 25.808 26.713 1.00 51.14 81 ASN B O 2
ATOM 4503 N N . THR D 3 81 ? 31.713 26.600 28.672 1.00 52.07 82 THR B N 2
ATOM 4504 C CA . THR D 3 81 ? 33.027 26.918 28.126 1.00 52.92 82 THR B CA 2
ATOM 4505 C C . THR D 3 81 ? 33.598 25.687 27.413 1.00 53.44 82 THR B C 2
ATOM 4506 O O . THR D 3 81 ? 33.985 25.762 26.249 1.00 53.89 82 THR B O 2
ATOM 4510 N N . ASP D 3 82 ? 33.624 24.552 28.109 1.00 53.44 83 ASP B N 2
ATOM 4511 C CA . ASP D 3 82 ? 34.160 23.308 27.547 1.00 53.96 83 ASP B CA 2
ATOM 4512 C C . ASP D 3 82 ? 33.457 22.857 26.272 1.00 53.88 83 ASP B C 2
ATOM 4513 O O . ASP D 3 82 ? 34.100 22.410 25.319 1.00 53.44 83 ASP B O 2
ATOM 4518 N N . ILE D 3 83 ? 32.133 22.956 26.267 1.00 52.72 84 ILE B N 2
ATOM 4519 C CA . ILE D 3 83 ? 31.353 22.554 25.110 1.00 51.62 84 ILE B CA 2
ATOM 4520 C C . ILE D 3 83 ? 31.594 23.500 23.946 1.00 52.15 84 ILE B C 2
ATOM 4521 O O . ILE D 3 83 ? 31.717 23.073 22.800 1.00 51.19 84 ILE B O 2
ATOM 4526 N N . LEU D 3 84 ? 31.676 24.787 24.252 1.00 54.68 85 LEU B N 2
ATOM 4527 C CA . LEU D 3 84 ? 31.898 25.798 23.230 1.00 58.41 85 LEU B CA 2
ATOM 4528 C C . LEU D 3 84 ? 33.219 25.541 22.520 1.00 59.91 85 LEU B C 2
ATOM 4529 O O . LEU D 3 84 ? 33.285 25.545 21.288 1.00 59.63 85 LEU B O 2
ATOM 4534 N N . GLU D 3 85 ? 34.264 25.299 23.309 1.00 63.04 86 GLU B N 2
ATOM 4535 C CA . GLU D 3 85 ? 35.604 25.039 22.769 1.00 67.18 86 GLU B CA 2
ATOM 4536 C C . GLU D 3 85 ? 35.608 23.778 21.892 1.00 68.73 86 GLU B C 2
ATOM 4537 O O . GLU D 3 85 ? 36.230 23.749 20.827 1.00 69.49 86 GLU B O 2
ATOM 4543 N N . THR D 3 86 ? 34.938 22.725 22.354 1.00 69.99 87 THR B N 2
ATOM 4544 C CA . THR D 3 86 ? 34.885 21.475 21.597 1.00 70.98 87 THR B CA 2
ATOM 4545 C C . THR D 3 86 ? 34.209 21.732 20.258 1.00 73.00 87 THR B C 2
ATOM 4546 O O . THR D 3 86 ? 34.553 21.113 19.249 1.00 72.73 87 THR B O 2
ATOM 4550 N N . LEU D 3 87 ? 33.252 22.654 20.255 1.00 74.70 88 LEU B N 2
ATOM 4551 C CA . LEU D 3 87 ? 32.532 22.989 19.035 1.00 78.11 88 LEU B CA 2
ATOM 4552 C C . LEU D 3 87 ? 33.363 23.872 18.103 1.00 80.85 88 LEU B C 2
ATOM 4553 O O . LEU D 3 87 ? 33.461 23.597 16.909 1.00 80.87 88 LEU B O 2
ATOM 4558 N N . LYS D 3 88 ? 33.960 24.928 18.650 1.00 84.70 89 LYS B N 2
ATOM 4559 C CA . LYS D 3 88 ? 34.777 25.845 17.855 1.00 88.65 89 LYS B CA 2
ATOM 4560 C C . LYS D 3 88 ? 35.811 25.067 17.055 1.00 90.87 89 LYS B C 2
ATOM 4561 O O . LYS D 3 88 ? 35.832 25.106 15.824 1.00 91.68 89 LYS B O 2
ATOM 4567 N N . ARG D 3 89 ? 36.681 24.370 17.773 1.00 93.25 90 ARG B N 2
ATOM 4568 C CA . ARG D 3 89 ? 37.722 23.577 17.146 1.00 96.39 90 ARG B CA 2
ATOM 4569 C C . ARG D 3 89 ? 37.143 22.217 16.789 1.00 97.71 90 ARG B C 2
ATOM 4570 O O . ARG D 3 89 ? 36.555 21.544 17.635 1.00 98.05 90 ARG B O 2
ATOM 4578 N N . ARG D 3 90 ? 37.313 21.813 15.533 1.00 99.71 91 ARG B N 2
ATOM 4579 C CA . ARG D 3 90 ? 36.794 20.534 15.059 1.00 100.94 91 ARG B CA 2
ATOM 4580 C C . ARG D 3 90 ? 35.278 20.565 15.100 1.00 100.81 91 ARG B C 2
ATOM 4581 O O . ARG D 3 90 ? 34.729 21.684 15.183 1.00 100.84 91 ARG B O 2
ATOM 4589 N N . SER E 4 4 ? 34.213 25.567 41.269 1.00 83.53 101 SER G N 2
ATOM 4590 C CA . SER E 4 4 ? 34.619 24.148 41.505 1.00 83.45 101 SER G CA 2
ATOM 4591 C C . SER E 4 4 ? 35.682 23.685 40.508 1.00 82.96 101 SER G C 2
ATOM 4592 O O . SER E 4 4 ? 35.456 23.677 39.296 1.00 82.76 101 SER G O 2
ATOM 4595 N N . PRO E 4 5 ? 36.860 23.284 41.017 1.00 81.76 102 PRO G N 2
ATOM 4596 C CA . PRO E 4 5 ? 37.999 22.811 40.219 1.00 79.30 102 PRO G CA 2
ATOM 4597 C C . PRO E 4 5 ? 37.645 21.680 39.252 1.00 76.70 102 PRO G C 2
ATOM 4598 O O . PRO E 4 5 ? 37.481 21.903 38.050 1.00 76.49 102 PRO G O 2
ATOM 4602 N N . LYS E 4 6 ? 37.545 20.464 39.783 1.00 71.65 103 LYS G N 2
ATOM 4603 C CA . LYS E 4 6 ? 37.210 19.304 38.973 1.00 67.42 103 LYS G CA 2
ATOM 4604 C C . LYS E 4 6 ? 35.698 19.142 38.823 1.00 63.78 103 LYS G C 2
ATOM 4605 O O . LYS E 4 6 ? 35.226 18.166 38.249 1.00 62.85 103 LYS G O 2
ATOM 4611 N N . GLY E 4 7 ? 34.943 20.104 39.338 1.00 60.25 104 GLY G N 2
ATOM 4612 C CA . GLY E 4 7 ? 33.499 20.040 39.241 1.00 55.55 104 GLY G CA 2
ATOM 4613 C C . GLY E 4 7 ? 32.855 19.579 40.529 1.00 53.02 104 GLY G C 2
ATOM 4614 O O . GLY E 4 7 ? 31.639 19.394 40.592 1.00 53.18 104 GLY G O 2
ATOM 4615 N N . SER E 4 8 ? 33.671 19.393 41.561 1.00 50.12 105 SER G N 2
ATOM 4616 C CA . SER E 4 8 ? 33.184 18.946 42.866 1.00 47.94 105 SER G CA 2
ATOM 4617 C C . SER E 4 8 ? 32.434 20.059 43.565 1.00 46.71 105 SER G C 2
ATOM 4618 O O . SER E 4 8 ? 32.813 21.216 43.459 1.00 47.33 105 SER G O 2
ATOM 4621 N N . ILE E 4 9 ? 31.370 19.715 44.285 1.00 44.22 106 ILE G N 2
ATOM 4622 C CA . ILE E 4 9 ? 30.628 20.723 45.025 1.00 42.02 106 ILE G CA 2
ATOM 4623 C C . ILE E 4 9 ? 31.162 20.708 46.461 1.00 44.12 106 ILE G C 2
ATOM 4624 O O . ILE E 4 9 ? 31.641 19.685 46.955 1.00 43.20 106 ILE G O 2
ATOM 4629 N N . SER E 4 10 ? 31.079 21.851 47.125 1.00 44.88 107 SER G N 2
ATOM 4630 C CA . SER E 4 10 ? 31.566 21.973 48.486 1.00 46.40 107 SER G CA 2
ATOM 4631 C C . SER E 4 10 ? 30.792 21.054 49.425 1.00 48.63 107 SER G C 2
ATOM 4632 O O . SER E 4 10 ? 29.683 20.619 49.110 1.00 48.36 107 SER G O 2
ATOM 4635 N N . GLU E 4 11 ? 31.381 20.772 50.583 1.00 50.20 108 GLU G N 2
ATOM 4636 C CA . GLU E 4 11 ? 30.744 19.922 51.576 1.00 50.76 108 GLU G CA 2
ATOM 4637 C C . GLU E 4 11 ? 29.502 20.589 52.138 1.00 49.92 108 GLU G C 2
ATOM 4638 O O . GLU E 4 11 ? 28.526 19.910 52.445 1.00 50.44 108 GLU G O 2
ATOM 4644 N N . GLU E 4 12 ? 29.528 21.916 52.264 1.00 49.67 109 GLU G N 2
ATOM 4645 C CA . GLU E 4 12 ? 28.372 22.639 52.791 1.00 49.15 109 GLU G CA 2
ATOM 4646 C C . GLU E 4 12 ? 27.181 22.475 51.854 1.00 46.03 109 GLU G C 2
ATOM 4647 O O . GLU E 4 12 ? 26.067 22.209 52.305 1.00 45.90 109 GLU G O 2
ATOM 4653 N N . THR E 4 13 ? 27.418 22.643 50.554 1.00 45.28 110 THR G N 2
ATOM 4654 C CA . THR E 4 13 ? 26.362 22.492 49.547 1.00 44.01 110 THR G CA 2
ATOM 4655 C C . THR E 4 13 ? 25.859 21.047 49.596 1.00 41.35 110 THR G C 2
ATOM 4656 O O . THR E 4 13 ? 24.655 20.780 49.699 1.00 40.62 110 THR G O 2
ATOM 4660 N N . LYS E 4 14 ? 26.813 20.127 49.519 1.00 39.29 111 LYS G N 2
ATOM 4661 C CA . LYS E 4 14 ? 26.540 18.698 49.536 1.00 40.31 111 LYS G CA 2
ATOM 4662 C C . LYS E 4 14 ? 25.673 18.281 50.719 1.00 39.80 111 LYS G C 2
ATOM 4663 O O . LYS E 4 14 ? 24.688 17.571 50.550 1.00 40.03 111 LYS G O 2
ATOM 4669 N N . GLN E 4 15 ? 26.036 18.733 51.915 1.00 41.01 112 GLN G N 2
ATOM 4670 C CA . GLN E 4 15 ? 25.291 18.389 53.120 1.00 41.79 112 GLN G CA 2
ATOM 4671 C C . GLN E 4 15 ? 23.916 19.031 53.163 1.00 42.29 112 GLN G C 2
ATOM 4672 O O . GLN E 4 15 ? 22.972 18.461 53.727 1.00 42.93 112 GLN G O 2
ATOM 4678 N N . LYS E 4 16 ? 23.792 20.219 52.577 1.00 42.75 113 LYS G N 2
ATOM 4679 C CA . LYS E 4 16 ? 22.487 20.870 52.529 1.00 42.16 113 LYS G CA 2
ATOM 4680 C C . LYS E 4 16 ? 21.575 20.092 51.579 1.00 38.72 113 LYS G C 2
ATOM 4681 O O . LYS E 4 16 ? 20.393 19.917 51.854 1.00 36.48 113 LYS G O 2
ATOM 4687 N N . LEU E 4 17 ? 22.127 19.618 50.464 1.00 38.92 114 LEU G N 2
ATOM 4688 C CA . LEU E 4 17 ? 21.324 18.866 49.498 1.00 37.69 114 LEU G CA 2
ATOM 4689 C C . LEU E 4 17 ? 20.802 17.605 50.181 1.00 37.76 114 LEU G C 2
ATOM 4690 O O . LEU E 4 17 ? 19.606 17.311 50.161 1.00 37.55 114 LEU G O 2
ATOM 4695 N N . LYS E 4 18 ? 21.717 16.873 50.809 1.00 38.67 115 LYS G N 2
ATOM 4696 C CA . LYS E 4 18 ? 21.367 15.631 51.489 1.00 39.76 115 LYS G CA 2
ATOM 4697 C C . LYS E 4 18 ? 20.315 15.884 52.566 1.00 38.78 115 LYS G C 2
ATOM 4698 O O . LYS E 4 18 ? 19.332 15.156 52.663 1.00 37.38 115 LYS G O 2
ATOM 4704 N N . SER E 4 19 ? 20.503 16.932 53.364 1.00 41.68 116 SER G N 2
ATOM 4705 C CA . SER E 4 19 ? 19.532 17.251 54.407 1.00 42.53 116 SER G CA 2
ATOM 4706 C C . SER E 4 19 ? 18.169 17.565 53.806 1.00 41.97 116 SER G C 2
ATOM 4707 O O . SER E 4 19 ? 17.147 16.993 54.201 1.00 41.23 116 SER G O 2
ATOM 4710 N N . ALA E 4 20 ? 18.150 18.490 52.853 1.00 39.66 117 ALA G N 2
ATOM 4711 C CA . ALA E 4 20 ? 16.894 18.859 52.218 1.00 38.24 117 ALA G CA 2
ATOM 4712 C C . ALA E 4 20 ? 16.179 17.600 51.751 1.00 37.43 117 ALA G C 2
ATOM 4713 O O . ALA E 4 20 ? 15.008 17.398 52.046 1.00 36.24 117 ALA G O 2
ATOM 4715 N N . ILE E 4 21 ? 16.891 16.743 51.026 1.00 37.10 118 ILE G N 2
ATOM 4716 C CA . ILE E 4 21 ? 16.283 15.518 50.516 1.00 37.31 118 ILE G CA 2
ATOM 4717 C C . ILE E 4 21 ? 15.832 14.551 51.618 1.00 38.30 118 ILE G C 2
ATOM 4718 O O . ILE E 4 21 ? 14.688 14.096 51.629 1.00 37.65 118 ILE G O 2
ATOM 4723 N N . LEU E 4 22 ? 16.745 14.231 52.528 1.00 40.31 119 LEU G N 2
ATOM 4724 C CA . LEU E 4 22 ? 16.453 13.319 53.634 1.00 42.91 119 LEU G CA 2
ATOM 4725 C C . LEU E 4 22 ? 15.347 13.844 54.546 1.00 45.41 119 LEU G C 2
ATOM 4726 O O . LEU E 4 22 ? 14.401 13.119 54.877 1.00 44.07 119 LEU G O 2
ATOM 4731 N N . SER E 4 23 ? 15.467 15.110 54.945 1.00 48.05 120 SER G N 2
ATOM 4732 C CA . SER E 4 23 ? 14.478 15.730 55.831 1.00 49.15 120 SER G CA 2
ATOM 4733 C C . SER E 4 23 ? 13.218 16.005 55.056 1.00 49.42 120 SER G C 2
ATOM 4734 O O . SER E 4 23 ? 12.313 16.666 55.556 1.00 51.93 120 SER G O 2
ATOM 4737 N N . ALA E 4 24 ? 13.167 15.491 53.831 1.00 50.40 121 ALA G N 2
ATOM 4738 C CA . ALA E 4 24 ? 12.012 15.664 52.954 1.00 50.91 121 ALA G CA 2
ATOM 4739 C C . ALA E 4 24 ? 11.636 17.130 52.721 1.00 51.78 121 ALA G C 2
ATOM 4740 O O . ALA E 4 24 ? 10.460 17.446 52.561 1.00 52.85 121 ALA G O 2
ATOM 4742 N N . GLN E 4 25 ? 12.632 18.015 52.690 1.00 52.01 122 GLN G N 2
ATOM 4743 C CA . GLN E 4 25 ? 12.401 19.445 52.467 1.00 52.96 122 GLN G CA 2
ATOM 4744 C C . GLN E 4 25 ? 13.002 19.892 51.137 1.00 53.59 122 GLN G C 2
ATOM 4745 O O . GLN E 4 25 ? 13.345 21.064 50.964 1.00 53.65 122 GLN G O 2
ATOM 4751 N N . SER E 4 26 ? 13.143 18.952 50.204 1.00 54.62 123 SER G N 2
ATOM 4752 C CA . SER E 4 26 ? 13.709 19.250 48.892 1.00 54.44 123 SER G CA 2
ATOM 4753 C C . SER E 4 26 ? 12.711 19.038 47.755 1.00 54.84 123 SER G C 2
ATOM 4754 O O . SER E 4 26 ? 11.767 18.255 47.874 1.00 52.38 123 SER G O 2
ATOM 4757 N N . ALA E 4 27 ? 12.933 19.743 46.649 1.00 55.42 124 ALA G N 2
ATOM 4758 C CA . ALA E 4 27 ? 12.069 19.617 45.482 1.00 57.50 124 ALA G CA 2
ATOM 4759 C C . ALA E 4 27 ? 12.288 18.228 44.876 1.00 58.81 124 ALA G C 2
ATOM 4760 O O . ALA E 4 27 ? 11.528 17.787 44.017 1.00 58.92 124 ALA G O 2
ATOM 4762 N N . ALA E 4 28 ? 13.330 17.543 45.344 1.00 60.78 125 ALA G N 2
ATOM 4763 C CA . ALA E 4 28 ? 13.668 16.209 44.856 1.00 63.12 125 ALA G CA 2
ATOM 4764 C C . ALA E 4 28 ? 12.815 15.105 45.481 1.00 65.53 125 ALA G C 2
ATOM 4765 O O . ALA E 4 28 ? 12.909 13.942 45.088 1.00 66.85 125 ALA G O 2
ATOM 4767 N N . ASN E 4 29 ? 11.989 15.468 46.456 1.00 67.06 126 ASN G N 2
ATOM 4768 C CA . ASN E 4 29 ? 11.126 14.495 47.118 1.00 67.85 126 ASN G CA 2
ATOM 4769 C C . ASN E 4 29 ? 9.812 14.326 46.361 1.00 68.42 126 ASN G C 2
ATOM 4770 O O . ASN E 4 29 ? 9.416 13.166 46.118 1.00 70.19 126 ASN G O 2
#